Protein AF-A0A7S0R384-F1 (afdb_monomer)

Mean predicted aligned error: 10.16 Å

Secondary structure (DSSP, 8-state):
----------------GGGG-S-PPS--SSEEEEEEESSS-HHHHHHHHHHHHHTSSS--EEEEEEGGGTSSB--EEEEEE---SPPPPPPHHHHHHHSPPHHHHTTSSTT-TTSPPPPPPHHHHHH-TTS-B-PPPS-GGG-SS-HHHHHHHIIIIIB-B-TTSPBPB-TTSPBPBPPGGG-GGGSHHHHHHHHHHHHHT-EE-TTS-EEPPPHHHHHHHTT--TTGGGGGGT-SSPPPHHHHHHHHHHS--HHHHHHHHHHHHHHHHHTSS-SS-EEEEEES-TTTHHHHHHHHTT--EEEEEEE-S-HHHHHHHHHHHHHH-TTSEEEEEB---STTS---TTB--HHHHHHHHEEEETTEEEE----SEEEEE---GGGSTTSTTTT-GGGSTTHHHHHHHHHHHHHHHHHHHHHHHHHHHHHHHHHHHHHHHHHHHHHHHH--

Sequence (448 aa):
GSRASSGRKRPLIVATPEALDAHPPEFTKPILVYEQVTGCDVEKYLPILGRIQDGCRGEVALAVQSAGYFARTKRLRSITTNLRNIAPLPDLEEARRTMPTVSDIIGWNEGWSHSPGPPLPRWFQRAFPSGHLNVLNTKLHQSKLSLERMEAYFKENLIEKDANGHLRRDVHGTYVFKEEANGCYKTEEYKNCHFEIKRFNYVPCREGLPRTLEKAERCQLMGFPRRHLDGYGLMRTSISDRQGAEYIGDSFQVDTFAHIFGSLKRMQECGEVPRDGITVLSLFDGIGGAGAALLKAGIRVKKVILAEVDQTRVEIASKFWQHHYPHITEEKKTLVLHKGNLQRSDTLTQHYIRGLVYEEQGDKLVAQQGIDLVIGGSPCRQISRFSKDHEQGLEGPDSALFNQFSLILTWVKEAYEKLSTKSELMAKDREVEALRAQLQQTQNSRTI

Foldseek 3Di:
DDDDDPDPDDPDPAPDPVVLVPPFDPDDPAKEKEKEAPDFDPVLCVVLLVLLQVLDDGDKDKHWDFCLLQFLETGIMIIIIPQGDQDDRPDSVVSVVPDDFLCVLQCQQPPCPPDGGDPQDPLLCVLCVPSHAYQQALALPPQPADLVNQQVLCQVQFFDADPVRHFDADPQQATHTDDVVSVSCVDPVNVSSSVSCRVNVWGQDSNNGTDHDALLSLCVRLQHHSCLLVLVVPDPDHDHRSNSSNQSSQAHSQRRLLSRCLSVLVCLVVVVAPVQAFEEEEAQNQLQSVVSNCVSNVGHHAEYEDEHADVSSVSSNVSSCCVSPVRHHYQYAYEDLDPPDPDDPRHDDLVVLLVQQWDDDPPDTHGHSHHHYYYYYQQCPQSHPPDPNVVQSCNDSSVSSSVSVSVVSNSNSVSSVVNVVRVVVVVVVVVVVVVVVVVVVVVVVVVD

Solvent-accessible surface area (backbone atoms only — not comparable to full-atom values): 25122 Å² total; per-residue (Å²): 141,78,87,80,79,84,72,80,81,73,91,68,87,66,60,50,78,68,72,60,67,60,85,71,74,81,92,46,75,45,38,41,43,38,40,35,76,54,74,41,61,65,81,72,40,52,63,55,53,48,44,49,43,70,18,42,57,66,76,62,47,61,44,80,47,57,29,58,60,58,37,46,29,40,44,60,31,31,37,42,26,53,67,62,65,56,65,75,82,72,60,58,70,62,40,60,68,75,48,78,50,58,52,62,61,69,42,61,54,66,83,41,94,88,48,87,42,78,77,79,44,67,72,53,46,69,59,28,74,85,57,41,43,50,54,65,57,43,64,82,82,73,62,94,64,54,64,70,59,51,48,51,49,37,61,74,62,42,38,34,59,44,98,86,68,46,79,31,57,50,101,84,60,23,51,38,65,58,64,80,91,70,51,57,84,70,40,70,68,43,49,54,49,48,50,51,31,44,60,66,45,44,42,68,41,85,48,50,46,73,35,76,70,49,44,42,43,50,25,48,54,33,54,40,58,57,49,46,76,44,20,78,76,74,49,96,66,84,64,47,54,65,56,36,29,35,55,58,42,72,36,59,51,16,46,51,47,16,50,52,36,47,28,58,34,50,33,31,73,76,55,83,37,58,73,88,24,33,29,34,40,31,37,53,37,48,57,28,30,63,58,52,9,37,57,71,34,68,48,57,62,37,32,40,39,43,30,40,84,51,67,68,30,47,49,28,21,48,36,49,42,55,70,80,42,71,85,42,51,79,44,73,26,40,66,78,83,51,100,79,67,77,88,49,96,45,45,68,43,63,68,57,55,28,55,41,38,32,46,81,59,84,97,42,78,46,78,46,94,34,54,47,32,38,36,34,46,60,70,45,68,39,47,33,76,83,32,96,54,40,85,43,53,80,76,37,84,45,27,51,56,49,50,48,52,39,51,52,32,38,41,51,37,53,38,51,49,56,54,49,56,51,52,54,50,54,53,51,52,52,51,52,51,51,52,51,54,51,50,52,52,52,54,55,66,72,76,109

Organism: NCBI:txid1411642

Structure (mmCIF, N/CA/C/O backbone):
data_AF-A0A7S0R384-F1
#
_entry.id   AF-A0A7S0R384-F1
#
loop_
_atom_site.group_PDB
_atom_site.id
_atom_site.type_symbol
_atom_site.label_atom_id
_atom_site.label_alt_id
_atom_site.label_comp_id
_atom_site.label_asym_id
_atom_site.label_entity_id
_atom_site.label_seq_id
_atom_site.pdbx_PDB_ins_code
_atom_site.Cartn_x
_atom_site.Cartn_y
_atom_site.Cartn_z
_atom_site.occupancy
_atom_site.B_iso_or_equiv
_atom_site.auth_seq_id
_atom_site.auth_comp_id
_atom_site.auth_asym_id
_atom_site.auth_atom_id
_atom_site.pdbx_PDB_model_num
ATOM 1 N N . GLY A 1 1 ? 49.414 -8.459 11.247 1.00 36.56 1 GLY A N 1
ATOM 2 C CA . GLY A 1 1 ? 49.068 -8.825 9.866 1.00 36.56 1 GLY A CA 1
ATOM 3 C C . GLY A 1 1 ? 48.236 -10.086 9.854 1.00 36.56 1 GLY A C 1
ATOM 4 O O . GLY A 1 1 ? 48.796 -11.148 10.038 1.00 36.56 1 GLY A O 1
ATOM 5 N N . SER A 1 2 ? 46.927 -9.954 9.659 1.00 25.84 2 SER A N 1
ATOM 6 C CA . SER A 1 2 ? 46.051 -10.860 8.899 1.00 25.84 2 SER A CA 1
ATOM 7 C C . SER A 1 2 ? 44.686 -10.160 8.813 1.00 25.84 2 SER A C 1
ATOM 9 O O . SER A 1 2 ? 44.244 -9.503 9.754 1.00 25.84 2 SER A O 1
ATOM 11 N N . ARG A 1 3 ? 44.104 -10.136 7.613 1.00 25.73 3 ARG A N 1
ATOM 12 C CA . ARG A 1 3 ? 42.960 -9.293 7.237 1.00 25.73 3 ARG A CA 1
ATOM 13 C C . ARG A 1 3 ? 41.688 -9.719 7.976 1.00 25.73 3 ARG A C 1
ATOM 15 O O . ARG A 1 3 ? 41.171 -10.800 7.720 1.00 25.73 3 ARG A O 1
ATOM 22 N N . ALA A 1 4 ? 41.139 -8.830 8.801 1.00 28.03 4 ALA A N 1
ATOM 23 C CA . ALA A 1 4 ? 39.756 -8.915 9.253 1.00 28.03 4 ALA A CA 1
ATOM 24 C C . ALA A 1 4 ? 38.827 -8.596 8.069 1.00 28.03 4 ALA A C 1
ATOM 26 O O . ALA A 1 4 ? 38.754 -7.458 7.604 1.00 28.03 4 ALA A O 1
ATOM 27 N N . SER A 1 5 ? 38.132 -9.609 7.554 1.00 28.12 5 SER A N 1
ATOM 28 C CA . SER A 1 5 ? 36.991 -9.416 6.664 1.00 28.12 5 SER A CA 1
ATOM 29 C C . SER A 1 5 ? 35.894 -8.682 7.432 1.00 28.12 5 SER A C 1
ATOM 31 O O . SER A 1 5 ? 35.381 -9.190 8.430 1.00 28.12 5 SER A O 1
ATOM 33 N N . SER A 1 6 ? 35.538 -7.488 6.967 1.00 28.55 6 SER A N 1
ATOM 34 C CA . SER A 1 6 ? 34.441 -6.663 7.465 1.00 28.55 6 SER A CA 1
ATOM 35 C C . SER A 1 6 ? 33.089 -7.337 7.203 1.00 28.55 6 SER A C 1
ATOM 37 O O . SER A 1 6 ? 32.340 -6.994 6.288 1.00 28.55 6 SER A O 1
ATOM 39 N N . GLY A 1 7 ? 32.756 -8.324 8.034 1.00 27.45 7 GLY A N 1
ATOM 40 C CA . GLY A 1 7 ? 31.406 -8.852 8.141 1.00 27.45 7 GLY A CA 1
ATOM 41 C C . GLY A 1 7 ? 30.485 -7.742 8.634 1.00 27.45 7 GLY A C 1
ATOM 42 O O . GLY A 1 7 ? 30.555 -7.339 9.794 1.00 27.45 7 GLY A O 1
ATOM 43 N N . ARG A 1 8 ? 29.630 -7.224 7.746 1.00 28.53 8 ARG A N 1
ATOM 44 C CA . ARG A 1 8 ? 28.504 -6.355 8.110 1.00 28.53 8 ARG A CA 1
ATOM 45 C C . ARG A 1 8 ? 27.633 -7.100 9.125 1.00 28.53 8 ARG A C 1
ATOM 47 O O . ARG A 1 8 ? 26.793 -7.907 8.733 1.00 28.53 8 ARG A O 1
ATOM 54 N N . LYS A 1 9 ? 27.831 -6.832 10.417 1.00 28.48 9 LYS A N 1
ATOM 55 C CA . LYS A 1 9 ? 26.917 -7.253 11.480 1.00 28.48 9 LYS A CA 1
ATOM 56 C C . LYS A 1 9 ? 25.559 -6.612 11.189 1.00 28.48 9 LYS A C 1
ATOM 58 O O . LYS A 1 9 ? 25.411 -5.398 11.292 1.00 28.48 9 LYS A O 1
ATOM 63 N N . ARG A 1 10 ? 24.590 -7.413 10.739 1.00 26.94 10 ARG A N 1
ATOM 64 C CA . ARG A 1 10 ? 23.177 -7.022 10.703 1.00 26.94 10 ARG A CA 1
ATOM 65 C C . ARG A 1 10 ? 22.651 -7.180 12.132 1.00 26.94 10 ARG A C 1
ATOM 67 O O . ARG A 1 10 ? 22.628 -8.317 12.596 1.00 26.94 10 ARG A O 1
ATOM 74 N N . PRO A 1 11 ? 22.228 -6.117 12.833 1.00 27.00 11 PRO A N 1
ATOM 75 C CA . PRO A 1 11 ? 21.376 -6.288 13.993 1.00 27.00 11 PRO A CA 1
ATOM 76 C C . PRO A 1 11 ? 19.972 -6.513 13.435 1.00 27.00 11 PRO A C 1
ATOM 78 O O . PRO A 1 11 ? 19.265 -5.575 13.079 1.00 27.00 11 PRO A O 1
ATOM 81 N N . LEU A 1 12 ? 19.627 -7.778 13.222 1.00 30.34 12 LEU A N 1
ATOM 82 C CA . LEU A 1 12 ? 18.271 -8.192 12.907 1.00 30.34 12 LEU A CA 1
ATOM 83 C C . LEU A 1 12 ? 17.779 -8.876 14.179 1.00 30.34 12 LEU A C 1
ATOM 85 O O . LEU A 1 12 ? 18.067 -10.050 14.392 1.00 30.34 12 LEU A O 1
ATOM 89 N N . ILE A 1 13 ? 17.088 -8.136 15.049 1.00 31.08 13 ILE A N 1
ATOM 90 C CA . ILE A 1 13 ? 16.166 -8.787 15.980 1.00 31.08 13 ILE A CA 1
ATOM 91 C C . ILE A 1 13 ? 15.015 -9.255 15.089 1.00 31.08 13 ILE A C 1
ATOM 93 O O . ILE A 1 13 ? 14.074 -8.520 14.802 1.00 31.08 13 ILE A O 1
ATOM 97 N N . VAL A 1 14 ? 15.202 -10.439 14.511 1.00 33.03 14 VAL A N 1
ATOM 98 C CA . VAL A 1 14 ? 14.126 -11.233 13.937 1.00 33.03 14 VAL A CA 1
ATOM 99 C C . VAL A 1 14 ? 13.370 -11.731 15.149 1.00 33.03 14 VAL A C 1
ATOM 101 O O . VAL A 1 14 ? 13.889 -12.568 15.881 1.00 33.03 14 VAL A O 1
ATOM 104 N N . ALA A 1 15 ? 12.169 -11.217 15.387 1.00 34.84 15 ALA A N 1
ATOM 105 C CA . ALA A 1 15 ? 11.185 -12.068 16.024 1.00 34.84 15 ALA A CA 1
ATOM 106 C C . ALA A 1 15 ? 11.030 -13.256 15.065 1.00 34.84 15 ALA A C 1
ATOM 108 O O . ALA A 1 15 ? 10.579 -13.086 13.928 1.00 34.84 15 ALA A O 1
ATOM 109 N N . THR A 1 16 ? 11.577 -14.412 15.444 1.00 33.50 16 THR A N 1
ATOM 110 C CA . THR A 1 16 ? 11.380 -15.646 14.690 1.00 33.50 16 THR A CA 1
ATOM 111 C C . THR A 1 16 ? 9.879 -15.941 14.640 1.00 33.50 16 THR A C 1
ATOM 113 O O . THR A 1 16 ? 9.132 -15.421 15.474 1.00 33.50 16 THR A O 1
ATOM 116 N N . PRO A 1 17 ? 9.395 -16.739 13.675 1.00 39.91 17 PRO A N 1
ATOM 117 C CA . PRO A 1 17 ? 7.996 -17.164 13.649 1.00 39.91 17 PRO A CA 1
ATOM 118 C C . PRO A 1 17 ? 7.511 -17.701 15.009 1.00 39.91 17 PRO A C 1
ATOM 120 O O . PRO A 1 17 ? 6.360 -17.484 15.361 1.00 39.91 17 PRO A O 1
ATOM 123 N N . GLU A 1 18 ? 8.409 -18.280 15.817 1.00 35.28 18 GLU A N 1
ATOM 124 C CA . GLU A 1 18 ? 8.108 -18.768 17.170 1.00 35.28 18 GLU A CA 1
ATOM 125 C C . GLU A 1 18 ? 7.688 -17.667 18.167 1.00 35.28 18 GLU A C 1
ATOM 127 O O . GLU A 1 18 ? 6.969 -17.948 19.122 1.00 35.28 18 GLU A O 1
ATOM 132 N N . ALA A 1 19 ? 8.065 -16.399 17.958 1.00 38.91 19 ALA A N 1
ATOM 133 C CA . ALA A 1 19 ? 7.607 -15.286 18.800 1.00 38.91 19 ALA A CA 1
ATOM 134 C C . ALA A 1 19 ? 6.111 -14.954 18.604 1.00 38.91 19 ALA A C 1
ATOM 136 O O . ALA A 1 19 ? 5.549 -14.185 19.379 1.00 38.91 19 ALA A O 1
ATOM 137 N N . LEU A 1 20 ? 5.469 -15.524 17.577 1.00 41.50 20 LEU A N 1
ATOM 138 C CA . LEU A 1 20 ? 4.027 -15.432 17.329 1.00 41.50 20 LEU A CA 1
ATOM 139 C C . LEU A 1 20 ? 3.241 -16.624 17.916 1.00 41.50 20 LEU A C 1
ATOM 141 O O . LEU A 1 20 ? 2.013 -16.574 17.892 1.00 41.50 20 LEU A O 1
ATOM 145 N N . ASP A 1 21 ? 3.926 -17.651 18.442 1.00 35.78 21 ASP A N 1
ATOM 146 C CA . ASP A 1 21 ? 3.333 -18.904 18.954 1.00 35.78 21 ASP A CA 1
ATOM 147 C C . ASP A 1 21 ? 3.172 -18.943 20.487 1.00 35.78 21 ASP A C 1
ATOM 149 O O . ASP A 1 21 ? 2.563 -19.868 21.031 1.00 35.78 21 ASP A O 1
ATOM 153 N N . ALA A 1 22 ? 3.674 -17.945 21.220 1.00 37.03 22 ALA A N 1
ATOM 154 C CA . ALA A 1 22 ? 3.357 -17.813 22.639 1.00 37.03 22 ALA A CA 1
ATOM 155 C C . ALA A 1 22 ? 1.881 -17.417 22.770 1.00 37.03 22 ALA A C 1
ATOM 157 O O . ALA A 1 22 ? 1.502 -16.360 22.273 1.00 37.03 22 ALA A O 1
ATOM 158 N N . HIS A 1 23 ? 1.057 -18.264 23.407 1.00 35.38 23 HIS A N 1
ATOM 159 C CA . HIS A 1 23 ? -0.358 -17.995 23.695 1.00 35.38 23 HIS A CA 1
ATOM 160 C C . HIS A 1 23 ? -0.561 -16.528 24.101 1.00 35.38 23 HIS A C 1
ATOM 162 O O . HIS A 1 23 ? -0.192 -16.157 25.218 1.00 35.38 23 HIS A O 1
ATOM 168 N N . PRO A 1 24 ? -1.122 -15.678 23.224 1.00 39.66 24 PRO A N 1
ATOM 169 C CA . PRO A 1 24 ? -1.238 -14.272 23.555 1.00 39.66 24 PRO A CA 1
ATOM 170 C C . PRO A 1 24 ? -2.310 -14.112 24.648 1.00 39.66 24 PRO A C 1
ATOM 172 O O . PRO A 1 24 ? -3.256 -14.909 24.668 1.00 39.66 24 PRO A O 1
ATOM 175 N N . PRO A 1 25 ? -2.212 -13.090 25.522 1.00 44.09 25 PRO A N 1
ATOM 176 C CA . PRO A 1 25 ? -3.233 -12.771 26.539 1.00 44.09 25 PRO A CA 1
ATOM 177 C C . PRO A 1 25 ? -4.631 -12.624 25.910 1.00 44.09 25 PRO A C 1
ATOM 179 O O . PRO A 1 25 ? -4.735 -12.601 24.699 1.00 44.09 25 PRO A O 1
ATOM 182 N N . GLU A 1 26 ? -5.743 -12.533 26.640 1.00 52.59 26 GLU A N 1
ATOM 183 C CA . GLU A 1 26 ? -7.091 -12.371 26.040 1.00 52.59 26 GLU A CA 1
ATOM 184 C C . GLU A 1 26 ? -7.167 -11.270 24.951 1.00 52.59 26 GLU A C 1
ATOM 186 O O . GLU A 1 26 ? -6.373 -10.328 24.932 1.00 52.59 26 GLU A O 1
ATOM 191 N N . PHE A 1 27 ? -8.073 -11.411 23.976 1.00 52.69 27 PHE A N 1
ATOM 192 C CA . PHE A 1 27 ? -8.255 -10.441 22.887 1.00 52.69 27 PHE A CA 1
ATOM 193 C C . PHE A 1 27 ? -8.495 -9.017 23.429 1.00 52.69 27 PHE A C 1
ATOM 195 O O . PHE A 1 27 ? -9.512 -8.745 24.066 1.00 52.69 27 PHE A O 1
ATOM 202 N N . THR A 1 28 ? -7.577 -8.087 23.145 1.00 65.25 28 THR A N 1
ATOM 203 C CA . THR A 1 28 ? -7.681 -6.677 23.540 1.00 65.25 28 THR A CA 1
ATOM 204 C C . THR A 1 28 ? -8.055 -5.810 22.341 1.00 65.25 28 THR A C 1
ATOM 206 O O . THR A 1 28 ? -7.238 -5.550 21.461 1.00 65.25 28 THR A O 1
ATOM 209 N N . LYS A 1 29 ? -9.301 -5.317 22.302 1.00 75.38 29 LYS A N 1
ATOM 210 C CA . LYS A 1 29 ? -9.681 -4.286 21.323 1.00 75.38 29 LYS A CA 1
ATOM 211 C C . LYS A 1 29 ? -8.928 -2.970 21.587 1.00 75.38 29 LYS A C 1
ATOM 213 O O . LYS A 1 29 ? -8.818 -2.583 22.759 1.00 75.38 29 LYS A O 1
ATOM 218 N N . PRO A 1 30 ? -8.509 -2.245 20.530 1.00 90.44 30 PRO A N 1
ATOM 219 C CA . PRO A 1 30 ? -8.539 -2.638 19.112 1.00 90.44 30 PRO A CA 1
ATOM 220 C C . PRO A 1 30 ? -7.291 -3.418 18.665 1.00 90.44 30 PRO A C 1
ATOM 222 O O . PRO A 1 30 ? -6.226 -3.343 19.280 1.00 90.44 30 PRO A O 1
ATOM 225 N N . ILE A 1 31 ? -7.404 -4.091 17.517 1.00 92.00 31 ILE A N 1
ATOM 226 C CA . ILE A 1 31 ? -6.240 -4.593 16.781 1.00 92.00 31 ILE A CA 1
ATOM 227 C C . ILE A 1 31 ? -5.478 -3.394 16.208 1.00 92.00 31 ILE A C 1
ATOM 229 O O . ILE A 1 31 ? -6.080 -2.521 15.589 1.00 92.00 31 ILE A O 1
ATOM 233 N N . LEU A 1 32 ? -4.160 -3.358 16.379 1.00 92.31 32 LEU A N 1
ATOM 234 C CA . LEU A 1 32 ? -3.257 -2.401 15.752 1.00 92.31 32 LEU A CA 1
ATOM 235 C C . LEU A 1 32 ? -2.523 -3.060 14.585 1.00 92.31 32 LEU A C 1
ATOM 237 O O . LEU A 1 32 ? -1.958 -4.141 14.742 1.00 92.31 32 LEU A O 1
ATOM 241 N N . VAL A 1 33 ? -2.414 -2.355 13.461 1.00 92.19 33 VAL A N 1
ATOM 242 C CA . VAL A 1 33 ? -1.415 -2.626 12.421 1.00 92.19 33 VAL A CA 1
ATOM 243 C C . VAL A 1 33 ? -0.700 -1.326 12.049 1.00 92.19 33 VAL A C 1
ATOM 245 O O . VAL A 1 33 ? -1.320 -0.392 11.551 1.00 92.19 33 VAL A O 1
ATOM 248 N N . TYR A 1 34 ? 0.614 -1.264 12.249 1.00 90.38 34 TYR A N 1
ATOM 249 C CA . TYR A 1 34 ? 1.428 -0.098 11.910 1.00 90.38 34 TYR A CA 1
ATOM 250 C C . TYR A 1 34 ? 2.562 -0.463 10.944 1.00 90.38 34 TYR A C 1
ATOM 252 O O . TYR A 1 34 ? 3.392 -1.313 11.263 1.00 90.38 34 TYR A O 1
ATOM 260 N N . GLU A 1 35 ? 2.599 0.163 9.763 1.00 88.06 35 GLU A N 1
ATOM 261 C CA . GLU A 1 35 ? 3.652 -0.023 8.748 1.00 88.06 35 GLU A CA 1
ATOM 262 C C . GLU A 1 35 ? 4.777 0.988 8.903 1.00 88.06 35 GLU A C 1
ATOM 264 O O . GLU A 1 35 ? 4.552 2.142 9.259 1.00 88.06 35 GLU A O 1
ATOM 269 N N . GLN A 1 36 ? 5.984 0.586 8.522 1.00 81.31 36 GLN A N 1
ATOM 270 C CA . GLN A 1 36 ? 7.091 1.513 8.352 1.00 81.31 36 GLN A CA 1
ATOM 271 C C . GLN A 1 36 ? 8.235 0.958 7.501 1.00 81.31 36 GLN A C 1
ATOM 273 O O . GLN A 1 36 ? 8.365 -0.247 7.261 1.00 81.31 36 GLN A O 1
ATOM 278 N N . VAL A 1 37 ? 9.139 1.846 7.090 1.00 74.12 37 VAL A N 1
ATOM 279 C CA . VAL A 1 37 ? 10.334 1.496 6.314 1.00 74.12 37 VAL A CA 1
ATOM 280 C C . VAL A 1 37 ? 11.326 0.662 7.140 1.00 74.12 37 VAL A C 1
ATOM 282 O O . VAL A 1 37 ? 11.620 0.970 8.292 1.00 74.12 37 VAL A O 1
ATOM 285 N N . THR A 1 38 ? 11.876 -0.394 6.532 1.00 67.44 38 THR A N 1
ATOM 286 C CA . THR A 1 38 ? 12.931 -1.232 7.130 1.00 67.44 38 THR A CA 1
ATOM 287 C C . THR A 1 38 ? 14.320 -0.682 6.804 1.00 67.44 38 THR A C 1
ATOM 289 O O . THR A 1 38 ? 14.548 -0.142 5.721 1.00 67.44 38 THR A O 1
ATOM 292 N N . GLY A 1 39 ? 15.285 -0.893 7.702 1.00 56.81 39 GLY A N 1
ATOM 293 C CA . GLY A 1 39 ? 16.681 -0.490 7.501 1.00 56.81 39 GLY A CA 1
ATOM 294 C C . GLY A 1 39 ? 17.043 0.861 8.111 1.00 56.81 39 GLY A C 1
ATOM 295 O O . GLY A 1 39 ? 18.108 1.380 7.799 1.00 56.81 39 GLY A O 1
ATOM 296 N N . CYS A 1 40 ? 16.192 1.404 8.974 1.00 53.22 40 CYS A N 1
ATOM 297 C CA . CYS A 1 40 ? 16.520 2.507 9.871 1.00 53.22 40 CYS A CA 1
ATOM 298 C C . CYS A 1 40 ? 17.500 2.035 10.960 1.00 53.22 40 CYS A C 1
ATOM 300 O O . CYS A 1 40 ? 17.653 0.833 11.196 1.00 53.22 40 CYS A O 1
ATOM 302 N N . ASP A 1 41 ? 18.188 2.971 11.606 1.00 59.84 41 ASP A N 1
ATOM 303 C C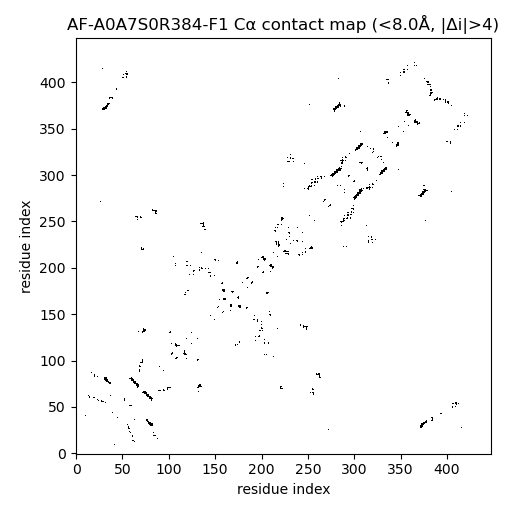A . ASP A 1 41 ? 18.993 2.664 12.789 1.00 59.84 41 ASP A CA 1
ATOM 304 C C . ASP A 1 41 ? 18.108 2.101 13.918 1.00 59.84 41 ASP A C 1
ATOM 306 O O . ASP A 1 41 ? 17.059 2.675 14.217 1.00 59.84 41 ASP A O 1
ATOM 310 N N . VAL A 1 42 ? 18.507 0.978 14.527 1.00 61.50 42 VAL A N 1
ATOM 311 C CA . VAL A 1 42 ? 17.720 0.302 15.578 1.00 61.50 42 VAL A CA 1
ATOM 312 C C . VAL A 1 42 ? 17.548 1.228 16.780 1.00 61.50 42 VAL A C 1
ATOM 314 O O . VAL A 1 42 ? 16.453 1.310 17.329 1.00 61.50 42 VAL A O 1
ATOM 317 N N . GLU A 1 43 ? 18.582 1.996 17.126 1.00 64.81 43 GLU A N 1
ATOM 318 C CA . GLU A 1 43 ? 18.546 2.950 18.241 1.00 64.81 43 GLU A CA 1
ATOM 319 C C . GLU A 1 43 ? 17.534 4.079 18.009 1.00 64.81 43 GLU A C 1
ATOM 321 O O . GLU A 1 43 ? 16.858 4.512 18.939 1.00 64.81 43 GLU A O 1
ATOM 326 N N . LYS A 1 44 ? 17.344 4.502 16.752 1.00 63.38 44 LYS A N 1
ATOM 327 C CA . LYS A 1 44 ? 16.320 5.496 16.388 1.00 63.38 44 LYS A CA 1
ATOM 328 C C . LYS A 1 44 ? 14.912 4.906 16.374 1.00 63.38 44 LYS A C 1
ATOM 330 O O . LYS A 1 44 ? 13.937 5.652 16.438 1.00 63.38 44 LYS A O 1
ATOM 335 N N . TYR A 1 45 ? 14.796 3.583 16.263 1.00 67.56 45 TYR A N 1
ATOM 336 C CA . TYR A 1 45 ? 13.516 2.907 16.106 1.00 67.56 45 TYR A CA 1
ATOM 337 C C . TYR A 1 45 ? 12.911 2.401 17.419 1.00 67.56 45 TYR A C 1
ATOM 339 O O . TYR A 1 45 ? 11.692 2.427 17.577 1.00 67.56 45 TYR A O 1
ATOM 347 N N . LEU A 1 46 ? 13.737 2.001 18.386 1.00 72.25 46 LEU A N 1
ATOM 348 C CA . LEU A 1 46 ? 13.256 1.556 19.697 1.00 72.25 46 LEU A CA 1
ATOM 349 C C . LEU A 1 46 ? 12.312 2.567 20.383 1.00 72.25 46 LEU A C 1
ATOM 351 O O . LEU A 1 46 ? 11.275 2.131 20.879 1.00 72.25 46 LEU A O 1
ATOM 355 N N . PRO A 1 47 ? 12.551 3.896 20.346 1.00 75.62 47 PRO A N 1
ATOM 356 C CA . PRO A 1 47 ? 11.604 4.866 20.904 1.00 75.62 47 PRO A CA 1
ATOM 357 C C . PRO A 1 47 ? 10.248 4.898 20.183 1.00 75.62 47 PRO A C 1
ATOM 359 O O . PRO A 1 47 ? 9.219 5.148 20.806 1.00 75.62 47 PRO A O 1
ATOM 362 N N . ILE A 1 48 ? 10.234 4.642 18.871 1.00 76.12 48 ILE A N 1
ATOM 363 C CA . ILE A 1 48 ? 9.011 4.593 18.055 1.00 76.12 48 ILE A CA 1
ATOM 364 C C . ILE A 1 48 ? 8.199 3.358 18.436 1.00 76.12 48 ILE A C 1
ATOM 366 O O . ILE A 1 48 ? 7.008 3.473 18.712 1.00 76.12 48 ILE A O 1
ATOM 370 N N . LEU A 1 49 ? 8.856 2.196 18.515 1.00 77.25 49 LEU A N 1
ATOM 371 C CA . LEU A 1 49 ? 8.246 0.959 19.003 1.00 77.25 49 LEU A CA 1
ATOM 372 C C . LEU A 1 49 ? 7.695 1.109 20.415 1.00 77.25 49 LEU A C 1
ATOM 374 O O . LEU A 1 49 ? 6.558 0.719 20.647 1.00 77.25 49 LEU A O 1
ATOM 378 N N . GLY A 1 50 ? 8.480 1.695 21.324 1.00 81.19 50 GLY A N 1
ATOM 379 C CA . GLY A 1 50 ? 8.075 1.937 22.707 1.00 81.19 50 GLY A CA 1
ATOM 380 C C . GLY A 1 50 ? 6.783 2.742 22.772 1.00 81.19 50 GLY A C 1
ATOM 381 O O . GLY A 1 50 ? 5.809 2.278 23.342 1.00 81.19 50 GLY A O 1
ATOM 382 N N . ARG A 1 51 ? 6.705 3.874 22.062 1.00 82.81 51 ARG A N 1
ATOM 383 C CA . ARG A 1 51 ? 5.485 4.699 22.031 1.00 82.81 51 ARG A CA 1
ATOM 384 C C . ARG A 1 51 ? 4.279 4.001 21.401 1.00 82.81 51 ARG A C 1
ATOM 386 O O . ARG A 1 51 ? 3.150 4.226 21.829 1.00 82.81 51 ARG A O 1
ATOM 393 N N . ILE A 1 52 ? 4.499 3.166 20.384 1.00 84.12 52 ILE A N 1
ATOM 394 C CA . ILE A 1 52 ? 3.427 2.359 19.791 1.00 84.12 52 ILE A CA 1
ATOM 395 C C . ILE A 1 52 ? 2.928 1.322 20.802 1.00 84.12 52 ILE A C 1
ATOM 397 O O . ILE A 1 52 ? 1.722 1.214 21.005 1.00 84.12 52 ILE A O 1
ATOM 401 N N . GLN A 1 53 ? 3.840 0.603 21.459 1.00 84.62 53 GLN A N 1
ATOM 402 C CA . GLN A 1 53 ? 3.532 -0.369 22.509 1.00 84.62 53 GLN A CA 1
ATOM 403 C C . GLN A 1 53 ? 2.810 0.294 23.692 1.00 84.62 53 GLN A C 1
ATOM 405 O O . GLN A 1 53 ? 1.809 -0.237 24.170 1.00 84.62 53 GLN A O 1
ATOM 410 N N . ASP A 1 54 ? 3.249 1.481 24.113 1.00 84.50 54 ASP A N 1
ATOM 411 C CA . ASP A 1 54 ? 2.631 2.262 25.187 1.00 84.50 54 ASP A CA 1
ATOM 412 C C . ASP A 1 54 ? 1.208 2.703 24.829 1.00 84.50 54 ASP A C 1
ATOM 414 O O . ASP A 1 54 ? 0.335 2.746 25.695 1.00 84.50 54 ASP A O 1
ATOM 418 N N . GLY A 1 55 ? 0.954 3.008 23.553 1.00 82.00 55 GLY A N 1
ATOM 419 C CA . GLY A 1 55 ? -0.364 3.361 23.025 1.00 82.00 55 GLY A CA 1
ATOM 420 C C . GLY A 1 55 ? -1.277 2.165 22.737 1.00 82.00 55 GLY A C 1
ATOM 421 O O . GLY A 1 55 ? -2.437 2.367 22.388 1.00 82.00 55 GLY A O 1
ATOM 422 N N . CYS A 1 56 ? -0.795 0.928 22.878 1.00 82.12 56 CYS A N 1
ATOM 423 C CA . CYS A 1 56 ? -1.579 -0.280 22.632 1.00 82.12 56 CYS A CA 1
ATOM 424 C C . CYS A 1 56 ? -2.103 -0.914 23.918 1.00 82.12 56 CYS A C 1
ATOM 426 O O . CYS A 1 56 ? -1.497 -0.822 24.986 1.00 82.12 56 CYS A O 1
ATOM 428 N N . ARG A 1 57 ? -3.230 -1.620 23.794 1.00 75.50 57 ARG A N 1
ATOM 429 C CA . ARG A 1 57 ? -3.673 -2.579 24.808 1.00 75.50 57 ARG A CA 1
ATOM 430 C C . ARG A 1 57 ? -3.105 -3.954 24.467 1.00 75.50 57 ARG A C 1
ATOM 432 O O . ARG A 1 57 ? -3.462 -4.522 23.435 1.00 75.50 57 ARG A O 1
ATOM 439 N N . GLY A 1 58 ? -2.272 -4.489 25.354 1.00 74.62 58 GLY A N 1
ATOM 440 C CA . GLY A 1 58 ? -1.600 -5.778 25.171 1.00 74.62 58 GLY A CA 1
ATOM 441 C C . GLY A 1 58 ? -0.262 -5.666 24.439 1.00 74.62 58 GLY A C 1
ATOM 442 O O . GLY A 1 58 ? 0.171 -4.578 24.062 1.00 74.62 58 GLY A O 1
ATOM 443 N N . GLU A 1 59 ? 0.405 -6.801 24.269 1.00 77.69 59 GLU A N 1
ATOM 444 C CA . GLU A 1 59 ? 1.714 -6.889 23.617 1.00 77.69 59 GLU A CA 1
ATOM 445 C C . GLU A 1 59 ? 1.601 -6.742 22.094 1.00 77.69 59 GLU A C 1
ATOM 447 O O . GLU A 1 59 ? 0.645 -7.220 21.475 1.00 77.69 59 GLU A O 1
ATOM 452 N N . VAL A 1 60 ? 2.586 -6.080 21.483 1.00 80.25 60 VAL A N 1
ATOM 453 C CA . VAL A 1 60 ? 2.741 -6.005 20.027 1.00 80.25 60 VAL A CA 1
ATOM 454 C C . VAL A 1 60 ? 3.948 -6.819 19.563 1.00 80.25 60 VAL A C 1
ATOM 456 O O . VAL A 1 60 ? 5.009 -6.816 20.180 1.00 80.25 60 VAL A O 1
ATOM 459 N N . ALA A 1 61 ? 3.806 -7.473 18.417 1.00 80.00 61 ALA A N 1
ATOM 460 C CA . ALA A 1 61 ? 4.891 -8.123 17.702 1.00 80.00 61 ALA A CA 1
ATOM 461 C C . ALA A 1 61 ? 5.421 -7.217 16.582 1.00 80.00 61 ALA A C 1
ATOM 463 O O . ALA A 1 61 ? 4.678 -6.443 15.971 1.00 80.00 61 ALA A O 1
ATOM 464 N N . LEU A 1 62 ? 6.714 -7.346 16.280 1.00 78.88 62 LEU A N 1
ATOM 465 C CA . LEU A 1 62 ? 7.361 -6.707 15.136 1.00 78.88 62 LEU A CA 1
ATOM 466 C C . LEU A 1 62 ? 7.717 -7.762 14.088 1.00 78.88 62 LEU A C 1
ATOM 468 O O . LEU A 1 62 ? 8.572 -8.612 14.326 1.00 78.88 62 LEU A O 1
ATOM 472 N N . ALA A 1 63 ? 7.128 -7.658 12.900 1.00 77.38 63 ALA A N 1
ATOM 473 C CA . ALA A 1 63 ? 7.437 -8.515 11.762 1.00 77.38 63 ALA A CA 1
ATOM 474 C C . ALA A 1 63 ? 8.135 -7.724 10.651 1.00 77.38 63 ALA A C 1
ATOM 476 O O . ALA A 1 63 ? 7.710 -6.627 10.291 1.00 77.38 63 ALA A O 1
ATOM 477 N N . VAL A 1 64 ? 9.186 -8.289 10.054 1.00 77.81 64 VAL A N 1
ATOM 478 C CA . VAL A 1 64 ? 9.799 -7.742 8.835 1.00 77.81 64 VAL A CA 1
ATOM 479 C C . VAL A 1 64 ? 9.260 -8.505 7.632 1.00 77.81 64 VAL A C 1
ATOM 481 O O . VAL A 1 64 ? 9.472 -9.707 7.507 1.00 77.81 64 VAL A O 1
ATOM 484 N N . GLN A 1 65 ? 8.588 -7.793 6.733 1.00 80.31 65 GLN A N 1
ATOM 485 C CA . GLN A 1 65 ? 7.894 -8.349 5.580 1.00 80.31 65 GLN A CA 1
ATOM 486 C C . GLN A 1 65 ? 8.519 -7.868 4.272 1.00 80.31 65 GLN A C 1
ATOM 488 O O . GLN A 1 65 ? 8.761 -6.675 4.066 1.00 80.31 65 GLN A O 1
ATOM 493 N N . SER A 1 66 ? 8.779 -8.814 3.368 1.00 83.62 66 SER A N 1
ATOM 494 C CA . SER A 1 66 ? 9.241 -8.530 2.010 1.00 83.62 66 SER A CA 1
ATOM 495 C C . SER A 1 66 ? 8.090 -8.717 1.032 1.00 83.62 66 SER A C 1
ATOM 497 O O . SER A 1 66 ? 7.613 -9.829 0.832 1.00 83.62 66 SER A O 1
ATOM 499 N N . ALA A 1 67 ? 7.709 -7.653 0.333 1.00 83.25 67 ALA A N 1
ATOM 500 C CA . ALA A 1 67 ? 6.700 -7.717 -0.717 1.00 83.25 67 ALA A CA 1
ATOM 501 C C . ALA A 1 67 ? 7.099 -8.628 -1.887 1.00 83.25 67 ALA A C 1
ATOM 503 O O . ALA A 1 67 ? 6.247 -8.988 -2.682 1.00 83.25 67 ALA A O 1
ATOM 504 N N . GLY A 1 68 ? 8.367 -9.042 -2.004 1.00 81.25 68 GLY A N 1
ATOM 505 C CA . GLY A 1 68 ? 8.803 -9.945 -3.076 1.00 81.25 68 GLY A CA 1
ATOM 506 C C . GLY A 1 68 ? 8.126 -11.325 -3.069 1.00 81.25 68 GLY A C 1
ATOM 507 O O . GLY A 1 68 ? 8.169 -11.999 -4.097 1.00 81.25 68 GLY A O 1
ATOM 508 N N . TYR A 1 69 ? 7.512 -11.721 -1.945 1.00 83.00 69 TYR A N 1
ATOM 509 C CA . TYR A 1 69 ? 6.673 -12.923 -1.823 1.00 83.00 69 TYR A CA 1
ATOM 510 C C . TYR A 1 69 ? 5.256 -12.724 -2.378 1.00 83.00 69 TYR A C 1
ATOM 512 O O . TYR A 1 69 ? 4.596 -13.695 -2.722 1.00 83.00 69 TYR A O 1
ATOM 520 N N . PHE A 1 70 ? 4.802 -11.474 -2.482 1.00 86.62 70 PHE A N 1
ATOM 521 C CA . PHE A 1 70 ? 3.409 -11.115 -2.761 1.00 86.62 70 PHE A CA 1
ATOM 522 C C . PHE A 1 70 ? 3.246 -10.220 -3.999 1.00 86.62 70 PHE A C 1
ATOM 524 O O . PHE A 1 70 ? 2.131 -9.975 -4.447 1.00 86.62 70 PHE A O 1
ATOM 531 N N . ALA A 1 71 ? 4.351 -9.707 -4.548 1.00 89.38 71 ALA A N 1
ATOM 532 C CA . ALA A 1 71 ? 4.373 -8.799 -5.685 1.00 89.38 71 ALA A CA 1
ATOM 533 C C . ALA A 1 71 ? 5.668 -8.901 -6.505 1.00 89.38 71 ALA A C 1
ATOM 535 O O . ALA A 1 71 ? 6.705 -9.405 -6.062 1.00 89.38 71 ALA A O 1
ATOM 536 N N . ARG A 1 72 ? 5.638 -8.316 -7.711 1.00 90.38 72 ARG A N 1
ATOM 537 C CA . ARG A 1 72 ? 6.801 -8.176 -8.613 1.00 90.38 72 ARG A CA 1
ATOM 538 C C . ARG A 1 72 ? 7.672 -6.957 -8.333 1.00 90.38 72 ARG A C 1
ATOM 540 O O . ARG A 1 72 ? 8.566 -6.642 -9.116 1.00 90.38 72 ARG A O 1
ATOM 547 N N . THR A 1 73 ? 7.452 -6.280 -7.213 1.00 90.94 73 THR A N 1
ATOM 548 C CA . THR A 1 73 ? 8.297 -5.181 -6.750 1.00 90.94 73 THR A CA 1
ATOM 549 C C . THR A 1 73 ? 8.969 -5.574 -5.446 1.00 90.94 73 THR A C 1
ATOM 551 O O . THR A 1 73 ? 8.352 -6.102 -4.521 1.00 90.94 73 THR A O 1
ATOM 554 N N . LYS A 1 74 ? 10.276 -5.337 -5.355 1.00 88.56 74 LYS A N 1
ATOM 555 C CA . LYS A 1 74 ? 10.992 -5.503 -4.090 1.00 88.56 74 LYS A CA 1
ATOM 556 C C . LYS A 1 74 ? 10.578 -4.371 -3.164 1.00 88.56 74 LYS A C 1
ATOM 558 O O . LYS A 1 74 ? 10.754 -3.211 -3.512 1.00 88.56 74 LYS A O 1
ATOM 563 N N . ARG A 1 75 ? 10.088 -4.691 -1.971 1.00 85.94 75 ARG A N 1
ATOM 564 C CA . ARG A 1 75 ? 9.818 -3.710 -0.915 1.00 85.94 75 ARG A CA 1
ATOM 565 C C . ARG A 1 75 ? 9.950 -4.401 0.432 1.00 85.94 75 ARG A C 1
ATOM 567 O O . ARG A 1 75 ? 9.286 -5.399 0.660 1.00 85.94 75 ARG A O 1
ATOM 574 N N . LEU A 1 76 ? 10.822 -3.891 1.294 1.00 83.94 76 LEU A N 1
ATOM 575 C CA . LEU A 1 76 ? 10.977 -4.388 2.660 1.00 83.94 76 LEU A CA 1
ATOM 576 C C . LEU A 1 76 ? 10.320 -3.388 3.612 1.00 83.94 76 LEU A C 1
ATOM 578 O O . LEU A 1 76 ? 10.593 -2.183 3.506 1.00 83.94 76 LEU A O 1
ATOM 582 N N . ARG A 1 77 ? 9.426 -3.875 4.473 1.00 83.50 77 ARG A N 1
ATOM 583 C CA . ARG A 1 77 ? 8.723 -3.086 5.492 1.00 83.50 77 ARG A CA 1
ATOM 584 C C . ARG A 1 77 ? 8.728 -3.798 6.831 1.00 83.50 77 ARG A C 1
ATOM 586 O O . ARG A 1 77 ? 8.731 -5.022 6.880 1.00 83.50 77 ARG A O 1
ATOM 593 N N . SER A 1 78 ? 8.774 -3.022 7.906 1.00 83.62 78 SER A N 1
ATOM 594 C CA . SER A 1 78 ? 8.508 -3.537 9.244 1.00 83.62 78 SER A CA 1
ATOM 595 C C . SER A 1 78 ? 7.065 -3.230 9.602 1.00 83.62 78 SER A C 1
ATOM 597 O O . SER A 1 78 ? 6.547 -2.175 9.237 1.00 83.62 78 SER A O 1
ATOM 599 N N . ILE A 1 79 ? 6.423 -4.170 10.279 1.00 85.88 79 ILE A N 1
ATOM 600 C CA . ILE A 1 79 ? 5.017 -4.101 10.640 1.00 85.88 79 ILE A CA 1
ATOM 601 C C . ILE A 1 79 ? 4.907 -4.422 12.121 1.00 85.88 79 ILE A C 1
ATOM 603 O O . ILE A 1 79 ? 5.301 -5.505 12.552 1.00 85.88 79 ILE A O 1
ATOM 607 N N . THR A 1 80 ? 4.396 -3.464 12.883 1.00 86.88 80 THR A N 1
ATOM 608 C CA . THR A 1 80 ? 4.124 -3.604 14.313 1.00 86.88 80 THR A CA 1
ATOM 609 C C . THR A 1 80 ? 2.644 -3.889 14.499 1.00 86.88 80 THR A C 1
ATOM 611 O O . THR A 1 80 ? 1.806 -3.134 14.004 1.00 86.88 80 THR A O 1
ATOM 614 N N . THR A 1 81 ? 2.297 -4.980 15.173 1.00 88.44 81 THR A N 1
ATOM 615 C CA . THR A 1 81 ? 0.900 -5.404 15.295 1.00 88.44 81 THR A CA 1
ATOM 616 C C . THR A 1 81 ? 0.658 -6.293 16.511 1.00 88.44 81 THR A C 1
ATOM 618 O O . THR A 1 81 ? 1.525 -7.073 16.881 1.00 88.44 81 THR A O 1
ATOM 621 N N . ASN A 1 82 ? -0.527 -6.203 17.117 1.00 86.81 82 ASN A N 1
ATOM 622 C CA . ASN A 1 82 ? -1.029 -7.179 18.099 1.00 86.81 82 ASN A CA 1
ATOM 623 C C . ASN A 1 82 ? -1.943 -8.244 17.442 1.00 86.81 82 ASN A C 1
ATOM 625 O O . ASN A 1 82 ? -2.643 -8.984 18.138 1.00 86.81 82 ASN A O 1
ATOM 629 N N . LEU A 1 83 ? -1.968 -8.312 16.102 1.00 85.19 83 LEU A N 1
ATOM 630 C CA . LEU A 1 83 ? -2.691 -9.334 15.351 1.00 85.19 83 LEU A CA 1
ATOM 631 C C . LEU A 1 83 ? -2.002 -10.692 15.517 1.00 85.19 83 LEU A C 1
ATOM 633 O O . LEU A 1 83 ? -0.800 -10.833 15.297 1.00 85.19 83 LEU A O 1
ATOM 637 N N . ARG A 1 84 ? -2.789 -11.702 15.881 1.00 76.69 84 ARG A N 1
ATOM 638 C CA . ARG A 1 84 ? -2.300 -13.038 16.240 1.00 76.69 84 ARG A CA 1
ATOM 639 C C . ARG A 1 84 ? -2.277 -13.966 15.041 1.00 76.69 84 ARG A C 1
ATOM 641 O O . ARG A 1 84 ? -3.030 -13.773 14.083 1.00 76.69 84 ARG A O 1
ATOM 648 N N . ASN A 1 85 ? -1.471 -15.022 15.141 1.00 75.69 85 ASN A N 1
ATOM 649 C CA . ASN A 1 85 ? -1.485 -16.150 14.211 1.00 75.69 85 ASN A CA 1
ATOM 650 C C . ASN A 1 85 ? -1.369 -15.705 12.746 1.00 75.69 85 ASN A C 1
ATOM 652 O O . ASN A 1 85 ? -2.111 -16.203 11.898 1.00 75.69 85 ASN A O 1
ATOM 656 N N . ILE A 1 86 ? -0.535 -14.701 12.441 1.00 79.50 86 ILE A N 1
ATOM 657 C CA . ILE A 1 86 ? -0.290 -14.269 11.055 1.00 79.50 86 ILE A CA 1
ATOM 658 C C . ILE A 1 86 ? 0.198 -15.481 10.267 1.00 79.50 86 ILE A C 1
ATOM 660 O O . ILE A 1 86 ? 1.115 -16.172 10.702 1.00 79.50 86 ILE A O 1
ATOM 664 N N . ALA A 1 87 ? -0.451 -15.759 9.133 1.00 77.12 87 ALA A N 1
ATOM 665 C CA . ALA A 1 87 ? -0.108 -16.921 8.325 1.00 77.12 87 ALA A CA 1
ATOM 666 C C . ALA A 1 87 ? 1.382 -16.880 7.932 1.00 77.12 87 ALA A C 1
ATOM 668 O O . ALA A 1 87 ? 1.907 -15.792 7.648 1.00 77.12 87 ALA A O 1
ATOM 669 N N . PRO A 1 88 ? 2.064 -18.040 7.881 1.00 79.69 88 PRO A N 1
ATOM 670 C CA . PRO A 1 88 ? 3.444 -18.093 7.427 1.00 79.69 88 PRO A CA 1
ATOM 671 C C . PRO A 1 88 ? 3.556 -17.541 6.005 1.00 79.69 88 PRO A C 1
ATOM 673 O O . PRO A 1 88 ? 2.577 -17.482 5.255 1.00 79.69 88 PRO A O 1
ATOM 676 N N . LEU A 1 89 ? 4.763 -17.117 5.634 1.00 79.31 89 LEU A N 1
ATOM 677 C CA . LEU A 1 89 ? 5.027 -16.705 4.260 1.00 79.31 89 LEU A CA 1
ATOM 678 C C . LEU A 1 89 ? 4.719 -17.866 3.302 1.00 79.31 89 LEU A C 1
ATOM 680 O O . LEU A 1 89 ? 5.056 -19.008 3.624 1.00 79.31 89 LEU A O 1
ATOM 684 N N . PRO A 1 90 ? 4.107 -17.591 2.138 1.00 77.62 90 PRO A N 1
ATOM 685 C CA . PRO A 1 90 ? 3.904 -18.620 1.131 1.00 77.62 90 PRO A CA 1
ATOM 686 C C . PRO A 1 90 ? 5.252 -19.122 0.607 1.00 77.62 90 PRO A C 1
ATOM 688 O O . PRO A 1 90 ? 6.261 -18.405 0.666 1.00 77.62 90 PRO A O 1
ATOM 691 N N . ASP A 1 91 ? 5.256 -20.328 0.036 1.00 83.00 91 ASP A N 1
ATOM 692 C CA . ASP A 1 91 ? 6.406 -20.783 -0.737 1.00 83.00 91 ASP A CA 1
ATOM 693 C C . ASP A 1 91 ? 6.692 -19.784 -1.865 1.00 83.00 91 ASP A C 1
ATOM 695 O O . ASP A 1 91 ? 5.804 -19.363 -2.615 1.00 83.00 91 ASP A O 1
ATOM 699 N N . LEU A 1 92 ? 7.951 -19.358 -1.952 1.00 75.62 92 LEU A N 1
ATOM 700 C CA . LEU A 1 92 ? 8.333 -18.269 -2.838 1.00 75.62 92 LEU A CA 1
ATOM 701 C C . LEU A 1 92 ? 8.210 -18.670 -4.310 1.00 75.62 92 LEU A C 1
ATOM 703 O O . LEU A 1 92 ? 7.864 -17.825 -5.133 1.00 75.62 92 LEU A O 1
ATOM 707 N N . GLU A 1 93 ? 8.507 -19.921 -4.655 1.00 77.75 93 GLU A N 1
ATOM 708 C CA . GLU A 1 93 ? 8.436 -20.401 -6.035 1.00 77.75 93 GLU A CA 1
ATOM 709 C C . GLU A 1 93 ? 6.987 -20.620 -6.473 1.00 77.75 93 GLU A C 1
ATOM 711 O O . GLU A 1 93 ? 6.617 -20.241 -7.586 1.00 77.75 93 GLU A O 1
ATOM 716 N N . GLU A 1 94 ? 6.136 -21.141 -5.591 1.00 79.12 94 GLU A N 1
ATOM 717 C CA . GLU A 1 94 ? 4.703 -21.275 -5.845 1.00 79.12 94 GLU A CA 1
ATOM 718 C C . GLU A 1 94 ? 4.022 -19.910 -6.006 1.00 79.12 94 GLU A C 1
ATOM 720 O O . GLU A 1 94 ? 3.356 -19.666 -7.017 1.00 79.12 94 GLU A O 1
ATOM 725 N N . ALA A 1 95 ? 4.264 -18.971 -5.085 1.00 74.94 95 ALA A N 1
ATOM 726 C CA . ALA A 1 95 ? 3.734 -17.611 -5.186 1.00 74.94 95 ALA A CA 1
ATOM 727 C C . ALA A 1 95 ? 4.193 -16.925 -6.486 1.00 74.94 95 ALA A C 1
ATOM 729 O O . ALA A 1 95 ? 3.434 -16.214 -7.151 1.00 74.94 95 ALA A O 1
ATOM 730 N N . ARG A 1 96 ? 5.435 -17.177 -6.920 1.00 77.06 96 ARG A N 1
ATOM 731 C CA . ARG A 1 96 ? 5.960 -16.675 -8.198 1.00 77.06 96 ARG A CA 1
ATOM 732 C C . ARG A 1 96 ? 5.271 -17.264 -9.421 1.00 77.06 96 ARG A C 1
ATOM 734 O O . ARG A 1 96 ? 5.376 -16.638 -10.471 1.00 77.06 96 ARG A O 1
ATOM 741 N N . ARG A 1 97 ? 4.615 -18.417 -9.351 1.00 78.56 97 ARG A N 1
ATOM 742 C CA . ARG A 1 97 ? 3.903 -18.988 -10.508 1.00 78.56 97 ARG A CA 1
ATOM 743 C C . ARG A 1 97 ? 2.508 -18.404 -10.677 1.00 78.56 97 ARG A C 1
ATOM 745 O O . ARG A 1 97 ? 2.032 -18.307 -11.800 1.00 78.56 97 ARG A O 1
ATOM 752 N N . THR A 1 98 ? 1.870 -18.008 -9.582 1.00 81.00 98 THR A N 1
ATOM 753 C CA . THR A 1 98 ? 0.472 -17.553 -9.580 1.00 81.00 98 THR A CA 1
ATOM 754 C C . THR A 1 98 ? 0.332 -16.045 -9.781 1.00 81.00 98 THR A C 1
ATOM 756 O O . THR A 1 98 ? -0.689 -15.580 -10.283 1.00 81.00 98 THR A O 1
ATOM 759 N N . MET A 1 99 ? 1.357 -15.265 -9.429 1.00 84.50 99 MET A N 1
ATOM 760 C CA . MET A 1 99 ? 1.355 -13.816 -9.622 1.00 84.50 99 MET A CA 1
ATOM 761 C C . MET A 1 99 ? 1.602 -13.411 -11.083 1.00 84.50 99 MET A C 1
ATOM 763 O O . MET A 1 99 ? 2.571 -13.902 -11.679 1.00 84.50 99 MET A O 1
ATOM 767 N N . PRO A 1 100 ? 0.874 -12.403 -11.608 1.00 86.75 100 PRO A N 1
ATOM 768 C CA . PRO A 1 100 ? 1.200 -11.776 -12.885 1.00 86.75 100 PRO A CA 1
ATOM 769 C C . PRO A 1 100 ? 2.679 -11.389 -12.962 1.00 86.75 100 PRO A C 1
ATOM 771 O O . PRO A 1 100 ? 3.281 -10.912 -11.989 1.00 86.75 100 PRO A O 1
ATOM 774 N N . THR A 1 101 ? 3.303 -11.628 -14.108 1.00 88.94 101 THR A N 1
ATOM 775 C CA . THR A 1 101 ? 4.674 -11.187 -14.364 1.00 88.94 101 THR A CA 1
ATOM 776 C C . THR A 1 101 ? 4.699 -9.689 -14.667 1.00 88.94 101 THR A C 1
ATOM 778 O O . THR A 1 101 ? 3.677 -9.072 -14.965 1.00 88.94 101 THR A O 1
ATOM 781 N N . VAL A 1 102 ? 5.886 -9.072 -14.628 1.00 91.19 102 VAL A N 1
ATOM 782 C CA . VAL A 1 102 ? 6.030 -7.680 -15.092 1.00 91.19 102 VAL A CA 1
ATOM 783 C C . VAL A 1 102 ? 5.629 -7.558 -16.565 1.00 91.19 102 VAL A C 1
ATOM 785 O O . VAL A 1 102 ? 5.026 -6.560 -16.933 1.00 91.19 102 VAL A O 1
ATOM 788 N N . SER A 1 103 ? 5.910 -8.586 -17.374 1.00 89.06 103 SER A N 1
ATOM 789 C CA . SER A 1 103 ? 5.543 -8.660 -18.795 1.00 89.06 103 SER A CA 1
ATOM 790 C C . SER A 1 103 ? 4.030 -8.580 -19.004 1.00 89.06 103 SER A C 1
ATOM 792 O O . SER A 1 103 ? 3.572 -7.863 -19.892 1.00 89.06 103 SER A O 1
ATOM 794 N N . ASP A 1 104 ? 3.268 -9.274 -18.154 1.00 88.06 104 ASP A N 1
ATOM 795 C CA . ASP A 1 104 ? 1.803 -9.270 -18.197 1.00 88.06 104 ASP A CA 1
ATOM 796 C C . ASP A 1 104 ? 1.259 -7.898 -17.786 1.00 88.06 104 ASP A C 1
ATOM 798 O O . ASP A 1 104 ? 0.390 -7.345 -18.449 1.00 88.06 104 ASP A O 1
ATOM 802 N N . ILE A 1 105 ? 1.826 -7.293 -16.735 1.00 90.69 105 ILE A N 1
ATOM 803 C CA . ILE A 1 105 ? 1.386 -5.979 -16.241 1.00 90.69 105 ILE A CA 1
ATOM 804 C C . ILE A 1 105 ? 1.615 -4.875 -17.279 1.00 90.69 105 ILE A C 1
ATOM 806 O O . ILE A 1 105 ? 0.753 -4.014 -17.445 1.00 90.69 105 ILE A O 1
ATOM 810 N N . ILE A 1 106 ? 2.757 -4.892 -17.972 1.00 90.12 106 ILE A N 1
ATOM 811 C CA . ILE A 1 106 ? 3.091 -3.867 -18.971 1.00 90.12 106 ILE A CA 1
ATOM 812 C C . ILE A 1 106 ? 2.493 -4.146 -20.359 1.00 90.12 106 ILE A C 1
ATOM 814 O O . ILE A 1 106 ? 2.816 -3.438 -21.314 1.00 90.12 106 ILE A O 1
ATOM 818 N N . GLY A 1 107 ? 1.671 -5.196 -20.490 1.00 83.94 107 GLY A N 1
ATOM 819 C CA . GLY A 1 107 ? 1.028 -5.577 -21.748 1.00 83.94 107 GLY A CA 1
ATOM 820 C C . GLY A 1 107 ? 2.010 -5.999 -22.843 1.00 83.94 107 GLY A C 1
ATOM 821 O O . GLY A 1 107 ? 1.697 -5.887 -24.022 1.00 83.94 107 GLY A O 1
ATOM 822 N N . TRP A 1 108 ? 3.209 -6.474 -22.489 1.00 82.88 108 TRP A N 1
ATOM 823 C CA . TRP A 1 108 ? 4.230 -6.859 -23.477 1.00 82.88 108 TRP A CA 1
ATOM 824 C C . TRP A 1 108 ? 3.797 -8.063 -24.324 1.00 82.88 108 TRP A C 1
ATOM 826 O O . TRP A 1 108 ? 4.112 -8.174 -25.510 1.00 82.88 108 TRP A O 1
ATOM 836 N N . ASN A 1 109 ? 3.040 -8.957 -23.688 1.00 70.62 109 ASN A N 1
ATOM 837 C CA . ASN A 1 109 ? 2.526 -10.185 -24.283 1.00 70.62 109 ASN A CA 1
ATOM 838 C C . ASN A 1 109 ? 1.113 -10.009 -24.880 1.00 70.62 109 ASN A C 1
ATOM 840 O O . ASN A 1 109 ? 0.668 -10.858 -25.650 1.00 70.62 109 ASN A O 1
ATOM 844 N N . GLU A 1 110 ? 0.403 -8.926 -24.546 1.00 55.94 110 GLU A N 1
ATOM 845 C CA . GLU A 1 110 ? -0.982 -8.682 -24.962 1.00 55.94 110 GL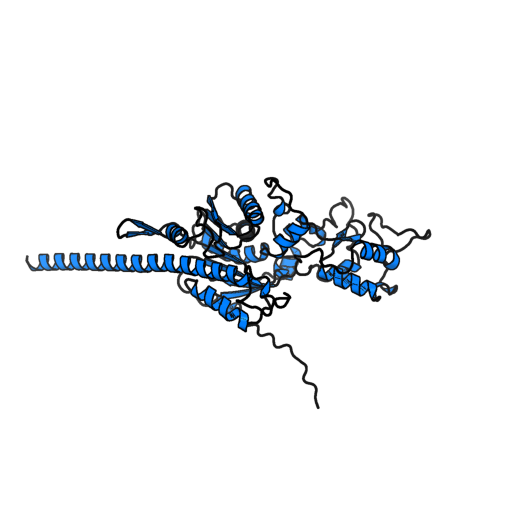U A CA 1
ATOM 846 C C . GLU A 1 110 ? -1.009 -7.940 -26.309 1.00 55.94 110 GLU A C 1
ATOM 848 O O . GLU A 1 110 ? -0.614 -6.782 -26.414 1.00 55.94 110 GLU A O 1
ATOM 853 N N . GLY A 1 111 ? -1.453 -8.617 -27.370 1.00 51.75 111 GLY A N 1
ATOM 854 C CA . GLY A 1 111 ? -1.493 -8.063 -28.735 1.00 51.75 111 GLY A CA 1
ATOM 855 C C . GLY A 1 111 ? -1.082 -9.051 -29.825 1.00 51.75 111 GLY A C 1
ATOM 856 O O . GLY A 1 111 ? -1.252 -8.779 -31.011 1.00 51.75 111 GLY A O 1
ATOM 857 N N . TRP A 1 112 ? -0.588 -10.221 -29.427 1.00 60.47 112 TRP A N 1
ATOM 858 C CA . TRP A 1 112 ? -0.126 -11.274 -30.325 1.00 60.47 112 TRP A CA 1
ATOM 859 C C . TRP A 1 112 ? -1.149 -12.406 -30.342 1.00 60.47 112 TRP A C 1
ATOM 861 O O . TRP A 1 112 ? -0.933 -13.479 -29.792 1.00 60.47 112 TRP A O 1
ATOM 871 N N . SER A 1 113 ? -2.313 -12.150 -30.945 1.00 51.03 113 SER A N 1
ATOM 872 C CA . SER A 1 113 ? -3.462 -13.069 -30.912 1.00 51.03 113 SER A CA 1
ATOM 873 C C . SER A 1 113 ? -3.183 -14.456 -31.516 1.00 51.03 113 SER A C 1
ATOM 875 O O . SER A 1 113 ? -3.974 -15.372 -31.305 1.00 51.03 113 SER A O 1
ATOM 877 N N . HIS A 1 114 ? -2.062 -14.633 -32.231 1.00 52.72 114 HIS A N 1
ATOM 878 C CA . HIS A 1 114 ? -1.711 -15.870 -32.941 1.00 52.72 114 HIS A CA 1
ATOM 879 C C . HIS A 1 114 ? -0.226 -16.281 -32.842 1.00 52.72 114 HIS A C 1
ATOM 881 O O . HIS A 1 114 ? 0.212 -17.166 -33.574 1.00 52.72 114 HIS A O 1
ATOM 887 N N . SER A 1 115 ? 0.586 -15.660 -31.978 1.00 56.62 115 SER A N 1
ATOM 888 C CA . SER A 1 115 ? 2.003 -16.026 -31.783 1.00 56.62 115 SER A CA 1
ATOM 889 C C . SER A 1 115 ? 2.486 -15.607 -30.393 1.00 56.62 115 SER A C 1
ATOM 891 O O . SER A 1 115 ? 1.967 -14.630 -29.863 1.00 56.62 115 SER A O 1
ATOM 893 N N . PRO A 1 116 ? 3.467 -16.297 -29.781 1.00 64.75 116 PRO A N 1
ATOM 894 C CA . PRO A 1 116 ? 4.122 -15.763 -28.591 1.00 64.75 116 PRO A CA 1
ATOM 895 C C . PRO A 1 116 ? 4.697 -14.382 -28.930 1.00 64.75 116 PRO A C 1
ATOM 897 O O . PRO A 1 116 ? 5.320 -14.217 -29.978 1.00 64.75 116 PRO A O 1
ATOM 900 N N . GLY A 1 117 ? 4.433 -13.384 -28.084 1.00 67.56 117 GLY A N 1
ATOM 901 C CA . GLY A 1 117 ? 4.965 -12.034 -28.272 1.00 67.56 117 GLY A CA 1
ATOM 902 C C . GLY A 1 117 ? 6.493 -11.996 -28.325 1.00 67.56 117 GLY A C 1
ATOM 903 O O . GLY A 1 117 ? 7.148 -12.983 -27.967 1.00 67.56 117 GLY A O 1
ATOM 904 N N . PRO A 1 118 ? 7.090 -10.865 -28.743 1.00 76.75 118 PRO A N 1
ATOM 905 C CA . PRO A 1 118 ? 8.535 -10.752 -28.790 1.00 76.75 118 PRO A CA 1
ATOM 906 C C . PRO A 1 118 ? 9.099 -10.952 -27.378 1.00 76.75 118 PRO A C 1
ATOM 908 O O . PRO A 1 118 ? 8.525 -10.454 -26.402 1.00 76.75 118 PRO A O 1
ATOM 911 N N . PRO A 1 119 ? 10.234 -11.656 -27.227 1.00 79.12 119 PRO A N 1
ATOM 912 C CA . PRO A 1 119 ? 10.858 -11.797 -25.922 1.00 79.12 119 PRO A CA 1
ATOM 913 C C . PRO A 1 119 ? 11.201 -10.415 -25.356 1.00 79.12 119 PRO A C 1
ATOM 915 O O . PRO A 1 119 ? 11.542 -9.488 -26.095 1.00 79.12 119 PRO A O 1
ATOM 918 N N . LEU A 1 120 ? 11.144 -10.272 -24.028 1.00 87.56 120 LEU A N 1
ATOM 919 C CA . LEU A 1 120 ? 11.565 -9.034 -23.369 1.00 87.56 120 LEU A CA 1
ATOM 920 C C . LEU A 1 120 ? 12.986 -8.648 -23.821 1.00 87.56 120 LEU A C 1
ATOM 922 O O . LEU A 1 120 ? 13.853 -9.527 -23.867 1.00 87.56 120 LEU A O 1
ATOM 926 N N . PRO A 1 121 ? 13.276 -7.363 -24.094 1.00 89.75 121 PRO A N 1
ATOM 927 C CA . PRO A 1 121 ? 14.598 -6.947 -24.545 1.00 89.75 121 PRO A CA 1
ATOM 928 C C . PRO A 1 121 ? 15.720 -7.370 -23.588 1.00 89.75 121 PRO A C 1
ATOM 930 O O . PRO A 1 121 ? 15.587 -7.271 -22.364 1.00 89.75 121 PRO A O 1
ATOM 933 N N . ARG A 1 122 ? 16.874 -7.775 -24.137 1.00 86.31 122 ARG A N 1
ATOM 934 C CA . ARG A 1 122 ? 18.020 -8.266 -23.342 1.00 86.31 122 ARG A CA 1
ATOM 935 C C . ARG A 1 122 ? 18.476 -7.272 -22.272 1.00 86.31 122 ARG A C 1
ATOM 937 O O . ARG A 1 122 ? 18.823 -7.674 -21.164 1.00 86.31 122 ARG A O 1
ATOM 944 N N . TRP A 1 123 ? 18.443 -5.970 -22.562 1.00 91.19 123 TRP A N 1
ATOM 945 C CA . TRP A 1 123 ? 18.807 -4.934 -21.587 1.00 91.19 123 TRP A CA 1
ATOM 946 C C . TRP A 1 123 ? 17.910 -4.973 -20.337 1.00 91.19 123 TRP A C 1
ATOM 948 O O . TRP A 1 123 ? 18.401 -4.770 -19.224 1.00 91.19 123 TRP A O 1
ATOM 958 N N . PHE A 1 124 ? 16.618 -5.278 -20.509 1.00 92.88 124 PHE A N 1
ATOM 959 C CA . PHE A 1 124 ? 15.640 -5.352 -19.426 1.00 92.88 124 PHE A CA 1
ATOM 960 C C . PHE A 1 124 ? 15.861 -6.612 -18.591 1.00 92.88 124 PHE A C 1
ATOM 962 O O . PHE A 1 124 ? 15.961 -6.536 -17.367 1.00 92.88 124 PHE A O 1
ATOM 969 N N . GLN A 1 125 ? 16.049 -7.756 -19.254 1.00 91.06 125 GLN A N 1
ATOM 970 C CA . GLN A 1 125 ? 16.383 -9.020 -18.593 1.00 91.06 125 GLN A CA 1
ATOM 971 C C . GLN A 1 125 ? 17.678 -8.899 -17.768 1.00 91.06 125 GLN A C 1
ATOM 973 O O . GLN A 1 125 ? 17.738 -9.360 -16.631 1.00 91.06 125 GLN A O 1
ATOM 978 N N . ARG A 1 126 ? 18.696 -8.192 -18.284 1.00 90.19 126 ARG A N 1
ATOM 979 C CA . ARG A 1 126 ? 19.937 -7.894 -17.544 1.00 90.19 126 ARG A CA 1
ATOM 980 C C . ARG A 1 126 ? 19.694 -6.991 -16.336 1.00 90.19 126 ARG A C 1
ATOM 982 O O . ARG A 1 126 ? 20.355 -7.150 -15.310 1.00 90.19 126 ARG A O 1
ATOM 989 N N . ALA A 1 127 ? 18.799 -6.011 -16.449 1.00 92.69 127 ALA A N 1
ATOM 990 C CA . ALA A 1 127 ? 18.470 -5.106 -15.349 1.00 92.69 127 ALA A CA 1
ATOM 991 C C . ALA A 1 127 ? 17.700 -5.814 -14.222 1.00 92.69 127 ALA A C 1
ATOM 993 O O . ALA A 1 127 ? 17.977 -5.565 -13.042 1.00 92.69 127 ALA A O 1
ATOM 994 N N . PHE A 1 128 ? 16.796 -6.728 -14.586 1.00 93.38 128 PHE A N 1
ATOM 995 C CA . PHE A 1 128 ? 15.879 -7.417 -13.678 1.00 93.38 128 PHE A CA 1
ATOM 996 C C . PHE A 1 128 ? 15.876 -8.939 -13.913 1.00 93.38 128 PHE A C 1
ATOM 998 O O . PHE A 1 128 ? 14.849 -9.504 -14.288 1.00 93.38 128 PHE A O 1
ATOM 1005 N N . PRO A 1 129 ? 16.993 -9.639 -13.639 1.00 90.06 129 PRO A N 1
ATOM 1006 C CA . PRO A 1 129 ? 17.138 -11.060 -13.973 1.00 90.06 129 PRO A CA 1
ATOM 1007 C C . PRO A 1 129 ? 16.171 -11.977 -13.214 1.00 90.06 129 PRO A C 1
ATOM 1009 O O . PRO A 1 129 ? 15.880 -13.072 -13.672 1.00 90.06 129 PRO A O 1
ATOM 1012 N N . SER A 1 130 ? 15.648 -11.538 -12.063 1.00 86.31 130 SER A N 1
ATOM 1013 C CA . SER A 1 130 ? 14.646 -12.295 -11.301 1.00 86.31 130 SER A CA 1
ATOM 1014 C C . SER A 1 130 ? 13.204 -12.038 -11.752 1.00 86.31 130 SER A C 1
ATOM 1016 O O . SER A 1 130 ? 12.284 -12.567 -11.139 1.00 86.31 130 SER A O 1
ATOM 1018 N N . GLY A 1 131 ? 12.984 -11.147 -12.725 1.00 87.06 131 GLY A N 1
ATOM 1019 C CA . GLY A 1 131 ? 11.650 -10.662 -13.087 1.00 87.06 131 GLY A CA 1
ATOM 1020 C C . GLY A 1 131 ? 11.002 -9.740 -12.044 1.00 87.06 131 GLY A C 1
ATOM 1021 O O . GLY A 1 131 ? 9.830 -9.402 -12.184 1.00 87.06 131 GLY A O 1
ATOM 1022 N N . HIS A 1 132 ? 11.739 -9.315 -11.008 1.00 90.94 132 HIS A N 1
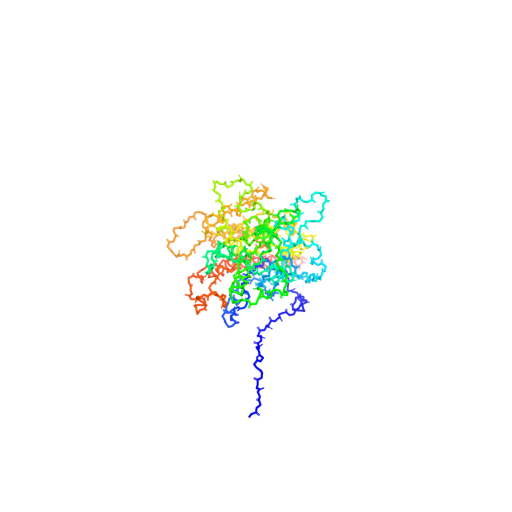ATOM 1023 C CA . HIS A 1 132 ? 11.271 -8.330 -10.025 1.00 90.94 132 HIS A CA 1
ATOM 1024 C C . HIS A 1 132 ? 11.908 -6.973 -10.272 1.00 90.94 132 HIS A C 1
ATOM 1026 O O . HIS A 1 132 ? 13.134 -6.854 -10.348 1.00 90.94 132 HIS A O 1
ATOM 1032 N N . LEU A 1 133 ? 11.070 -5.945 -10.266 1.00 94.25 133 LEU A N 1
ATOM 1033 C CA . LEU A 1 133 ? 11.497 -4.556 -10.218 1.00 94.25 133 LEU A CA 1
ATOM 1034 C C . LEU A 1 133 ? 12.023 -4.204 -8.819 1.00 94.25 133 LEU A C 1
ATOM 1036 O O . LEU A 1 133 ? 11.734 -4.874 -7.821 1.00 94.25 133 LEU A O 1
ATOM 1040 N N . ASN A 1 134 ? 12.809 -3.134 -8.732 1.00 92.44 134 ASN A N 1
ATOM 1041 C CA . ASN A 1 134 ? 13.216 -2.573 -7.447 1.00 92.44 134 ASN A CA 1
ATOM 1042 C C . ASN A 1 134 ? 12.041 -1.828 -6.790 1.00 92.44 134 ASN A C 1
ATOM 1044 O O . ASN A 1 134 ? 10.960 -1.712 -7.370 1.00 92.44 134 ASN A O 1
ATOM 1048 N N . VAL A 1 135 ? 12.256 -1.304 -5.579 1.00 89.38 135 VAL A N 1
ATOM 1049 C CA . VAL A 1 135 ? 11.277 -0.447 -4.889 1.00 89.38 135 VAL A CA 1
ATOM 1050 C C . VAL A 1 135 ? 10.818 0.660 -5.839 1.00 89.38 135 VAL A C 1
ATOM 1052 O O . VAL A 1 135 ? 11.643 1.293 -6.500 1.00 89.38 135 VAL A O 1
ATOM 1055 N N . LEU A 1 136 ? 9.506 0.880 -5.940 1.00 89.88 136 LEU A N 1
ATOM 1056 C CA . LEU A 1 136 ? 8.968 1.926 -6.804 1.00 89.88 136 LEU A CA 1
ATOM 1057 C C . LEU A 1 136 ? 9.331 3.306 -6.251 1.00 89.88 136 LEU A C 1
ATOM 1059 O O . LEU A 1 136 ? 8.996 3.643 -5.119 1.00 89.88 136 LEU A O 1
ATOM 1063 N N . ASN A 1 137 ? 9.995 4.120 -7.071 1.00 81.62 137 ASN A N 1
ATOM 1064 C CA . ASN A 1 137 ? 10.344 5.486 -6.692 1.00 81.62 137 ASN A CA 1
ATOM 1065 C C . ASN A 1 137 ? 9.135 6.419 -6.719 1.00 81.62 137 ASN A C 1
ATOM 1067 O O . ASN A 1 137 ? 8.292 6.330 -7.621 1.00 81.62 137 ASN A O 1
ATOM 1071 N N . THR A 1 138 ? 9.175 7.396 -5.813 1.00 81.19 138 THR A N 1
ATOM 1072 C CA . THR A 1 138 ? 8.253 8.536 -5.727 1.00 81.19 138 THR A CA 1
ATOM 1073 C C . THR A 1 138 ? 8.664 9.718 -6.612 1.00 81.19 138 THR A C 1
ATOM 1075 O O . THR A 1 138 ? 7.825 10.519 -7.005 1.00 81.19 138 THR A O 1
ATOM 1078 N N . LYS A 1 139 ? 9.952 9.839 -6.975 1.00 78.50 139 LYS A N 1
ATOM 1079 C CA . LYS A 1 139 ? 10.502 11.013 -7.683 1.00 78.50 139 LYS A CA 1
ATOM 1080 C C . LYS A 1 139 ? 11.017 10.681 -9.085 1.00 78.50 139 LYS A C 1
ATOM 1082 O O . LYS A 1 139 ? 12.221 10.632 -9.311 1.00 78.50 139 LYS A O 1
ATOM 1087 N N . LEU A 1 140 ? 10.106 10.504 -10.044 1.00 73.38 140 LEU A N 1
ATOM 1088 C CA . LEU A 1 140 ? 10.432 10.151 -11.440 1.00 73.38 140 LEU A CA 1
ATOM 1089 C C . LEU A 1 140 ? 11.359 11.147 -12.174 1.00 73.38 140 LEU A C 1
ATOM 1091 O O . LEU A 1 140 ? 12.060 10.759 -13.096 1.00 73.38 140 LEU A O 1
ATOM 1095 N N . HIS A 1 141 ? 11.402 12.414 -11.759 1.00 65.50 141 HIS A N 1
ATOM 1096 C CA . HIS A 1 141 ? 12.141 13.490 -12.438 1.00 65.50 141 HIS A CA 1
ATOM 1097 C C . HIS A 1 141 ? 13.619 13.612 -12.025 1.00 65.50 141 HIS A C 1
ATOM 1099 O O . HIS A 1 141 ? 14.313 14.506 -12.493 1.00 65.50 141 HIS A O 1
ATOM 1105 N N . GLN A 1 142 ? 14.107 12.771 -11.110 1.00 70.31 142 GLN A N 1
ATOM 1106 C CA . GLN A 1 142 ? 15.475 12.875 -10.580 1.00 70.31 142 GLN A CA 1
ATOM 1107 C C . GLN A 1 142 ? 16.509 12.076 -11.379 1.00 70.31 142 GLN A C 1
ATOM 1109 O O . GLN A 1 142 ? 17.629 11.862 -10.900 1.00 70.31 142 GLN A O 1
ATOM 1114 N N . SER A 1 143 ? 16.127 11.592 -12.561 1.00 75.12 143 SER A N 1
ATOM 1115 C CA . SER A 1 143 ? 17.045 10.882 -13.438 1.00 75.12 143 SER A CA 1
ATOM 1116 C C . SER A 1 143 ? 18.119 11.836 -13.952 1.00 75.12 143 SER A C 1
ATOM 1118 O O . SER A 1 143 ? 17.828 12.958 -14.363 1.00 75.12 143 SER A O 1
ATOM 1120 N N . LYS A 1 144 ? 19.378 11.394 -13.896 1.00 75.56 144 LYS A N 1
ATOM 1121 C CA . LYS A 1 144 ? 20.517 12.165 -14.426 1.00 75.56 144 LYS A CA 1
ATOM 1122 C C . LYS A 1 144 ? 20.665 12.010 -15.942 1.00 75.56 144 LYS A C 1
ATOM 1124 O O . LYS A 1 144 ? 21.460 12.724 -16.547 1.00 75.56 144 LYS A O 1
ATOM 1129 N N . LEU A 1 145 ? 19.931 11.069 -16.533 1.00 82.12 145 LEU A N 1
ATOM 1130 C CA . LEU A 1 145 ? 19.987 10.715 -17.941 1.00 82.12 145 LEU A CA 1
ATOM 1131 C C . LEU A 1 145 ? 18.567 10.748 -18.513 1.00 82.12 145 LEU A C 1
ATOM 1133 O O . LEU A 1 145 ? 17.729 9.937 -18.127 1.00 82.12 145 LEU A O 1
ATOM 1137 N N . SER A 1 146 ? 18.283 11.682 -19.425 1.00 85.94 146 SER A N 1
ATOM 1138 C CA . SER A 1 146 ? 16.951 11.764 -20.032 1.00 85.94 146 SER A CA 1
ATOM 1139 C C . SER A 1 146 ? 16.618 10.486 -20.807 1.00 85.94 146 SER A C 1
ATOM 1141 O O . SER A 1 146 ? 17.506 9.826 -21.356 1.00 85.94 146 SER A O 1
ATOM 1143 N N . LEU A 1 147 ? 15.324 10.153 -20.874 1.00 88.38 147 LEU A N 1
ATOM 1144 C CA . LEU A 1 147 ? 14.847 9.050 -21.711 1.00 88.38 147 LEU A CA 1
ATOM 1145 C C . LEU A 1 147 ? 15.264 9.248 -23.170 1.00 88.38 147 LEU A C 1
ATOM 1147 O O . LEU A 1 147 ? 15.783 8.319 -23.767 1.00 88.38 147 LEU A O 1
ATOM 1151 N N . GLU A 1 148 ? 15.168 10.470 -23.696 1.00 91.00 148 GLU A N 1
ATOM 1152 C CA . GLU A 1 148 ? 15.611 10.809 -25.055 1.00 91.00 148 GLU A CA 1
ATOM 1153 C C . GLU A 1 148 ? 17.084 10.455 -25.303 1.00 91.00 148 GLU A C 1
ATOM 1155 O O . GLU A 1 148 ? 17.421 9.850 -26.322 1.00 91.00 148 GLU A O 1
ATOM 1160 N N . ARG A 1 149 ? 17.976 10.770 -24.353 1.00 91.31 149 ARG A N 1
ATOM 1161 C CA . ARG A 1 149 ? 19.398 10.427 -24.474 1.00 91.31 149 ARG A CA 1
ATOM 1162 C C . ARG A 1 149 ? 19.621 8.919 -24.395 1.00 91.31 149 ARG A C 1
ATOM 1164 O O . ARG A 1 149 ? 20.448 8.384 -25.131 1.00 91.31 149 ARG A O 1
ATOM 1171 N N . MET A 1 150 ? 18.881 8.230 -23.528 1.00 92.00 150 MET A N 1
ATOM 1172 C CA . MET A 1 150 ? 18.934 6.772 -23.434 1.00 92.00 150 MET A CA 1
ATOM 1173 C C . MET A 1 150 ? 18.433 6.114 -24.728 1.00 92.00 150 MET A C 1
ATOM 1175 O O . MET A 1 150 ? 19.085 5.213 -25.246 1.00 92.00 150 MET A O 1
ATOM 1179 N N . GLU A 1 151 ? 17.329 6.590 -25.298 1.00 93.75 151 GLU A N 1
ATOM 1180 C CA . GLU A 1 151 ? 16.796 6.110 -26.573 1.00 93.75 151 GLU A CA 1
ATOM 1181 C C . GLU A 1 151 ? 17.775 6.328 -27.729 1.00 93.75 151 GLU A C 1
ATOM 1183 O O . GLU A 1 151 ? 17.998 5.406 -28.516 1.00 93.75 151 GLU A O 1
ATOM 1188 N N . ALA A 1 152 ? 18.388 7.512 -27.820 1.00 93.31 152 ALA A N 1
ATOM 1189 C CA . ALA A 1 152 ? 19.404 7.807 -28.827 1.00 93.31 152 ALA A CA 1
ATOM 1190 C C . ALA A 1 152 ? 20.589 6.836 -28.717 1.00 93.31 152 ALA A C 1
ATOM 1192 O O . ALA A 1 152 ? 20.963 6.199 -29.704 1.00 93.31 152 ALA A O 1
ATOM 1193 N N . TYR A 1 153 ? 21.101 6.633 -27.496 1.00 92.94 153 TYR A N 1
ATOM 1194 C CA . TYR A 1 153 ? 22.168 5.670 -27.235 1.00 92.94 153 TYR A CA 1
ATOM 1195 C C . TYR A 1 153 ? 21.773 4.247 -27.662 1.00 92.94 153 TYR A C 1
ATOM 1197 O O . TYR A 1 153 ? 22.569 3.549 -28.292 1.00 92.94 153 TYR A O 1
ATOM 1205 N N . PHE A 1 154 ? 20.542 3.815 -27.365 1.00 94.38 154 PHE A N 1
ATOM 1206 C CA . PHE A 1 154 ? 20.046 2.479 -27.709 1.00 94.38 154 PHE A CA 1
ATOM 1207 C C . PHE A 1 154 ? 19.966 2.282 -29.226 1.00 94.38 154 PHE A C 1
ATOM 1209 O O . PHE A 1 154 ? 20.456 1.271 -29.730 1.00 94.38 154 PHE A O 1
ATOM 1216 N N . LYS A 1 155 ? 19.399 3.254 -29.951 1.00 93.62 155 LYS A N 1
ATOM 1217 C CA . LYS A 1 155 ? 19.270 3.229 -31.418 1.00 93.62 155 LYS A CA 1
ATOM 1218 C C . LYS A 1 155 ? 20.625 3.188 -32.116 1.00 93.62 155 LYS A C 1
ATOM 1220 O O . LYS A 1 155 ? 20.798 2.451 -33.079 1.00 93.62 155 LYS A O 1
ATOM 1225 N N . GLU A 1 156 ? 21.596 3.943 -31.620 1.00 92.38 156 GLU A N 1
ATOM 1226 C CA . GLU A 1 156 ? 22.929 3.997 -32.218 1.00 92.38 156 GLU A CA 1
ATOM 1227 C C . GLU A 1 156 ? 23.770 2.751 -31.891 1.00 92.38 156 GLU A C 1
ATOM 1229 O O . GLU A 1 156 ? 24.426 2.178 -32.767 1.00 92.38 156 GLU A O 1
ATOM 1234 N N . ASN A 1 157 ? 23.734 2.297 -30.634 1.00 90.94 157 ASN A N 1
ATOM 1235 C CA . ASN A 1 157 ? 24.735 1.365 -30.117 1.00 90.94 157 ASN A CA 1
ATOM 1236 C C . ASN A 1 157 ? 24.206 -0.047 -29.871 1.00 90.94 157 ASN A C 1
ATOM 1238 O O . ASN A 1 157 ? 24.972 -1.002 -30.031 1.00 90.94 157 ASN A O 1
ATOM 1242 N N . LEU A 1 158 ? 22.932 -0.206 -29.503 1.00 91.81 158 LEU A N 1
ATOM 1243 C CA . LEU A 1 158 ? 22.380 -1.484 -29.037 1.00 91.81 158 LEU A CA 1
ATOM 1244 C C . LEU A 1 158 ? 21.451 -2.167 -30.042 1.00 91.81 158 LEU A C 1
ATOM 1246 O O . LEU A 1 158 ? 21.249 -3.371 -29.922 1.00 91.81 158 LEU A O 1
ATOM 1250 N N . ILE A 1 159 ? 20.905 -1.439 -31.013 1.00 93.31 159 ILE A N 1
ATOM 1251 C CA . ILE A 1 159 ? 19.983 -1.977 -32.020 1.00 93.31 159 ILE A CA 1
ATOM 1252 C C . ILE A 1 159 ? 20.753 -2.368 -33.289 1.00 93.31 159 ILE A C 1
ATOM 1254 O O . ILE A 1 159 ? 21.690 -1.684 -33.707 1.00 93.31 159 ILE A O 1
ATOM 1258 N N . GLU A 1 160 ? 20.402 -3.512 -33.873 1.00 92.81 160 GLU A N 1
ATOM 1259 C CA . GLU A 1 160 ? 20.961 -3.986 -35.138 1.00 92.81 160 GLU A CA 1
ATOM 1260 C C . GLU A 1 160 ? 20.521 -3.103 -36.306 1.00 92.81 160 GLU A C 1
ATOM 1262 O O . GLU A 1 160 ? 19.421 -2.551 -36.310 1.00 92.81 160 GLU A O 1
ATOM 1267 N N . LYS A 1 161 ? 21.378 -2.997 -37.323 1.00 93.44 161 LYS A N 1
ATOM 1268 C CA . LYS A 1 161 ? 21.041 -2.345 -38.588 1.00 93.44 161 LYS A CA 1
ATOM 1269 C C . LYS A 1 161 ? 20.908 -3.396 -39.686 1.00 93.44 161 LYS A C 1
ATOM 1271 O O . LYS A 1 161 ? 21.642 -4.382 -39.673 1.00 93.44 161 LYS A O 1
ATOM 1276 N N . ASP A 1 162 ? 19.963 -3.201 -40.597 1.00 92.75 162 ASP A N 1
ATOM 1277 C CA . ASP A 1 162 ? 19.841 -4.015 -41.804 1.00 92.75 162 ASP A CA 1
ATOM 1278 C C . ASP A 1 162 ? 20.958 -3.690 -42.816 1.00 92.75 162 ASP A C 1
ATOM 1280 O O . ASP A 1 162 ? 21.804 -2.821 -42.586 1.00 92.75 162 ASP A O 1
ATOM 1284 N N . ALA A 1 163 ? 20.964 -4.386 -43.956 1.00 92.06 163 ALA A N 1
ATOM 1285 C CA . ALA A 1 163 ? 21.957 -4.183 -45.013 1.00 92.06 163 ALA A CA 1
ATOM 1286 C C . ALA A 1 163 ? 21.954 -2.758 -45.606 1.00 92.06 163 ALA A C 1
ATOM 1288 O O . ALA A 1 163 ? 22.954 -2.336 -46.178 1.00 92.06 163 ALA A O 1
ATOM 1289 N N . ASN A 1 164 ? 20.857 -2.012 -45.440 1.00 93.38 164 ASN A N 1
ATOM 1290 C CA . ASN A 1 164 ? 20.698 -0.638 -45.916 1.00 93.38 164 ASN A CA 1
ATOM 1291 C C . ASN A 1 164 ? 21.028 0.401 -44.827 1.00 93.38 164 ASN A C 1
ATOM 1293 O O . ASN A 1 164 ? 20.925 1.602 -45.065 1.00 93.38 164 ASN A O 1
ATOM 1297 N N . GLY A 1 165 ? 21.421 -0.040 -43.628 1.00 91.75 165 GLY A N 1
ATOM 1298 C CA . GLY A 1 165 ? 21.747 0.829 -42.500 1.00 91.75 165 GLY A CA 1
ATOM 1299 C C . GLY A 1 165 ? 20.542 1.288 -41.670 1.00 91.75 165 GLY A C 1
ATOM 1300 O O . GLY A 1 165 ? 20.729 2.081 -40.741 1.00 91.75 165 GLY A O 1
ATOM 1301 N N . HIS A 1 166 ? 19.330 0.794 -41.942 1.00 94.31 166 HIS A N 1
ATOM 1302 C CA . HIS A 1 166 ? 18.139 1.105 -41.150 1.00 94.31 166 HIS A CA 1
ATOM 1303 C C . HIS A 1 166 ? 18.073 0.254 -39.883 1.00 94.31 166 HIS A C 1
ATOM 1305 O O . HIS A 1 166 ? 18.547 -0.878 -39.858 1.00 94.31 166 HIS A O 1
ATOM 1311 N N . LEU A 1 167 ? 17.456 0.779 -38.821 1.00 95.94 167 LEU A N 1
ATOM 1312 C CA . LEU A 1 167 ? 17.259 0.030 -37.578 1.00 95.94 167 LEU A CA 1
ATOM 1313 C C . LEU A 1 167 ? 16.367 -1.191 -37.828 1.00 95.94 167 LEU A C 1
ATOM 1315 O O . LEU A 1 167 ? 15.211 -1.057 -38.232 1.00 95.94 167 LEU A O 1
ATOM 1319 N N . ARG A 1 168 ? 16.904 -2.378 -37.553 1.00 94.81 168 ARG A N 1
ATOM 1320 C CA . ARG A 1 168 ? 16.227 -3.652 -37.773 1.00 94.81 168 ARG A CA 1
ATOM 1321 C C . ARG A 1 168 ? 15.081 -3.823 -36.780 1.00 94.81 168 ARG A C 1
ATOM 1323 O O . ARG A 1 168 ? 15.254 -3.631 -35.574 1.00 94.81 168 ARG A O 1
ATOM 1330 N N . ARG A 1 169 ? 13.926 -4.248 -37.289 1.00 92.38 169 ARG A N 1
ATOM 1331 C CA . ARG A 1 169 ? 12.758 -4.654 -36.500 1.00 92.38 169 ARG A CA 1
ATOM 1332 C C . ARG A 1 169 ? 12.423 -6.118 -36.772 1.00 92.38 169 ARG A C 1
ATOM 1334 O O . ARG A 1 169 ? 12.734 -6.634 -37.846 1.00 92.38 169 ARG A O 1
ATOM 1341 N N . ASP A 1 170 ? 11.837 -6.786 -35.792 1.00 88.19 170 ASP A N 1
ATOM 1342 C CA . ASP A 1 170 ? 11.279 -8.125 -35.956 1.00 88.19 170 ASP A CA 1
ATOM 1343 C C . ASP A 1 170 ? 9.865 -8.075 -36.568 1.00 88.19 170 ASP A C 1
ATOM 1345 O O . ASP A 1 170 ? 9.338 -7.010 -36.902 1.00 88.19 170 ASP A O 1
ATOM 1349 N N . VAL A 1 171 ? 9.235 -9.243 -36.706 1.00 86.19 171 VAL A N 1
ATOM 1350 C CA . VAL A 1 171 ? 7.865 -9.383 -37.236 1.00 86.19 171 VAL A CA 1
ATOM 1351 C C . VAL A 1 171 ? 6.801 -8.705 -36.363 1.00 86.19 171 VAL A C 1
ATOM 1353 O O . VAL A 1 171 ? 5.681 -8.477 -36.812 1.00 86.19 171 VAL A O 1
ATOM 1356 N N . HIS A 1 172 ? 7.155 -8.362 -35.126 1.00 84.12 172 HIS A N 1
ATOM 1357 C CA . HIS A 1 172 ? 6.317 -7.694 -34.141 1.00 84.12 172 HIS A CA 1
ATOM 1358 C C . HIS A 1 172 ? 6.502 -6.161 -34.180 1.00 84.12 172 HIS A C 1
ATOM 1360 O O . HIS A 1 172 ? 5.785 -5.414 -33.511 1.00 84.12 172 HIS A O 1
ATOM 1366 N N . GLY A 1 173 ? 7.431 -5.655 -34.997 1.00 87.25 173 GLY A N 1
ATOM 1367 C CA . GLY A 1 173 ? 7.762 -4.233 -35.060 1.00 87.25 173 GLY A CA 1
ATOM 1368 C C . GLY A 1 173 ? 8.624 -3.752 -33.887 1.00 87.25 173 GLY A C 1
ATOM 1369 O O . GLY A 1 173 ? 8.808 -2.541 -33.733 1.00 87.25 173 GLY A O 1
ATOM 1370 N N . THR A 1 174 ? 9.164 -4.676 -33.089 1.00 90.44 174 THR A N 1
ATOM 1371 C CA . THR A 1 174 ? 10.111 -4.424 -31.999 1.00 90.44 174 THR A CA 1
ATOM 1372 C C . THR A 1 174 ? 11.534 -4.390 -32.556 1.00 90.44 174 THR A C 1
ATOM 1374 O O . THR A 1 174 ? 11.875 -5.143 -33.466 1.00 90.44 174 THR A O 1
ATOM 1377 N N . TYR A 1 175 ? 12.393 -3.505 -32.044 1.00 93.38 175 TYR A N 1
ATOM 1378 C CA . TYR A 1 175 ? 13.785 -3.438 -32.483 1.00 93.38 175 TYR A CA 1
ATOM 1379 C C . TYR A 1 175 ? 14.563 -4.701 -32.106 1.00 93.38 175 TYR A C 1
ATOM 1381 O O . TYR A 1 175 ? 14.481 -5.193 -30.978 1.00 93.38 175 TYR A O 1
ATOM 1389 N N . VAL A 1 176 ? 15.388 -5.180 -33.037 1.00 91.44 176 VAL A N 1
ATOM 1390 C CA . VAL A 1 176 ? 16.289 -6.312 -32.797 1.00 91.44 176 VAL A CA 1
ATOM 1391 C C . VAL A 1 176 ? 17.555 -5.799 -32.112 1.00 91.44 176 VAL A C 1
ATOM 1393 O O . VAL A 1 176 ? 18.295 -4.992 -32.674 1.00 91.44 176 VAL A O 1
ATOM 1396 N N . PHE A 1 177 ? 17.803 -6.245 -30.881 1.00 90.19 177 PHE A N 1
ATOM 1397 C CA . PHE A 1 177 ? 18.973 -5.841 -30.097 1.00 90.19 177 PHE A CA 1
ATOM 1398 C C . PHE A 1 177 ? 20.183 -6.733 -30.389 1.00 90.19 177 PHE A C 1
ATOM 1400 O O . PHE A 1 177 ? 20.063 -7.956 -30.402 1.00 90.19 177 PHE A O 1
ATOM 1407 N N . LYS A 1 178 ? 21.354 -6.106 -30.538 1.00 88.12 178 LYS A N 1
ATOM 1408 C CA . LYS A 1 178 ? 22.648 -6.756 -30.779 1.00 88.12 178 LYS A CA 1
ATOM 1409 C C . LYS A 1 178 ? 22.967 -7.809 -29.717 1.00 88.12 178 LYS A C 1
ATOM 1411 O O . LYS A 1 178 ? 22.726 -7.614 -28.524 1.00 88.12 178 LYS A O 1
ATOM 1416 N N . GLU A 1 179 ? 23.623 -8.884 -30.142 1.00 79.38 179 GLU A N 1
ATOM 1417 C CA . GLU A 1 179 ? 24.105 -9.921 -29.228 1.00 79.38 179 GLU A CA 1
ATOM 1418 C C . GLU A 1 179 ? 25.272 -9.470 -28.329 1.00 79.38 179 GLU A C 1
ATOM 1420 O O . GLU A 1 179 ? 26.008 -8.532 -28.640 1.00 79.38 179 GLU A O 1
ATOM 1425 N N . GLU A 1 180 ? 25.474 -10.172 -27.206 1.00 66.75 180 GLU A N 1
ATOM 1426 C CA . GLU A 1 180 ? 26.472 -9.813 -26.184 1.00 66.75 180 GLU A CA 1
ATOM 1427 C C . GLU A 1 180 ? 27.924 -9.888 -26.668 1.00 66.75 180 GLU A C 1
ATOM 1429 O O . GLU A 1 180 ? 28.781 -9.164 -26.149 1.00 66.75 180 GLU A O 1
ATOM 1434 N N . ALA A 1 181 ? 28.198 -10.710 -27.687 1.00 59.53 181 ALA A N 1
ATOM 1435 C CA . ALA A 1 181 ? 29.518 -10.828 -28.304 1.00 59.53 181 ALA A CA 1
ATOM 1436 C C . ALA A 1 181 ? 30.042 -9.482 -28.843 1.00 59.53 181 ALA A C 1
ATOM 1438 O O . ALA A 1 181 ? 31.250 -9.283 -28.937 1.00 59.53 181 ALA A O 1
ATOM 1439 N N . ASN A 1 182 ? 29.149 -8.521 -29.096 1.00 63.28 182 ASN A N 1
ATOM 1440 C CA . ASN A 1 182 ? 29.486 -7.215 -29.655 1.00 63.28 182 ASN A CA 1
ATOM 1441 C C . ASN A 1 182 ? 30.050 -6.213 -28.630 1.00 63.28 182 ASN A C 1
ATOM 1443 O O . ASN A 1 182 ? 30.342 -5.075 -28.986 1.00 63.28 182 ASN A O 1
ATOM 1447 N N . GLY A 1 183 ? 30.164 -6.577 -27.344 1.00 73.31 183 GLY A N 1
ATOM 1448 C CA . GLY A 1 183 ? 30.804 -5.748 -26.310 1.00 73.31 183 GLY A CA 1
ATOM 1449 C C . GLY A 1 183 ? 30.079 -4.442 -25.938 1.00 73.31 183 GLY A C 1
ATOM 1450 O O . GLY A 1 183 ? 30.463 -3.797 -24.963 1.00 73.31 183 GLY A O 1
ATOM 1451 N N . CYS A 1 184 ? 29.002 -4.071 -26.637 1.00 72.44 184 CYS A N 1
ATOM 1452 C CA . CYS A 1 184 ? 28.243 -2.830 -26.434 1.00 72.44 184 CYS A CA 1
ATOM 1453 C C . CYS A 1 184 ? 27.712 -2.667 -24.995 1.00 72.44 184 CYS A C 1
ATOM 1455 O O . CYS A 1 184 ? 27.704 -1.566 -24.444 1.00 72.44 184 CYS A O 1
ATOM 1457 N N . TYR A 1 185 ? 27.397 -3.782 -24.332 1.00 81.12 185 TYR A N 1
ATOM 1458 C CA . TYR A 1 185 ? 26.963 -3.841 -22.933 1.00 81.12 185 TYR A CA 1
ATOM 1459 C C . TYR A 1 185 ? 28.081 -3.632 -21.890 1.00 81.12 185 TYR A C 1
ATOM 1461 O O . TYR A 1 185 ? 27.821 -3.725 -20.689 1.00 81.12 185 TYR A O 1
ATOM 1469 N N . LYS A 1 186 ? 29.330 -3.393 -22.313 1.00 83.06 186 LYS A N 1
ATOM 1470 C CA . LYS A 1 186 ? 30.486 -3.165 -21.421 1.00 83.06 186 LYS A CA 1
ATOM 1471 C C . LYS A 1 186 ? 30.913 -1.696 -21.338 1.00 83.06 186 LYS A C 1
ATOM 1473 O O . LYS A 1 186 ? 31.739 -1.359 -20.489 1.00 83.06 186 LYS A O 1
ATOM 1478 N N . THR A 1 187 ? 30.363 -0.836 -22.195 1.00 87.12 187 THR A N 1
ATOM 1479 C CA . THR A 1 187 ? 30.708 0.591 -22.241 1.00 87.12 187 THR A CA 1
ATOM 1480 C C . THR A 1 187 ? 30.265 1.322 -20.972 1.00 87.12 187 THR A C 1
ATOM 1482 O O . THR A 1 187 ? 29.302 0.925 -20.312 1.00 87.12 187 THR A O 1
ATOM 1485 N N . GLU A 1 188 ? 30.957 2.409 -20.630 1.00 89.56 188 GLU A N 1
ATOM 1486 C CA . GLU A 1 188 ? 30.599 3.225 -19.464 1.00 89.56 188 GLU A CA 1
ATOM 1487 C C . GLU A 1 188 ? 29.215 3.871 -19.622 1.00 89.56 188 GLU A C 1
ATOM 1489 O O . GLU A 1 188 ? 28.417 3.877 -18.687 1.00 89.56 188 GLU A O 1
ATOM 1494 N N . GLU A 1 189 ? 28.872 4.304 -20.837 1.00 89.25 189 GLU A N 1
ATOM 1495 C CA . GLU A 1 189 ? 27.553 4.871 -21.126 1.00 89.25 189 GLU A CA 1
ATOM 1496 C C . GLU A 1 189 ? 26.432 3.833 -20.948 1.00 89.25 189 GLU A C 1
ATOM 1498 O O . GLU A 1 189 ? 25.394 4.144 -20.359 1.00 89.25 189 GLU A O 1
ATOM 1503 N N . TYR A 1 190 ? 26.647 2.569 -21.343 1.00 91.00 190 TYR A N 1
ATOM 1504 C CA . TYR A 1 190 ? 25.680 1.512 -21.037 1.00 91.00 190 TYR A CA 1
ATOM 1505 C C . TYR A 1 190 ? 25.555 1.273 -19.531 1.00 91.00 190 TYR A C 1
ATOM 1507 O O . TYR A 1 190 ? 24.442 1.082 -19.046 1.00 91.00 190 TYR A O 1
ATOM 1515 N N . LYS A 1 191 ? 26.654 1.297 -18.762 1.00 91.31 191 LYS A N 1
ATOM 1516 C CA . LYS A 1 191 ? 26.576 1.160 -17.296 1.00 91.31 191 LYS A CA 1
ATOM 1517 C C . LYS A 1 191 ? 25.749 2.286 -16.675 1.00 91.31 191 LYS A C 1
ATOM 1519 O O . LYS A 1 191 ? 24.934 2.000 -15.797 1.00 91.31 191 LYS A O 1
ATOM 1524 N N . ASN A 1 192 ? 25.891 3.519 -17.167 1.00 91.44 192 ASN A N 1
ATOM 1525 C CA . ASN A 1 192 ? 25.061 4.655 -16.758 1.00 91.44 192 ASN A CA 1
ATOM 1526 C C . ASN A 1 192 ? 23.582 4.417 -17.095 1.00 91.44 192 ASN A C 1
ATOM 1528 O O . ASN A 1 192 ? 22.724 4.557 -16.220 1.00 91.44 192 ASN A O 1
ATOM 1532 N N . CYS A 1 193 ? 23.281 3.974 -18.322 1.00 92.88 193 CYS A N 1
ATOM 1533 C CA . CYS A 1 193 ? 21.917 3.624 -18.720 1.00 92.88 193 CYS A CA 1
ATOM 1534 C C . CYS A 1 193 ? 21.336 2.524 -17.823 1.00 92.88 193 CYS A C 1
ATOM 1536 O O . CYS A 1 193 ? 20.244 2.659 -17.281 1.00 92.88 193 CYS A O 1
ATOM 1538 N N . HIS A 1 194 ? 22.089 1.444 -17.625 1.00 92.56 194 HIS A N 1
ATOM 1539 C CA . HIS A 1 194 ? 21.706 0.291 -16.819 1.00 92.56 194 HIS A CA 1
ATOM 1540 C C . HIS A 1 194 ? 21.458 0.662 -15.353 1.00 92.56 194 HIS A C 1
ATOM 1542 O O . HIS A 1 194 ? 20.508 0.172 -14.737 1.00 92.56 194 HIS A O 1
ATOM 1548 N N . PHE A 1 195 ? 22.286 1.545 -14.792 1.00 91.81 195 PHE A N 1
ATOM 1549 C CA . PHE A 1 195 ? 22.092 2.078 -13.450 1.00 91.81 195 PHE A CA 1
ATOM 1550 C C . PHE A 1 195 ? 20.771 2.846 -13.342 1.00 91.81 195 PHE A C 1
ATOM 1552 O O . PHE A 1 195 ? 19.978 2.562 -12.444 1.00 91.81 195 PHE A O 1
ATOM 1559 N N . GLU A 1 196 ? 20.497 3.764 -14.270 1.00 91.44 196 GLU A N 1
ATOM 1560 C CA . GLU A 1 196 ? 19.270 4.567 -14.267 1.00 91.44 196 GLU A CA 1
ATOM 1561 C C . GLU A 1 196 ? 18.021 3.708 -14.525 1.00 91.44 196 GLU A C 1
ATOM 1563 O O . GLU A 1 196 ? 17.032 3.854 -13.809 1.00 91.44 196 GLU A O 1
ATOM 1568 N N . ILE A 1 197 ? 18.090 2.727 -15.433 1.00 93.62 197 ILE A N 1
ATOM 1569 C CA . ILE A 1 197 ? 17.021 1.741 -15.675 1.00 93.62 197 ILE A CA 1
ATOM 1570 C C . ILE A 1 197 ? 16.644 1.022 -14.383 1.00 93.62 197 ILE A C 1
ATOM 1572 O O . ILE A 1 197 ? 15.469 0.962 -14.021 1.00 93.62 197 ILE A O 1
ATOM 1576 N N . LYS A 1 198 ? 17.638 0.497 -13.659 1.00 92.81 198 LYS A N 1
ATOM 1577 C CA . LYS A 1 198 ? 17.402 -0.194 -12.386 1.00 92.81 198 LYS A CA 1
ATOM 1578 C C . LYS A 1 198 ? 16.890 0.758 -11.323 1.00 92.81 198 LYS A C 1
ATOM 1580 O O . LYS A 1 198 ? 16.026 0.381 -10.536 1.00 92.81 198 LYS A O 1
ATOM 1585 N N . ARG A 1 199 ? 17.433 1.971 -11.282 1.00 88.94 199 ARG A N 1
ATOM 1586 C CA . ARG A 1 199 ? 17.059 2.973 -10.295 1.00 88.94 199 ARG A CA 1
ATOM 1587 C C . ARG A 1 199 ? 15.607 3.386 -10.467 1.00 88.94 199 ARG A C 1
ATOM 1589 O O . ARG A 1 199 ? 14.906 3.402 -9.469 1.00 88.94 199 ARG A O 1
ATOM 1596 N N . PHE A 1 200 ? 15.157 3.682 -11.684 1.00 90.56 200 PHE A N 1
ATOM 1597 C CA . PHE A 1 200 ? 13.818 4.209 -11.973 1.00 90.56 200 PHE A CA 1
ATOM 1598 C C . PHE A 1 200 ? 12.804 3.159 -12.436 1.00 90.56 200 PHE A C 1
ATOM 1600 O O . PHE A 1 200 ? 11.655 3.510 -12.696 1.00 90.56 200 PHE A O 1
ATOM 1607 N N . ASN A 1 201 ? 13.200 1.883 -12.464 1.00 94.00 201 ASN A N 1
ATOM 1608 C CA . ASN A 1 201 ? 12.389 0.769 -12.949 1.00 94.00 201 ASN A CA 1
ATOM 1609 C C . ASN A 1 201 ? 11.861 1.010 -14.368 1.00 94.00 201 ASN A C 1
ATOM 1611 O O . ASN A 1 201 ? 10.664 0.881 -14.615 1.00 94.00 201 ASN A O 1
ATOM 1615 N N . TYR A 1 202 ? 12.748 1.392 -15.292 1.00 94.56 202 TYR A N 1
ATOM 1616 C CA . TYR A 1 202 ? 12.356 1.531 -16.693 1.00 94.56 202 TYR A CA 1
ATOM 1617 C C . TYR A 1 202 ? 11.991 0.171 -17.285 1.00 94.56 202 TYR A C 1
ATOM 1619 O O . TYR A 1 202 ? 12.689 -0.826 -17.083 1.00 94.56 202 TYR A O 1
ATOM 1627 N N . VAL A 1 203 ? 10.886 0.162 -18.019 1.00 94.25 203 VAL A N 1
ATOM 1628 C CA . VAL A 1 203 ? 10.295 -1.005 -18.680 1.00 94.25 203 VAL A CA 1
ATOM 1629 C C . VAL A 1 203 ? 10.287 -0.777 -20.190 1.00 94.25 203 VAL A C 1
ATOM 1631 O O . VAL A 1 203 ? 10.384 0.373 -20.620 1.00 94.25 203 VAL A O 1
ATOM 1634 N N . PRO A 1 204 ? 10.224 -1.825 -21.021 1.00 94.19 204 PRO A N 1
ATOM 1635 C CA . PRO A 1 204 ? 10.179 -1.634 -22.463 1.00 94.19 204 PRO A CA 1
ATOM 1636 C C . PRO A 1 204 ? 8.820 -1.069 -22.933 1.00 94.19 204 PRO A C 1
ATOM 1638 O O . PRO A 1 204 ? 7.751 -1.487 -22.488 1.00 94.19 204 PRO A O 1
ATOM 1641 N N . CYS A 1 205 ? 8.854 -0.094 -23.842 1.00 91.75 205 CYS A N 1
ATOM 1642 C CA . CYS A 1 205 ? 7.730 0.304 -24.698 1.00 91.75 205 CYS A CA 1
ATOM 1643 C C . CYS A 1 205 ? 7.647 -0.639 -25.899 1.00 91.75 205 CYS A C 1
ATOM 1645 O O . CYS A 1 205 ? 8.633 -1.311 -26.165 1.00 91.75 205 CYS A O 1
ATOM 1647 N N . ARG A 1 206 ? 6.533 -0.698 -26.642 1.00 87.38 206 ARG A N 1
ATOM 1648 C CA . ARG A 1 206 ? 6.291 -1.692 -27.717 1.00 87.38 206 ARG A CA 1
ATOM 1649 C C . ARG A 1 206 ? 7.464 -1.900 -28.696 1.00 87.38 206 ARG A C 1
ATOM 1651 O O . ARG A 1 206 ? 7.700 -3.014 -29.151 1.00 87.38 206 ARG A O 1
ATOM 1658 N N . GLU A 1 207 ? 8.231 -0.852 -28.992 1.00 90.44 207 GLU A N 1
ATOM 1659 C CA . GLU A 1 207 ? 9.408 -0.944 -29.869 1.00 90.44 207 GLU A CA 1
ATOM 1660 C C . GLU A 1 207 ? 10.646 -1.589 -29.204 1.00 90.44 207 GLU A C 1
ATOM 1662 O O . GLU A 1 207 ? 11.643 -1.847 -29.865 1.00 90.44 207 GLU A O 1
ATOM 1667 N N . GLY A 1 208 ? 10.614 -1.866 -27.904 1.00 92.12 208 GLY A N 1
ATOM 1668 C CA . GLY A 1 208 ? 11.702 -2.438 -27.104 1.00 92.12 208 GLY A CA 1
ATOM 1669 C C . GLY A 1 208 ? 12.582 -1.401 -26.403 1.00 92.12 208 GLY A C 1
ATOM 1670 O O . GLY A 1 208 ? 13.536 -1.771 -25.714 1.00 92.12 208 GLY A O 1
ATOM 1671 N N . LEU A 1 209 ? 12.281 -0.110 -26.562 1.00 94.19 209 LEU A N 1
ATOM 1672 C CA . LEU A 1 209 ? 13.015 1.000 -25.950 1.00 94.19 209 LEU A CA 1
ATOM 1673 C C . LEU A 1 209 ? 12.546 1.272 -24.510 1.00 94.19 209 LEU A C 1
ATOM 1675 O O . LEU A 1 209 ? 11.413 0.947 -24.163 1.00 94.19 209 LEU A O 1
ATOM 1679 N N . PRO A 1 210 ? 13.401 1.838 -23.645 1.00 94.31 210 PRO A N 1
ATOM 1680 C CA . PRO A 1 210 ? 13.049 2.119 -22.257 1.00 94.31 210 PRO A CA 1
ATOM 1681 C C . PRO A 1 210 ? 11.992 3.226 -22.143 1.00 94.31 210 PRO A C 1
ATOM 1683 O O . PRO A 1 210 ? 12.082 4.252 -22.805 1.00 94.31 210 PRO A O 1
ATOM 1686 N N . ARG A 1 211 ? 11.028 3.040 -21.239 1.00 93.31 211 ARG A N 1
ATOM 1687 C CA . ARG A 1 211 ? 10.038 4.040 -20.814 1.00 93.31 211 ARG A CA 1
ATOM 1688 C C . ARG A 1 211 ? 9.799 3.969 -19.307 1.00 93.31 211 ARG A C 1
ATOM 1690 O O . ARG A 1 211 ? 10.157 2.990 -18.646 1.00 93.31 211 ARG A O 1
ATOM 1697 N N . THR A 1 212 ? 9.141 4.985 -18.757 1.00 92.62 212 THR A N 1
ATOM 1698 C CA . THR A 1 212 ? 8.618 4.928 -17.388 1.00 92.62 212 THR A CA 1
ATOM 1699 C C . THR A 1 212 ? 7.406 4.004 -17.283 1.00 92.62 212 THR A C 1
ATOM 1701 O O . THR A 1 212 ? 6.651 3.834 -18.242 1.00 92.62 212 THR A O 1
ATOM 1704 N N . LEU A 1 213 ? 7.198 3.458 -16.084 1.00 93.38 213 LEU A N 1
ATOM 1705 C CA . LEU A 1 213 ? 5.929 2.840 -15.705 1.00 93.38 213 LEU A CA 1
ATOM 1706 C C . LEU A 1 213 ? 4.803 3.881 -15.680 1.00 93.38 213 LEU A C 1
ATOM 1708 O O . LEU A 1 213 ? 4.971 4.948 -15.082 1.00 93.38 213 LEU A O 1
ATOM 1712 N N . GLU A 1 214 ? 3.657 3.522 -16.242 1.00 92.56 214 GLU A N 1
ATOM 1713 C CA . GLU A 1 214 ? 2.409 4.280 -16.159 1.00 92.56 214 GLU A CA 1
ATOM 1714 C C . GLU A 1 214 ? 1.787 4.164 -14.760 1.00 92.56 214 GLU A C 1
ATOM 1716 O O . GLU A 1 214 ? 2.027 3.200 -14.020 1.00 92.56 214 GLU A O 1
ATOM 1721 N N . LYS A 1 215 ? 0.925 5.114 -14.380 1.00 92.38 215 LYS A N 1
ATOM 1722 C CA . LYS A 1 215 ? 0.195 5.052 -13.102 1.00 92.38 215 LYS A CA 1
ATOM 1723 C C . LYS A 1 215 ? -0.629 3.769 -12.938 1.00 92.38 215 LYS A C 1
ATOM 1725 O O . LYS A 1 215 ? -0.671 3.214 -11.843 1.00 92.38 215 LYS A O 1
ATOM 1730 N N . ALA A 1 216 ? -1.230 3.271 -14.018 1.00 92.88 216 ALA A N 1
ATOM 1731 C CA . ALA A 1 216 ? -2.042 2.057 -14.016 1.00 92.88 216 ALA A CA 1
ATOM 1732 C C . ALA A 1 216 ? -1.197 0.809 -13.704 1.00 92.88 216 ALA A C 1
ATOM 1734 O O . ALA A 1 216 ? -1.558 0.002 -12.847 1.00 92.88 216 ALA A O 1
ATOM 1735 N N . GLU A 1 217 ? -0.029 0.700 -14.338 1.00 94.50 217 GLU A N 1
ATOM 1736 C CA . GLU A 1 217 ? 0.936 -0.378 -14.099 1.00 94.50 217 GLU A CA 1
ATOM 1737 C C . GLU A 1 217 ? 1.470 -0.320 -12.664 1.00 94.50 217 GLU A C 1
ATOM 1739 O O . GLU A 1 217 ? 1.577 -1.341 -11.986 1.00 94.50 217 GLU A O 1
ATOM 1744 N N . ARG A 1 218 ? 1.744 0.890 -12.156 1.00 94.69 218 ARG A N 1
ATOM 1745 C CA . ARG A 1 218 ? 2.138 1.109 -10.757 1.00 94.69 218 ARG A CA 1
ATOM 1746 C C . ARG A 1 218 ? 1.055 0.660 -9.778 1.00 94.69 218 ARG A C 1
ATOM 1748 O O . ARG A 1 218 ? 1.401 0.036 -8.776 1.00 94.69 218 ARG A O 1
ATOM 1755 N N . CYS A 1 219 ? -0.223 0.936 -10.058 1.00 95.38 219 CYS A N 1
ATOM 1756 C CA . CYS A 1 219 ? -1.335 0.448 -9.239 1.00 95.38 219 CYS A CA 1
ATOM 1757 C C . CYS A 1 219 ? -1.307 -1.080 -9.159 1.00 95.38 219 CYS A C 1
ATOM 1759 O O . CYS A 1 219 ? -1.279 -1.627 -8.059 1.00 95.38 219 CYS A O 1
ATOM 1761 N N . GLN A 1 220 ? -1.226 -1.756 -10.309 1.00 94.56 220 GLN A N 1
ATOM 1762 C CA . GLN A 1 220 ? -1.204 -3.219 -10.373 1.00 94.56 220 GLN A CA 1
ATOM 1763 C C . GLN A 1 220 ? 0.014 -3.812 -9.648 1.00 94.56 220 GLN A C 1
ATOM 1765 O O . GLN A 1 220 ? -0.135 -4.745 -8.865 1.00 94.56 220 GLN A O 1
ATOM 1770 N N . LEU A 1 221 ? 1.206 -3.230 -9.826 1.00 94.69 221 LEU A N 1
ATOM 1771 C CA . LEU A 1 221 ? 2.441 -3.655 -9.146 1.00 94.69 221 LEU A CA 1
ATOM 1772 C C . LEU A 1 221 ? 2.389 -3.512 -7.617 1.00 94.69 221 LEU A C 1
ATOM 1774 O O . LEU A 1 221 ? 3.132 -4.199 -6.912 1.00 94.69 221 LEU A O 1
ATOM 1778 N N . MET A 1 222 ? 1.545 -2.613 -7.109 1.00 94.44 222 MET A N 1
ATOM 1779 C CA . MET A 1 222 ? 1.320 -2.395 -5.678 1.00 94.44 222 MET A CA 1
ATOM 1780 C C . MET A 1 222 ? 0.049 -3.073 -5.154 1.00 94.44 222 MET A C 1
ATOM 1782 O O . MET A 1 222 ? -0.248 -2.946 -3.968 1.00 94.44 222 MET A O 1
ATOM 1786 N N . GLY A 1 223 ? -0.660 -3.816 -6.010 1.00 94.81 223 GLY A N 1
ATOM 1787 C CA . GLY A 1 223 ? -1.852 -4.592 -5.669 1.00 94.81 223 GLY A CA 1
ATOM 1788 C C . GLY A 1 223 ? -3.164 -3.803 -5.651 1.00 94.81 223 GLY A C 1
ATOM 1789 O O . GLY A 1 223 ? -4.193 -4.347 -5.253 1.00 94.81 223 GLY A O 1
ATOM 1790 N N . PHE A 1 224 ? -3.151 -2.544 -6.092 1.00 95.94 224 PHE A N 1
ATOM 1791 C CA . PHE A 1 224 ? -4.356 -1.734 -6.261 1.00 95.94 224 PHE A CA 1
ATOM 1792 C C . PHE A 1 224 ? -5.090 -2.073 -7.566 1.00 95.94 224 PHE A C 1
ATOM 1794 O O . PHE A 1 224 ? -4.465 -2.491 -8.547 1.00 95.94 224 PHE A O 1
ATOM 1801 N N . PRO A 1 225 ? -6.405 -1.798 -7.643 1.00 93.38 225 PRO A N 1
ATOM 1802 C CA . PRO A 1 225 ? -7.129 -1.803 -8.909 1.00 93.38 225 PRO A CA 1
ATOM 1803 C C . PRO A 1 225 ? -6.484 -0.870 -9.946 1.00 93.38 225 PRO A C 1
ATOM 1805 O O . PRO A 1 225 ? -6.047 0.231 -9.616 1.00 93.38 225 PRO A O 1
ATOM 1808 N N . ARG A 1 226 ? -6.482 -1.270 -11.226 1.00 91.81 226 ARG A N 1
ATOM 1809 C CA . ARG A 1 226 ? -5.808 -0.543 -12.325 1.00 91.81 226 ARG A CA 1
ATOM 1810 C C . ARG A 1 226 ? -6.185 0.945 -12.414 1.00 91.81 226 ARG A C 1
ATOM 1812 O O . ARG A 1 226 ? -5.344 1.768 -12.748 1.00 91.81 226 ARG A O 1
ATOM 1819 N N . ARG A 1 227 ? -7.441 1.286 -12.108 1.00 91.50 227 ARG A N 1
ATOM 1820 C CA . ARG A 1 227 ? -8.002 2.652 -12.189 1.00 91.50 227 ARG A CA 1
ATOM 1821 C C . ARG A 1 227 ? -8.150 3.337 -10.828 1.00 91.50 227 ARG A C 1
ATOM 1823 O O . ARG A 1 227 ? -8.933 4.275 -10.692 1.00 91.50 227 ARG A O 1
ATOM 1830 N N . HIS A 1 228 ? -7.430 2.860 -9.814 1.00 94.56 228 HIS A N 1
ATOM 1831 C CA . HIS A 1 228 ? -7.560 3.343 -8.441 1.00 94.56 228 HIS A CA 1
ATOM 1832 C C . HIS A 1 228 ? -7.276 4.849 -8.312 1.00 94.56 228 HIS A C 1
ATOM 1834 O O . HIS A 1 228 ? -8.094 5.577 -7.760 1.00 94.56 228 HIS A O 1
ATOM 1840 N N . LEU A 1 229 ? -6.179 5.335 -8.904 1.00 92.94 229 LEU A N 1
ATOM 1841 C CA . LEU A 1 229 ? -5.834 6.764 -8.890 1.00 92.94 229 LEU A CA 1
ATOM 1842 C C . LEU A 1 229 ? -6.728 7.644 -9.772 1.00 92.94 229 LEU A C 1
ATOM 1844 O O . LEU A 1 229 ? -6.701 8.860 -9.634 1.00 92.94 229 LEU A O 1
ATOM 1848 N N . ASP A 1 230 ? -7.511 7.050 -10.670 1.00 89.00 230 ASP A N 1
ATOM 1849 C CA . ASP A 1 230 ? -8.500 7.782 -11.470 1.00 89.00 230 ASP A CA 1
ATOM 1850 C C . ASP A 1 230 ? -9.852 7.880 -10.741 1.00 89.00 230 ASP A C 1
ATOM 1852 O O . ASP A 1 230 ? -10.856 8.299 -11.324 1.00 89.00 230 ASP A O 1
ATOM 1856 N N . GLY A 1 231 ? -9.911 7.398 -9.492 1.00 84.00 231 GLY A N 1
ATOM 1857 C CA . GLY A 1 231 ? -11.122 7.331 -8.682 1.00 84.00 231 GLY A CA 1
ATOM 1858 C C . GLY A 1 231 ? -12.255 6.585 -9.372 1.00 84.00 231 GLY A C 1
ATOM 1859 O O . GLY A 1 231 ? -13.413 6.949 -9.193 1.00 84.00 231 GLY A O 1
ATOM 1860 N N . TYR A 1 232 ? -11.935 5.596 -10.216 1.00 86.44 232 TYR A N 1
ATOM 1861 C CA . TYR A 1 232 ? -12.918 4.825 -10.987 1.00 86.44 232 TYR A CA 1
ATOM 1862 C C . TYR A 1 232 ? -13.811 5.689 -11.899 1.00 86.44 232 TYR A C 1
ATOM 1864 O O . TYR A 1 232 ? -14.935 5.308 -12.212 1.00 86.44 232 TYR A O 1
ATOM 1872 N N . GLY A 1 233 ? -13.316 6.855 -12.337 1.00 81.06 233 GLY A N 1
ATOM 1873 C CA . GLY A 1 233 ? -14.082 7.821 -13.134 1.00 81.06 233 GLY A CA 1
ATOM 1874 C C . GLY A 1 233 ? -14.965 8.764 -12.311 1.00 81.06 233 GLY A C 1
ATOM 1875 O O . GLY A 1 233 ? -15.695 9.562 -12.888 1.00 81.06 233 GLY A O 1
ATOM 1876 N N . LEU A 1 234 ? -14.896 8.697 -10.977 1.00 80.69 234 LEU A N 1
ATOM 1877 C CA . LEU A 1 234 ? -15.644 9.564 -10.063 1.00 80.69 234 LEU A CA 1
ATOM 1878 C C . LEU A 1 234 ? -14.866 10.823 -9.644 1.00 80.69 234 LEU A C 1
ATOM 1880 O O . LEU A 1 234 ? -15.435 11.682 -8.967 1.00 80.69 234 LEU A O 1
ATOM 1884 N N . MET A 1 235 ? -13.573 10.914 -9.971 1.00 80.38 235 MET A N 1
ATOM 1885 C CA . MET A 1 235 ? -12.740 12.079 -9.655 1.00 80.38 235 MET A CA 1
ATOM 1886 C C . MET A 1 235 ? -12.932 13.205 -10.667 1.00 80.38 235 MET A C 1
ATOM 1888 O O . MET A 1 235 ? -13.054 12.970 -11.868 1.00 80.38 235 MET A O 1
ATOM 1892 N N . ARG A 1 236 ? -12.917 14.447 -10.168 1.00 73.12 236 ARG A N 1
ATOM 1893 C CA . ARG A 1 236 ? -13.047 15.658 -10.997 1.00 73.12 236 ARG A CA 1
ATOM 1894 C C . ARG A 1 236 ? -11.762 16.021 -11.734 1.00 73.12 236 ARG A C 1
ATOM 1896 O O . ARG A 1 236 ? -11.823 16.631 -12.796 1.00 73.12 236 ARG A O 1
ATOM 1903 N N . THR A 1 237 ? -10.610 15.680 -11.164 1.00 73.06 237 THR A N 1
ATOM 1904 C CA . THR A 1 237 ? -9.289 16.001 -11.709 1.00 73.06 237 THR A CA 1
ATOM 1905 C C . THR A 1 237 ? -8.492 14.727 -11.951 1.00 73.06 237 THR A C 1
ATOM 1907 O O . THR A 1 237 ? -8.519 13.784 -11.161 1.00 73.06 237 THR A O 1
ATOM 1910 N N . SER A 1 238 ? -7.779 14.685 -13.076 1.00 79.31 238 SER A N 1
ATOM 1911 C CA . SER A 1 238 ? -6.926 13.551 -13.417 1.00 79.31 238 SER A CA 1
ATOM 1912 C C . SER A 1 238 ? -5.617 13.601 -12.633 1.00 79.31 238 SER A C 1
ATOM 1914 O O . SER A 1 238 ? -4.906 14.606 -12.680 1.00 79.31 238 SER A O 1
ATOM 1916 N N . ILE A 1 239 ? -5.245 12.491 -12.001 1.00 90.06 239 ILE A N 1
ATOM 1917 C CA . ILE A 1 239 ? -3.914 12.312 -11.416 1.00 90.06 239 ILE A CA 1
ATOM 1918 C C . ILE A 1 239 ? -2.898 12.058 -12.536 1.00 90.06 239 ILE A C 1
ATOM 1920 O O . ILE A 1 239 ? -3.064 11.134 -13.340 1.00 90.06 239 ILE A O 1
ATOM 1924 N N . SER A 1 240 ? -1.849 12.883 -12.599 1.00 89.62 240 SER A N 1
ATOM 1925 C CA . SER A 1 240 ? -0.732 12.693 -13.539 1.00 89.62 240 SER A CA 1
ATOM 1926 C C . SER A 1 240 ? 0.121 11.476 -13.165 1.00 89.62 240 SER A C 1
ATOM 1928 O O . SER A 1 240 ? 0.165 11.087 -11.999 1.00 89.62 240 SER A O 1
ATOM 1930 N N . ASP A 1 241 ? 0.884 10.910 -14.107 1.00 87.12 241 ASP A N 1
ATOM 1931 C CA . ASP A 1 241 ? 1.815 9.807 -13.798 1.00 87.12 241 ASP A CA 1
ATOM 1932 C C . ASP A 1 241 ? 2.862 10.193 -12.749 1.00 87.12 241 ASP A C 1
ATOM 1934 O O . ASP A 1 241 ? 3.264 9.377 -11.919 1.00 87.12 241 ASP A O 1
ATOM 1938 N N . ARG A 1 242 ? 3.269 11.467 -12.736 1.00 85.75 242 ARG A N 1
ATOM 1939 C CA . ARG A 1 242 ? 4.194 12.002 -11.734 1.00 85.75 242 ARG A CA 1
ATOM 1940 C C . ARG A 1 242 ? 3.587 11.972 -10.333 1.00 85.75 242 ARG A C 1
ATOM 1942 O O . ARG A 1 242 ? 4.242 11.489 -9.414 1.00 85.75 242 ARG A O 1
ATOM 1949 N N . GLN A 1 243 ? 2.365 12.476 -10.170 1.00 88.25 243 GLN A N 1
ATOM 1950 C CA . GLN A 1 243 ? 1.661 12.430 -8.883 1.00 88.25 243 GLN A CA 1
ATOM 1951 C C . GLN A 1 243 ? 1.342 10.989 -8.488 1.00 88.25 243 GLN A C 1
ATOM 1953 O O . GLN A 1 243 ? 1.541 10.606 -7.340 1.00 88.25 243 GLN A O 1
ATOM 1958 N N . GLY A 1 244 ? 0.931 10.160 -9.448 1.00 90.94 244 GLY A N 1
ATOM 1959 C CA . GLY A 1 244 ? 0.664 8.750 -9.204 1.00 90.94 244 GLY A CA 1
ATOM 1960 C C . GLY A 1 244 ? 1.897 7.994 -8.722 1.00 90.94 244 GLY A C 1
ATOM 1961 O O . GLY A 1 244 ? 1.799 7.178 -7.809 1.00 90.94 244 GLY A O 1
ATOM 1962 N N . ALA A 1 245 ? 3.077 8.309 -9.258 1.00 89.81 245 ALA A N 1
ATOM 1963 C CA . ALA A 1 245 ? 4.329 7.747 -8.775 1.00 89.81 245 ALA A CA 1
ATOM 1964 C C . ALA A 1 245 ? 4.629 8.114 -7.319 1.00 89.81 245 ALA A C 1
ATOM 1966 O O . ALA A 1 245 ? 5.091 7.253 -6.570 1.00 89.81 245 ALA A O 1
ATOM 1967 N N . GLU A 1 246 ? 4.357 9.358 -6.922 1.00 88.44 246 GLU A N 1
ATOM 1968 C CA . GLU A 1 246 ? 4.502 9.805 -5.538 1.00 88.44 246 GLU A CA 1
ATOM 1969 C C . GLU A 1 246 ? 3.511 9.087 -4.617 1.00 88.44 246 GLU A C 1
ATOM 1971 O O . GLU A 1 246 ? 3.917 8.462 -3.642 1.00 88.44 246 GLU A O 1
ATOM 1976 N N . TYR A 1 247 ? 2.225 9.114 -4.959 1.00 90.81 247 TYR A N 1
ATOM 1977 C CA . TYR A 1 247 ? 1.165 8.567 -4.117 1.00 90.81 247 TYR A CA 1
ATOM 1978 C C . TYR A 1 247 ? 1.278 7.048 -3.937 1.00 90.81 247 TYR A C 1
ATOM 1980 O O . TYR A 1 247 ? 1.170 6.552 -2.819 1.00 90.81 247 TYR A O 1
ATOM 1988 N N . ILE A 1 248 ? 1.561 6.311 -5.014 1.00 91.25 248 ILE A N 1
ATOM 1989 C CA . ILE A 1 248 ? 1.725 4.850 -4.973 1.00 91.25 248 ILE A CA 1
ATOM 1990 C C . ILE A 1 248 ? 3.061 4.446 -4.335 1.00 91.25 248 ILE A C 1
ATOM 1992 O O . ILE A 1 248 ? 3.158 3.410 -3.679 1.00 91.25 248 ILE A O 1
ATOM 1996 N N . GLY A 1 249 ? 4.123 5.233 -4.528 1.00 87.56 249 GLY A N 1
ATOM 1997 C CA . GLY A 1 249 ? 5.425 4.918 -3.937 1.00 87.56 249 GLY A CA 1
ATOM 1998 C C . GLY A 1 249 ? 5.382 4.903 -2.404 1.00 87.56 249 GLY A C 1
ATOM 1999 O O . GLY A 1 249 ? 6.052 4.073 -1.784 1.00 87.56 249 GLY A O 1
ATOM 2000 N N . ASP A 1 250 ? 4.541 5.748 -1.802 1.00 84.94 250 ASP A N 1
ATOM 2001 C CA . ASP A 1 250 ? 4.368 5.824 -0.346 1.00 84.94 250 ASP A CA 1
ATOM 2002 C C . ASP A 1 250 ? 3.232 4.963 0.209 1.00 84.94 250 ASP A C 1
ATOM 2004 O O . ASP A 1 250 ? 3.166 4.761 1.416 1.00 84.94 250 ASP A O 1
ATOM 2008 N N . SER A 1 251 ? 2.342 4.435 -0.630 1.00 90.69 251 SER A N 1
ATOM 2009 C CA . SER A 1 251 ? 1.213 3.627 -0.161 1.00 90.69 251 SER A CA 1
ATOM 2010 C C . SER A 1 251 ? 1.661 2.265 0.372 1.00 90.69 251 SER A C 1
ATOM 2012 O O . SER A 1 251 ? 2.780 1.818 0.108 1.00 90.69 251 SER A O 1
ATOM 2014 N N . PHE A 1 252 ? 0.769 1.540 1.049 1.00 91.88 252 PHE A N 1
ATOM 2015 C CA . PHE A 1 252 ? 0.990 0.124 1.351 1.00 91.88 252 PHE A CA 1
ATOM 2016 C C . PHE A 1 252 ? 1.147 -0.714 0.085 1.00 91.88 252 PHE A C 1
ATOM 2018 O O . PHE A 1 252 ? 0.635 -0.366 -0.982 1.00 91.88 252 PHE A O 1
ATOM 2025 N N . GLN A 1 253 ? 1.845 -1.841 0.224 1.00 93.56 253 GLN A N 1
ATOM 2026 C CA . GLN A 1 253 ? 1.765 -2.916 -0.756 1.00 93.56 253 GLN A CA 1
ATOM 2027 C C . GLN A 1 253 ? 0.571 -3.797 -0.378 1.00 93.56 253 GLN A C 1
ATOM 2029 O O . GLN A 1 253 ? 0.587 -4.462 0.657 1.00 93.56 253 GLN A O 1
ATOM 2034 N N . VAL A 1 254 ? -0.479 -3.739 -1.193 1.00 95.31 254 VAL A N 1
ATOM 2035 C CA . VAL A 1 254 ? -1.813 -4.248 -0.856 1.00 95.31 254 VAL A CA 1
ATOM 2036 C C . VAL A 1 254 ? -1.811 -5.759 -0.636 1.00 95.31 254 VAL A C 1
ATOM 2038 O O . VAL A 1 254 ? -2.417 -6.218 0.325 1.00 95.31 254 VAL A O 1
ATOM 2041 N N . ASP A 1 255 ? -1.107 -6.534 -1.464 1.00 93.44 255 ASP A N 1
ATOM 2042 C CA . ASP A 1 255 ? -1.037 -7.999 -1.331 1.00 93.44 255 ASP A CA 1
ATOM 2043 C C . ASP A 1 255 ? -0.407 -8.448 -0.005 1.00 93.44 255 ASP A C 1
ATOM 2045 O O . ASP A 1 255 ? -0.893 -9.373 0.638 1.00 93.44 255 ASP A O 1
ATOM 2049 N N . THR A 1 256 ? 0.640 -7.754 0.440 1.00 91.06 256 THR A N 1
ATOM 2050 C CA . THR A 1 256 ? 1.344 -8.024 1.699 1.00 91.06 256 THR A CA 1
ATOM 2051 C C . THR A 1 256 ? 0.407 -7.789 2.882 1.00 91.06 256 THR A C 1
ATOM 2053 O O . THR A 1 256 ? 0.345 -8.600 3.802 1.00 91.06 256 THR A O 1
ATOM 2056 N N . PHE A 1 257 ? -0.363 -6.697 2.856 1.00 93.00 257 PHE A N 1
ATOM 2057 C CA . PHE A 1 257 ? -1.344 -6.409 3.905 1.00 93.00 257 PHE A CA 1
ATOM 2058 C C . PHE A 1 257 ? -2.561 -7.330 3.836 1.00 93.00 257 PHE A C 1
ATOM 2060 O O . PHE A 1 257 ? -3.064 -7.735 4.879 1.00 93.00 257 PHE A O 1
ATOM 2067 N N . ALA A 1 258 ? -2.996 -7.726 2.639 1.00 94.31 258 ALA A N 1
ATOM 2068 C CA . ALA A 1 258 ? -4.059 -8.710 2.475 1.00 94.31 258 ALA A CA 1
ATOM 2069 C C . ALA A 1 258 ? -3.668 -10.067 3.087 1.00 94.31 258 ALA A C 1
ATOM 2071 O O . ALA A 1 258 ? -4.484 -10.683 3.769 1.00 94.31 258 ALA A O 1
ATOM 2072 N N . HIS A 1 259 ? -2.407 -10.490 2.925 1.00 90.81 259 HIS A N 1
ATOM 2073 C CA . HIS A 1 259 ? -1.863 -11.681 3.590 1.00 90.81 259 HIS A CA 1
ATOM 2074 C C . HIS A 1 259 ? -1.932 -11.567 5.117 1.00 90.81 259 HIS A C 1
ATOM 2076 O O . HIS A 1 259 ? -2.440 -12.464 5.788 1.00 90.81 259 HIS A O 1
ATOM 2082 N N . ILE A 1 260 ? -1.489 -10.435 5.673 1.00 89.50 260 ILE A N 1
ATOM 2083 C CA . ILE A 1 260 ? -1.537 -10.172 7.123 1.00 89.50 260 ILE A CA 1
ATOM 2084 C C . ILE A 1 260 ? -2.980 -10.200 7.633 1.00 89.50 260 ILE A C 1
ATOM 2086 O O . ILE A 1 260 ? -3.275 -10.826 8.650 1.00 89.50 260 ILE A O 1
ATOM 2090 N N . PHE A 1 261 ? -3.905 -9.594 6.891 1.00 93.62 261 PHE A N 1
ATOM 2091 C CA . PHE A 1 261 ? -5.327 -9.599 7.216 1.00 93.62 261 PHE A CA 1
ATOM 2092 C C . PHE A 1 261 ? -6.011 -10.957 7.049 1.00 93.62 261 PHE A C 1
ATOM 2094 O O . PHE A 1 261 ? -7.131 -11.113 7.531 1.00 93.62 261 PHE A O 1
ATOM 2101 N N . GLY A 1 262 ? -5.352 -11.970 6.481 1.00 91.56 262 GLY A N 1
ATOM 2102 C CA . GLY A 1 262 ? -5.869 -13.338 6.478 1.00 91.56 262 GLY A CA 1
ATOM 2103 C C . GLY A 1 262 ? -6.187 -13.856 7.889 1.00 91.56 262 GLY A C 1
ATOM 2104 O O . GLY A 1 262 ? -7.149 -14.598 8.075 1.00 91.56 262 GLY A O 1
ATOM 2105 N N . SER A 1 263 ? -5.445 -13.421 8.911 1.00 88.62 263 SER A N 1
ATOM 2106 C CA . SER A 1 263 ? -5.747 -13.769 10.308 1.00 88.62 263 SER A CA 1
ATOM 2107 C C . SER A 1 263 ? -6.946 -13.010 10.855 1.00 88.62 263 SER A C 1
ATOM 2109 O O . SER A 1 263 ? -7.805 -13.610 11.497 1.00 88.62 263 SER A O 1
ATOM 2111 N N . LEU A 1 264 ? -7.068 -11.724 10.519 1.00 91.75 264 LEU A N 1
ATOM 2112 C CA . LEU A 1 264 ? -8.251 -10.928 10.843 1.00 91.75 264 LEU A CA 1
ATOM 2113 C C . LEU A 1 264 ? -9.515 -11.518 10.197 1.00 91.75 264 LEU A C 1
ATOM 2115 O O . LEU A 1 264 ? -10.588 -11.502 10.798 1.00 91.75 264 LEU A O 1
ATOM 2119 N N . LYS A 1 265 ? -9.385 -12.099 8.999 1.00 94.00 265 LYS A N 1
ATOM 2120 C CA . LYS A 1 265 ? -10.481 -12.785 8.309 1.00 94.00 265 LYS A CA 1
ATOM 2121 C C . LYS A 1 265 ? -10.965 -13.990 9.101 1.00 94.00 265 LYS A C 1
ATOM 2123 O O . LYS A 1 265 ? -12.163 -14.095 9.351 1.00 94.00 265 LYS A O 1
ATOM 2128 N N . ARG A 1 266 ? -10.040 -14.834 9.570 1.00 91.06 266 ARG A N 1
ATOM 2129 C CA . ARG A 1 266 ? -10.371 -15.971 10.441 1.00 91.06 266 ARG A CA 1
ATOM 2130 C C . ARG A 1 266 ? -11.023 -15.516 11.744 1.00 91.06 266 ARG A C 1
ATOM 2132 O O . ARG A 1 266 ? -12.029 -16.093 12.135 1.00 91.06 266 ARG A O 1
ATOM 2139 N N . MET A 1 267 ? -10.523 -14.440 12.357 1.00 90.56 267 MET A N 1
ATOM 2140 C CA . MET A 1 267 ? -11.135 -13.845 13.555 1.00 90.56 267 MET A CA 1
ATOM 2141 C C . MET A 1 267 ? -12.582 -13.389 13.300 1.00 90.56 267 MET A C 1
ATOM 2143 O O . MET A 1 267 ? -13.465 -13.570 14.140 1.00 90.56 267 MET A O 1
ATOM 2147 N N . GLN A 1 268 ? -12.863 -12.825 12.121 1.00 92.12 268 GLN A N 1
ATOM 2148 C CA . GLN A 1 268 ? -14.223 -12.443 11.730 1.00 92.12 268 GLN A CA 1
ATOM 2149 C C . GLN A 1 268 ? -15.113 -13.671 11.481 1.00 92.12 268 GLN A C 1
ATOM 2151 O O . GLN A 1 268 ? -16.313 -13.636 11.741 1.00 92.12 268 GLN A O 1
ATOM 2156 N N . GLU A 1 269 ? -14.545 -14.775 11.000 1.00 92.00 269 GLU A N 1
ATOM 2157 C CA . GLU A 1 269 ? -15.256 -16.030 10.737 1.00 92.00 269 GLU A CA 1
ATOM 2158 C C . GLU A 1 269 ? -15.495 -16.887 11.985 1.00 92.00 269 GLU A C 1
ATOM 2160 O O . GLU A 1 269 ? -16.491 -17.611 12.028 1.00 92.00 269 GLU A O 1
ATOM 2165 N N . CYS A 1 270 ? -14.653 -16.804 13.016 1.00 89.19 270 CYS A N 1
ATOM 2166 C CA . CYS A 1 270 ? -14.903 -17.445 14.313 1.00 89.19 270 CYS A CA 1
ATOM 2167 C C . CYS A 1 270 ? -15.751 -16.563 15.248 1.00 89.19 270 CYS A C 1
ATOM 2169 O O . CYS A 1 270 ? -16.428 -17.086 16.130 1.00 89.19 270 CYS A O 1
ATOM 2171 N N . GLY A 1 271 ? -15.853 -15.257 14.974 1.00 86.62 271 GLY A N 1
ATOM 2172 C CA . GLY A 1 271 ? -16.692 -14.317 15.723 1.00 86.62 271 GLY A CA 1
ATOM 2173 C C . GLY A 1 271 ? -15.966 -13.575 16.847 1.00 86.62 271 GLY A C 1
ATOM 2174 O O . GLY A 1 271 ? -16.627 -12.940 17.661 1.00 86.62 271 GLY A O 1
ATOM 2175 N N . GLU A 1 272 ? -14.632 -13.622 16.878 1.00 85.75 272 GLU A N 1
ATOM 2176 C CA . GLU A 1 272 ? -13.802 -12.799 17.773 1.00 85.75 272 GLU A CA 1
ATOM 2177 C C . GLU A 1 272 ? -13.898 -11.302 17.432 1.00 85.75 272 GLU A C 1
ATOM 2179 O O . GLU A 1 272 ? -13.804 -10.444 18.310 1.00 85.75 272 GLU A O 1
ATOM 2184 N N . VAL A 1 273 ? -14.144 -10.979 16.157 1.00 89.50 273 VAL A N 1
ATOM 2185 C CA . VAL A 1 273 ? -14.522 -9.631 15.703 1.00 89.50 273 VAL A CA 1
ATOM 2186 C C . VAL A 1 273 ? -15.896 -9.654 15.015 1.00 89.50 273 VAL A C 1
ATOM 2188 O O . VAL A 1 273 ? -16.331 -10.716 14.555 1.00 89.50 273 VAL A O 1
ATOM 2191 N N . PRO A 1 274 ? -16.606 -8.510 14.924 1.00 91.62 274 PRO A N 1
ATOM 2192 C CA . PRO A 1 274 ? -17.968 -8.463 14.392 1.00 91.62 274 PRO A CA 1
ATOM 2193 C C . PRO A 1 274 ? -18.119 -9.075 12.987 1.00 91.62 274 PRO A C 1
ATOM 2195 O O . PRO A 1 274 ? -17.455 -8.671 12.025 1.00 91.62 274 PRO A O 1
ATOM 2198 N N . ARG A 1 275 ? -19.037 -10.046 12.870 1.00 92.50 275 ARG A N 1
ATOM 2199 C CA . ARG A 1 275 ? -19.353 -10.785 11.628 1.00 92.50 275 ARG A CA 1
ATOM 2200 C C . ARG A 1 275 ? -20.086 -9.936 10.587 1.00 92.50 275 ARG A C 1
ATOM 2202 O O . ARG A 1 275 ? -19.984 -10.223 9.390 1.00 92.50 275 ARG A O 1
ATOM 2209 N N . ASP A 1 276 ? -20.844 -8.942 11.047 1.00 91.44 276 ASP A N 1
ATOM 2210 C CA . ASP A 1 276 ? -21.583 -7.963 10.240 1.00 91.44 276 ASP A CA 1
ATOM 2211 C C . ASP A 1 276 ? -20.674 -6.856 9.687 1.00 91.44 276 ASP A C 1
ATOM 2213 O O . ASP A 1 276 ? -21.020 -6.209 8.703 1.00 91.44 276 ASP A O 1
ATOM 2217 N N . GLY A 1 277 ? -19.482 -6.695 10.258 1.00 94.62 277 GLY A N 1
ATOM 2218 C CA . GLY A 1 277 ? -18.419 -5.860 9.722 1.00 94.62 277 GLY A CA 1
ATOM 2219 C C . GLY A 1 277 ? -17.728 -5.024 10.791 1.00 94.62 277 GLY A C 1
ATOM 2220 O O . GLY A 1 277 ? -18.345 -4.573 11.755 1.00 94.62 277 GLY A O 1
ATOM 2221 N N . ILE A 1 278 ? -16.430 -4.805 10.599 1.00 95.81 278 ILE A N 1
ATOM 2222 C CA . ILE A 1 278 ? -15.581 -4.100 11.561 1.00 95.81 278 ILE A CA 1
ATOM 2223 C C . ILE A 1 278 ? -15.662 -2.574 11.420 1.00 95.81 278 ILE A C 1
ATOM 2225 O O . ILE A 1 278 ? -15.939 -2.053 10.332 1.00 95.81 278 ILE A O 1
ATOM 2229 N N . THR A 1 279 ? -15.360 -1.865 12.509 1.00 97.00 279 THR A N 1
ATOM 2230 C CA . THR A 1 279 ? -15.041 -0.431 12.493 1.00 97.00 279 THR A CA 1
ATOM 2231 C C . THR A 1 279 ? -13.534 -0.228 12.357 1.00 97.00 279 THR A C 1
ATOM 2233 O O . THR A 1 279 ? -12.759 -0.697 13.195 1.00 97.00 279 THR A O 1
ATOM 2236 N N . VAL A 1 280 ? -13.119 0.513 11.328 1.00 97.44 280 VAL A N 1
ATOM 2237 C CA . VAL A 1 280 ? -11.711 0.783 11.010 1.00 97.44 280 VAL A CA 1
ATOM 2238 C C . VAL A 1 280 ? -11.378 2.250 11.264 1.00 97.44 280 VAL A C 1
ATOM 2240 O O . VAL A 1 280 ? -12.001 3.133 10.681 1.00 97.44 280 VAL A O 1
ATOM 2243 N N . LEU A 1 281 ? -10.367 2.514 12.089 1.00 96.75 281 LEU A N 1
ATOM 2244 C CA . LEU A 1 281 ? -9.707 3.815 12.193 1.00 96.75 281 LEU A CA 1
ATOM 2245 C C . LEU A 1 281 ? -8.425 3.783 11.353 1.00 96.75 281 LEU A C 1
ATOM 2247 O O . LEU A 1 281 ? -7.442 3.151 11.738 1.00 96.75 281 LEU A O 1
ATOM 2251 N N . SER A 1 282 ? -8.453 4.451 10.201 1.00 94.75 282 SER A N 1
ATOM 2252 C CA . SER A 1 282 ? -7.353 4.484 9.236 1.00 94.75 282 SER A CA 1
ATOM 2253 C C . SER A 1 282 ? -6.623 5.825 9.323 1.00 94.75 282 SER A C 1
ATOM 2255 O O . SER A 1 282 ? -7.160 6.866 8.939 1.00 94.75 282 SER A O 1
ATOM 2257 N N . LEU A 1 283 ? -5.413 5.809 9.880 1.00 91.88 283 LEU A N 1
ATOM 2258 C CA . LEU A 1 283 ? -4.578 6.984 10.123 1.00 91.88 283 LEU A CA 1
ATOM 2259 C C . LEU A 1 283 ? -3.475 7.064 9.065 1.00 91.88 283 LEU A C 1
ATOM 2261 O O . LEU A 1 283 ? -2.704 6.120 8.907 1.00 91.88 283 LEU A O 1
ATOM 2265 N N . PHE A 1 284 ? -3.360 8.202 8.379 1.00 86.50 284 PHE A N 1
ATOM 2266 C CA . PHE A 1 284 ? -2.396 8.404 7.287 1.00 86.50 284 PHE A CA 1
ATOM 2267 C C . PHE A 1 284 ? -2.551 7.351 6.174 1.00 86.50 284 PHE A C 1
ATOM 2269 O O . PHE A 1 284 ? -1.569 6.815 5.661 1.00 86.50 284 PHE A O 1
ATOM 2276 N N . ASP A 1 285 ? -3.800 7.019 5.825 1.00 77.31 285 ASP A N 1
ATOM 2277 C CA . ASP A 1 285 ? -4.143 5.972 4.843 1.00 77.31 285 ASP A CA 1
ATOM 2278 C C . ASP A 1 285 ? -3.607 6.275 3.430 1.00 77.31 285 ASP A C 1
ATOM 2280 O O . ASP A 1 285 ? -3.551 5.410 2.547 1.00 77.31 285 ASP A O 1
ATOM 2284 N N . GLY A 1 286 ? -3.229 7.531 3.178 1.00 88.75 286 GLY A N 1
ATOM 2285 C CA . GLY A 1 286 ? -2.879 8.010 1.861 1.00 88.75 286 GLY A CA 1
ATOM 2286 C C . GLY A 1 286 ? -4.021 7.745 0.889 1.00 88.75 286 GLY A C 1
ATOM 2287 O O . GLY A 1 286 ? -5.128 8.244 1.055 1.00 88.75 286 GLY A O 1
ATOM 2288 N N . ILE A 1 287 ? -3.748 6.949 -0.140 1.00 92.62 287 ILE A N 1
ATOM 2289 C CA . ILE A 1 287 ? -4.709 6.656 -1.210 1.00 92.62 287 ILE A CA 1
ATOM 2290 C C . ILE A 1 287 ? -5.723 5.550 -0.868 1.00 92.62 287 ILE A C 1
ATOM 2292 O O . ILE A 1 287 ? -6.499 5.163 -1.730 1.00 92.62 287 ILE A O 1
ATOM 2296 N N . GLY A 1 288 ? -5.769 5.042 0.368 1.00 93.25 288 GLY A N 1
ATOM 2297 C CA . GLY A 1 288 ? -6.710 3.978 0.750 1.00 93.25 288 GLY A CA 1
ATOM 2298 C C . GLY A 1 288 ? -6.107 2.578 0.642 1.00 93.25 288 GLY A C 1
ATOM 2299 O O . GLY A 1 288 ? -6.783 1.625 0.242 1.00 93.25 288 GLY A O 1
ATOM 2300 N N . GLY A 1 289 ? -4.817 2.443 0.963 1.00 94.62 289 GLY A N 1
ATOM 2301 C CA . GLY A 1 289 ? -4.115 1.158 0.933 1.00 94.62 289 GLY A CA 1
ATOM 2302 C C . GLY A 1 289 ? -4.680 0.156 1.938 1.00 94.62 289 GLY A C 1
ATOM 2303 O O . GLY A 1 289 ? -4.762 -1.033 1.626 1.00 94.62 289 GLY A O 1
ATOM 2304 N N . ALA A 1 290 ? -5.121 0.631 3.109 1.00 94.19 290 ALA A N 1
ATOM 2305 C CA . ALA A 1 290 ? -5.776 -0.216 4.101 1.00 94.19 290 ALA A CA 1
ATOM 2306 C C . ALA A 1 290 ? -7.079 -0.805 3.547 1.00 94.19 290 ALA A C 1
ATOM 2308 O O . ALA A 1 290 ? -7.294 -2.015 3.614 1.00 94.19 290 ALA A O 1
ATOM 2309 N N . GLY A 1 291 ? -7.915 0.038 2.933 1.00 94.75 291 GLY A N 1
ATOM 2310 C CA . GLY A 1 291 ? -9.173 -0.388 2.320 1.00 94.75 291 GLY A CA 1
ATOM 2311 C C . GLY A 1 291 ? -8.976 -1.402 1.198 1.00 94.75 291 GLY A C 1
ATOM 2312 O O . GLY A 1 291 ? -9.646 -2.433 1.175 1.00 94.75 291 GLY A O 1
ATOM 2313 N N . ALA A 1 292 ? -8.009 -1.160 0.309 1.00 96.56 292 ALA A N 1
ATOM 2314 C CA . ALA A 1 292 ? -7.671 -2.094 -0.764 1.00 96.56 292 ALA A CA 1
ATOM 2315 C C . ALA A 1 292 ? -7.228 -3.464 -0.227 1.00 96.56 292 ALA A C 1
ATOM 2317 O O . ALA A 1 292 ? -7.626 -4.498 -0.766 1.00 96.56 292 ALA A O 1
ATOM 2318 N N . ALA A 1 293 ? -6.449 -3.486 0.856 1.00 96.56 293 ALA A N 1
ATOM 2319 C CA . ALA A 1 293 ? -6.006 -4.727 1.482 1.00 96.56 293 ALA A CA 1
ATOM 2320 C C . ALA A 1 293 ? -7.146 -5.465 2.199 1.00 96.56 293 ALA A C 1
ATOM 2322 O O . ALA A 1 293 ? -7.249 -6.684 2.070 1.00 96.56 293 ALA A O 1
ATOM 2323 N N . LEU A 1 294 ? -8.033 -4.747 2.896 1.00 96.94 294 LEU A N 1
ATOM 2324 C CA . LEU A 1 294 ? -9.223 -5.323 3.536 1.00 96.94 294 LEU A CA 1
ATOM 2325 C C . LEU A 1 294 ? -10.181 -5.939 2.507 1.00 96.94 294 LEU A C 1
ATOM 2327 O O . LEU A 1 294 ? -10.656 -7.057 2.715 1.00 96.94 294 LEU A O 1
ATOM 2331 N N . LEU A 1 295 ? -10.398 -5.253 1.378 1.00 96.00 295 LEU A N 1
ATOM 2332 C CA . LEU A 1 295 ? -11.173 -5.767 0.246 1.00 96.00 295 LEU A CA 1
ATOM 2333 C C . LEU A 1 295 ? -10.579 -7.063 -0.284 1.00 96.00 295 LEU A C 1
ATOM 2335 O O . LEU A 1 295 ? -11.282 -8.061 -0.428 1.00 96.00 295 LEU A O 1
ATOM 2339 N N . LYS A 1 296 ? -9.270 -7.059 -0.533 1.00 95.81 296 LYS A N 1
ATOM 2340 C CA . LYS A 1 296 ? -8.564 -8.215 -1.080 1.00 95.81 296 LYS A CA 1
ATOM 2341 C C . LYS A 1 296 ? -8.537 -9.406 -0.119 1.00 95.81 296 LYS A C 1
ATOM 2343 O O . LYS A 1 296 ? -8.607 -10.542 -0.573 1.00 95.81 296 LYS A O 1
ATOM 2348 N N . ALA A 1 297 ? -8.497 -9.156 1.189 1.00 95.81 297 ALA A N 1
ATOM 2349 C CA . ALA A 1 297 ? -8.616 -10.181 2.228 1.00 95.81 297 ALA A CA 1
ATOM 2350 C C . ALA A 1 297 ? -10.069 -10.642 2.483 1.00 95.81 297 ALA A C 1
ATOM 2352 O O . ALA A 1 297 ? -10.299 -11.542 3.290 1.00 95.81 297 ALA A O 1
ATOM 2353 N N . GLY A 1 298 ? -11.065 -10.032 1.828 1.00 95.88 298 GLY A N 1
ATOM 2354 C CA . GLY A 1 298 ? -12.477 -10.380 1.999 1.00 95.88 298 GLY A CA 1
ATOM 2355 C C . GLY A 1 298 ? -13.044 -10.016 3.376 1.00 95.88 298 GLY A C 1
ATOM 2356 O O . GLY A 1 298 ? -13.974 -10.678 3.852 1.00 95.88 298 GLY A O 1
ATOM 2357 N N . ILE A 1 299 ? -12.483 -9.001 4.040 1.00 96.62 299 ILE A N 1
ATOM 2358 C CA . ILE A 1 299 ? -12.967 -8.510 5.334 1.00 96.62 299 ILE A CA 1
ATOM 2359 C C . ILE A 1 299 ? -14.215 -7.660 5.120 1.00 96.62 299 ILE A C 1
ATOM 2361 O O . ILE A 1 299 ? -14.227 -6.726 4.311 1.00 96.62 299 ILE A O 1
ATOM 2365 N N . ARG A 1 300 ? -15.272 -7.951 5.883 1.00 96.19 300 ARG A N 1
ATOM 2366 C CA . ARG A 1 300 ? -16.446 -7.078 5.930 1.00 96.19 300 ARG A CA 1
ATOM 2367 C C . ARG A 1 300 ? -16.132 -5.867 6.791 1.00 96.19 300 ARG A C 1
ATOM 2369 O O . ARG A 1 300 ? -15.764 -6.015 7.956 1.00 96.19 300 ARG A O 1
ATOM 2376 N N . VAL A 1 301 ? -16.312 -4.688 6.215 1.00 97.06 301 VAL A N 1
ATOM 2377 C CA . VAL A 1 301 ? -16.175 -3.395 6.884 1.00 97.06 301 VAL A CA 1
ATOM 2378 C C . VAL A 1 301 ? -17.569 -2.806 7.020 1.00 97.06 301 VAL A C 1
ATOM 2380 O O . VAL A 1 301 ? -18.354 -2.884 6.080 1.00 97.06 301 VAL A O 1
ATOM 2383 N N . LYS A 1 302 ? -17.879 -2.246 8.187 1.00 96.12 302 LYS A N 1
ATOM 2384 C CA . LYS A 1 302 ? -19.158 -1.575 8.461 1.00 96.12 302 LYS A CA 1
ATOM 2385 C C . LYS A 1 302 ? -18.993 -0.065 8.533 1.00 96.12 302 LYS A C 1
ATOM 2387 O O . LYS A 1 302 ? -19.848 0.681 8.060 1.00 96.12 302 LYS A O 1
ATOM 2392 N N . LYS A 1 303 ? -17.883 0.378 9.121 1.00 96.75 303 LYS A N 1
ATOM 2393 C CA . LYS A 1 303 ? -17.560 1.789 9.299 1.00 96.75 303 LYS A CA 1
ATOM 2394 C C . LYS A 1 303 ? -16.076 2.027 9.074 1.00 96.75 303 LYS A C 1
ATOM 2396 O O . LYS A 1 303 ? -15.249 1.258 9.561 1.00 96.75 303 LYS A O 1
ATOM 2401 N N . VAL A 1 304 ? -15.743 3.115 8.391 1.00 97.00 304 VAL A N 1
ATOM 2402 C CA . VAL A 1 304 ? -14.368 3.595 8.258 1.00 97.00 304 VAL A CA 1
ATOM 2403 C C . VAL A 1 304 ? -14.274 5.053 8.698 1.00 97.00 304 VAL A C 1
ATOM 2405 O O . VAL A 1 304 ? -15.077 5.891 8.291 1.00 97.00 304 VAL A O 1
ATOM 2408 N N . ILE A 1 305 ? -13.291 5.346 9.545 1.00 96.00 305 ILE A N 1
ATOM 2409 C CA . ILE A 1 305 ? -12.875 6.694 9.915 1.00 96.00 305 ILE A CA 1
ATOM 2410 C C . ILE A 1 305 ? -11.528 6.941 9.235 1.00 96.00 305 ILE A C 1
ATOM 2412 O O . ILE A 1 305 ? -10.522 6.349 9.625 1.00 96.00 305 ILE A O 1
ATOM 2416 N N . LEU A 1 306 ? -11.518 7.791 8.211 1.00 92.62 306 LEU A N 1
ATOM 2417 C CA . LEU A 1 306 ? -10.323 8.151 7.449 1.00 92.62 306 LEU A CA 1
ATOM 2418 C C . LEU A 1 306 ? -9.723 9.437 8.000 1.00 92.62 306 LEU A C 1
ATOM 2420 O O . LEU A 1 306 ? -10.392 10.470 7.994 1.00 92.62 306 LEU A O 1
ATOM 2424 N N . ALA A 1 307 ? -8.465 9.393 8.429 1.00 90.12 307 ALA A N 1
ATOM 2425 C CA . ALA A 1 307 ? -7.739 10.568 8.889 1.00 90.12 307 ALA A CA 1
ATOM 2426 C C . ALA A 1 307 ? -6.453 10.761 8.077 1.00 90.12 307 ALA A C 1
ATOM 2428 O O . ALA A 1 307 ? -5.479 10.034 8.252 1.00 90.12 307 ALA A O 1
ATOM 2429 N N . GLU A 1 308 ? -6.451 11.745 7.181 1.00 85.31 308 GLU A N 1
ATOM 2430 C CA . GLU A 1 308 ? -5.349 12.035 6.258 1.00 85.31 308 GLU A CA 1
ATOM 2431 C C . GLU A 1 308 ? -5.232 13.556 6.063 1.00 85.31 308 GLU A C 1
ATOM 2433 O O . GLU A 1 308 ? -6.218 14.288 6.150 1.00 85.31 308 GLU A O 1
ATOM 2438 N N . VAL A 1 309 ? -4.005 14.044 5.869 1.00 81.75 309 VAL A N 1
ATOM 2439 C CA . VAL A 1 309 ? -3.692 15.476 5.763 1.00 81.75 309 VAL A CA 1
ATOM 2440 C C . VAL A 1 309 ? -3.815 15.985 4.326 1.00 81.75 309 VAL A C 1
ATOM 2442 O O . VAL A 1 309 ? -4.153 17.149 4.114 1.00 81.75 309 VAL A O 1
ATOM 2445 N N . ASP A 1 310 ? -3.564 15.125 3.336 1.00 84.38 310 ASP A N 1
ATOM 2446 C CA . ASP A 1 310 ? -3.684 15.455 1.914 1.00 84.38 310 ASP A CA 1
ATOM 2447 C C . ASP A 1 310 ? -5.118 15.210 1.409 1.00 84.38 310 ASP A C 1
ATOM 2449 O O . ASP A 1 310 ? -5.570 14.073 1.265 1.00 84.38 310 ASP A O 1
ATOM 2453 N N . GLN A 1 311 ? -5.827 16.294 1.082 1.00 85.50 311 GLN A N 1
ATOM 2454 C CA . GLN A 1 311 ? -7.207 16.251 0.580 1.00 85.50 311 GLN A CA 1
ATOM 2455 C C . GLN A 1 311 ? -7.370 15.446 -0.719 1.00 85.50 311 GLN A C 1
ATOM 2457 O O . GLN A 1 311 ? -8.397 14.798 -0.911 1.00 85.50 311 GLN A O 1
ATOM 2462 N N . THR A 1 312 ? -6.364 15.435 -1.600 1.00 88.75 312 THR A N 1
ATOM 2463 C CA . THR A 1 312 ? -6.416 14.647 -2.845 1.00 88.75 312 THR A CA 1
ATOM 2464 C C . THR A 1 312 ? -6.376 13.157 -2.525 1.00 88.75 312 THR A C 1
ATOM 2466 O O . THR A 1 312 ? -7.109 12.362 -3.110 1.00 88.75 312 THR A O 1
ATOM 2469 N N . ARG A 1 313 ? -5.541 12.770 -1.556 1.00 89.62 313 ARG A N 1
ATOM 2470 C CA . ARG A 1 313 ? -5.438 11.388 -1.079 1.00 89.62 313 ARG A CA 1
ATOM 2471 C C . ARG A 1 313 ? -6.717 10.943 -0.361 1.00 89.62 313 ARG A C 1
ATOM 2473 O O . ARG A 1 313 ? -7.222 9.865 -0.667 1.00 89.62 313 ARG A O 1
ATOM 2480 N N . VAL A 1 314 ? -7.308 11.813 0.468 1.00 89.62 314 VAL A N 1
ATOM 2481 C CA . VAL A 1 314 ? -8.646 11.605 1.060 1.00 89.62 314 VAL A CA 1
ATOM 2482 C C . VAL A 1 314 ? -9.702 11.379 -0.022 1.00 89.62 314 VAL A C 1
ATOM 2484 O O . VAL A 1 314 ? -10.541 10.489 0.116 1.00 89.62 314 VAL A O 1
ATOM 2487 N N . GLU A 1 315 ? -9.688 12.163 -1.103 1.00 91.62 315 GLU A N 1
ATOM 2488 C CA . GLU A 1 315 ? -10.636 11.987 -2.205 1.00 91.62 315 GLU A CA 1
ATOM 2489 C C . GLU A 1 315 ? -10.454 10.628 -2.893 1.00 91.62 315 GLU A C 1
ATOM 2491 O O . GLU A 1 315 ? -11.441 9.912 -3.061 1.00 91.62 315 GLU A O 1
ATOM 2496 N N . ILE A 1 316 ? -9.217 10.228 -3.212 1.00 93.50 316 ILE A N 1
ATOM 2497 C CA . ILE A 1 316 ? -8.914 8.919 -3.817 1.00 93.50 316 ILE A CA 1
ATOM 2498 C C . ILE A 1 316 ? -9.392 7.771 -2.914 1.00 93.50 316 ILE A C 1
ATOM 2500 O O . ILE A 1 316 ? -10.127 6.891 -3.374 1.00 93.50 316 ILE A O 1
ATOM 2504 N N . ALA A 1 317 ? -9.031 7.801 -1.627 1.00 93.19 317 ALA A N 1
ATOM 2505 C CA . ALA A 1 317 ? -9.442 6.792 -0.654 1.00 93.19 317 ALA A CA 1
ATOM 2506 C C . ALA A 1 317 ? -10.973 6.733 -0.521 1.00 93.19 317 ALA A C 1
ATOM 2508 O O . ALA A 1 317 ? -11.570 5.659 -0.539 1.00 93.19 317 ALA A O 1
ATOM 2509 N N . SER A 1 318 ? -11.637 7.887 -0.481 1.00 92.62 318 SER A N 1
ATOM 2510 C CA . SER A 1 318 ? -13.097 7.956 -0.418 1.00 92.62 318 SER A CA 1
ATOM 2511 C C . SER A 1 318 ? -13.769 7.398 -1.668 1.00 92.62 318 SER A C 1
ATOM 2513 O O . SER A 1 318 ? -14.747 6.661 -1.567 1.00 92.62 318 SER A O 1
ATOM 2515 N N . LYS A 1 319 ? -13.228 7.671 -2.863 1.00 93.44 319 LYS A N 1
ATOM 2516 C CA . LYS A 1 319 ? -13.731 7.060 -4.102 1.00 93.44 319 LYS A CA 1
ATOM 2517 C C . LYS A 1 319 ? -13.536 5.550 -4.118 1.00 93.44 319 LYS A C 1
ATOM 2519 O O . LYS A 1 319 ? -14.392 4.850 -4.652 1.00 93.44 319 LYS A O 1
ATOM 2524 N N . PHE A 1 320 ? -12.470 5.041 -3.504 1.00 94.50 320 PHE A N 1
ATOM 2525 C CA . PHE A 1 320 ? -12.315 3.608 -3.276 1.00 94.50 320 PHE A CA 1
ATOM 2526 C C . PHE A 1 320 ? -13.452 3.043 -2.416 1.00 94.50 320 PHE A C 1
ATOM 2528 O O . PHE A 1 320 ? -14.103 2.089 -2.848 1.00 94.50 320 PHE A O 1
ATOM 2535 N N . TRP A 1 321 ? -13.734 3.641 -1.257 1.00 93.62 321 TRP A N 1
ATOM 2536 C CA . TRP A 1 321 ? -14.793 3.159 -0.367 1.00 93.62 321 TRP A CA 1
ATOM 2537 C C . TRP A 1 321 ? -16.184 3.283 -0.992 1.00 93.62 321 TRP A C 1
ATOM 2539 O O . TRP A 1 321 ? -16.938 2.320 -0.971 1.00 93.62 321 TRP A O 1
ATOM 2549 N N . GLN A 1 322 ? -16.496 4.400 -1.651 1.00 92.25 322 GLN A N 1
ATOM 2550 C CA . GLN A 1 322 ? -17.768 4.586 -2.363 1.00 92.25 322 GLN A CA 1
ATOM 2551 C C . GLN A 1 322 ? -17.992 3.534 -3.454 1.00 92.25 322 GLN A C 1
ATOM 2553 O O . GLN A 1 322 ? -19.115 3.079 -3.649 1.00 92.25 322 GLN A O 1
ATOM 2558 N N . HIS A 1 323 ? -16.934 3.161 -4.177 1.00 93.25 323 HIS A N 1
ATOM 2559 C CA . HIS A 1 323 ? -17.038 2.227 -5.292 1.00 93.25 323 HIS A CA 1
ATOM 2560 C C . HIS A 1 323 ? -17.141 0.766 -4.834 1.00 93.25 323 HIS A C 1
ATOM 2562 O O . HIS A 1 323 ? -17.985 0.030 -5.336 1.00 93.25 323 HIS A O 1
ATOM 2568 N N . HIS A 1 324 ? -16.293 0.339 -3.893 1.00 92.56 324 HIS A N 1
ATOM 2569 C CA . HIS A 1 324 ? -16.203 -1.072 -3.477 1.00 92.56 324 HIS A CA 1
ATOM 2570 C C . HIS A 1 324 ? -17.055 -1.412 -2.251 1.00 92.56 324 HIS A C 1
ATOM 2572 O O . HIS A 1 324 ? -17.364 -2.577 -2.019 1.00 92.56 324 HIS A O 1
ATOM 2578 N N . TYR A 1 325 ? -17.447 -0.404 -1.474 1.00 90.50 325 TYR A N 1
ATOM 2579 C CA . TYR A 1 325 ? -18.188 -0.536 -0.223 1.00 90.50 325 TYR A CA 1
ATOM 2580 C C . TYR A 1 325 ? -19.312 0.516 -0.117 1.00 90.50 325 TYR A C 1
ATOM 2582 O O . TYR A 1 325 ? -19.371 1.263 0.857 1.00 90.50 325 TYR A O 1
ATOM 2590 N N . PRO A 1 326 ? -20.258 0.587 -1.072 1.00 89.44 326 PRO A N 1
ATOM 2591 C CA . PRO A 1 326 ? -21.276 1.647 -1.107 1.00 89.44 326 PRO A CA 1
ATOM 2592 C C . PRO A 1 326 ? -22.228 1.667 0.104 1.00 89.44 326 PRO A C 1
ATOM 2594 O O . PRO A 1 326 ? -22.971 2.627 0.286 1.00 89.44 326 PRO A O 1
ATOM 2597 N N . HIS A 1 327 ? -22.235 0.609 0.919 1.00 91.88 327 HIS A N 1
ATOM 2598 C CA . HIS A 1 327 ? -23.138 0.441 2.060 1.00 91.88 327 HIS A CA 1
ATOM 2599 C C . HIS A 1 327 ? -22.503 0.766 3.418 1.00 91.88 327 HIS A C 1
ATOM 2601 O O . HIS A 1 327 ? -23.177 0.634 4.438 1.00 91.88 327 HIS A O 1
ATOM 2607 N N . ILE A 1 328 ? -21.220 1.138 3.460 1.00 93.38 328 ILE A N 1
ATOM 2608 C CA . ILE A 1 328 ? -20.539 1.417 4.730 1.00 93.38 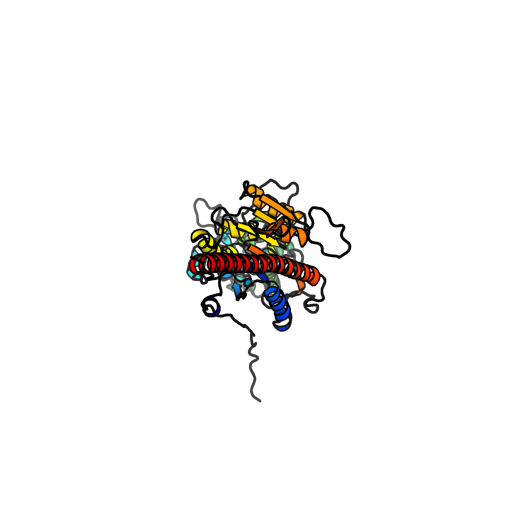328 ILE A CA 1
ATOM 2609 C C . ILE A 1 328 ? -20.735 2.865 5.157 1.00 93.38 328 ILE A C 1
ATOM 2611 O O . ILE A 1 328 ? -20.893 3.764 4.331 1.00 93.38 328 ILE A O 1
ATOM 2615 N N . THR A 1 329 ? -20.629 3.106 6.459 1.00 94.12 329 THR A N 1
ATOM 2616 C CA . THR A 1 329 ? -20.514 4.467 6.982 1.00 94.12 329 THR A CA 1
ATOM 2617 C C . THR A 1 329 ? -19.072 4.946 6.825 1.00 94.12 329 THR A C 1
ATOM 2619 O O . THR A 1 329 ? -18.168 4.439 7.490 1.00 94.12 329 THR A O 1
ATOM 2622 N N . GLU A 1 330 ? -18.847 5.933 5.962 1.00 92.81 330 GLU A N 1
ATOM 2623 C CA . GLU A 1 330 ? -17.556 6.611 5.810 1.00 92.81 330 GLU A CA 1
ATOM 2624 C C . GLU A 1 330 ? -17.578 7.955 6.549 1.00 92.81 330 GLU A C 1
ATOM 2626 O O . GLU A 1 330 ? -18.414 8.815 6.274 1.00 92.81 330 GLU A O 1
ATOM 2631 N N . GLU A 1 331 ? -16.622 8.169 7.453 1.00 90.62 331 GLU A N 1
ATOM 2632 C CA . GLU A 1 331 ? -16.378 9.465 8.081 1.00 90.62 331 GLU A CA 1
ATOM 2633 C C . GLU A 1 331 ? -14.961 9.949 7.777 1.00 90.62 331 GLU A C 1
ATOM 2635 O O . GLU A 1 331 ? -13.977 9.254 8.026 1.00 90.62 331 GLU A O 1
ATOM 2640 N N . LYS A 1 332 ? -14.851 11.176 7.268 1.00 89.88 332 LYS A N 1
ATOM 2641 C CA . LYS A 1 332 ? -13.569 11.830 6.989 1.00 89.88 332 LYS A CA 1
ATOM 2642 C C . LYS A 1 332 ? -13.223 12.750 8.141 1.00 89.88 332 LYS A C 1
ATOM 2644 O O . LYS A 1 332 ? -14.068 13.543 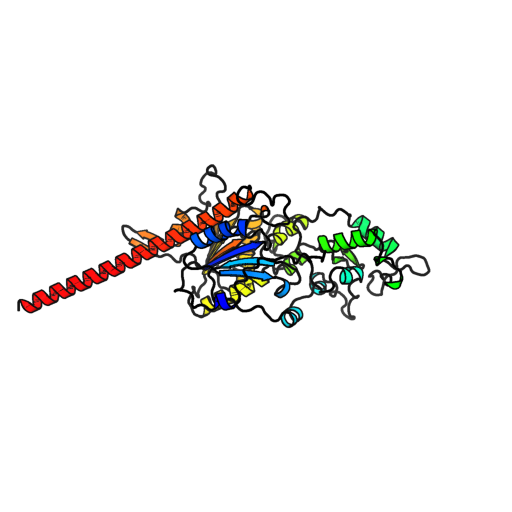8.562 1.00 89.88 332 LYS A O 1
ATOM 2649 N N . LYS A 1 333 ? -11.993 12.653 8.633 1.00 86.50 333 LYS A N 1
ATOM 2650 C CA . LYS A 1 333 ? -11.489 13.496 9.707 1.00 86.50 333 LYS A CA 1
ATOM 2651 C C . LYS A 1 333 ? -10.177 14.168 9.326 1.00 86.50 333 LYS A C 1
ATOM 2653 O O . LYS A 1 333 ? -9.303 13.567 8.710 1.00 86.50 333 LYS A O 1
ATOM 2658 N N . THR A 1 334 ? -10.029 15.415 9.744 1.00 80.62 334 THR A N 1
ATOM 2659 C CA . THR A 1 334 ? -8.799 16.189 9.587 1.00 80.62 334 THR A CA 1
ATOM 2660 C C . THR A 1 334 ? -7.909 15.999 10.819 1.00 80.62 334 THR A C 1
ATOM 2662 O O . THR A 1 334 ? -8.378 16.092 11.957 1.00 80.62 334 THR A O 1
ATOM 2665 N N . LEU A 1 335 ? -6.614 15.757 10.601 1.00 74.62 335 LEU A N 1
ATOM 2666 C CA . LEU A 1 335 ? -5.606 15.666 11.663 1.00 74.62 335 LEU A CA 1
ATOM 2667 C C . LEU A 1 335 ? -5.089 17.056 12.063 1.00 74.62 335 LEU A C 1
ATOM 2669 O O . LEU A 1 335 ? -4.809 17.901 11.210 1.00 74.62 335 LEU A O 1
ATOM 2673 N N . VAL A 1 336 ? -4.920 17.298 13.366 1.00 66.81 336 VAL A N 1
ATOM 2674 C CA . VAL A 1 336 ? -4.392 18.574 13.879 1.00 66.81 336 VAL A CA 1
ATOM 2675 C C . VAL A 1 336 ? -2.876 18.498 13.973 1.00 66.81 336 VAL A C 1
ATOM 2677 O O . VAL A 1 336 ? -2.343 17.915 14.904 1.00 66.81 336 VAL A O 1
ATOM 2680 N N . LEU A 1 337 ? -2.158 19.120 13.039 1.00 59.16 337 LEU A N 1
ATOM 2681 C CA . LEU A 1 337 ? -0.688 19.105 13.076 1.00 59.16 337 LEU A CA 1
ATOM 2682 C C . LEU A 1 337 ? -0.087 20.156 14.023 1.00 59.16 337 LEU A C 1
ATOM 2684 O O . LEU A 1 337 ? 1.044 19.991 14.463 1.00 59.16 337 LEU A O 1
ATOM 2688 N N . HIS A 1 338 ? -0.831 21.217 14.361 1.00 51.06 338 HIS A N 1
ATOM 2689 C CA . HIS A 1 338 ? -0.365 22.318 15.214 1.00 51.06 338 HIS A CA 1
ATOM 2690 C C . HIS A 1 338 ? -1.483 22.823 16.137 1.00 51.06 338 HIS A C 1
ATOM 2692 O O . HIS A 1 338 ? -2.633 22.925 15.710 1.00 51.06 338 HIS A O 1
ATOM 2698 N N . LYS A 1 339 ? -1.130 23.237 17.368 1.00 45.53 339 LYS A N 1
ATOM 2699 C CA . LYS A 1 339 ? -2.030 23.817 18.397 1.00 45.53 339 LYS A CA 1
ATOM 2700 C C . LYS A 1 339 ? -2.827 25.069 17.953 1.00 45.53 339 LYS A C 1
ATOM 2702 O O . LYS A 1 339 ? -3.607 25.581 18.745 1.00 45.53 339 LYS A O 1
ATOM 2707 N N . GLY A 1 340 ? -2.635 25.563 16.726 1.00 42.47 340 GLY A N 1
ATOM 2708 C CA . GLY A 1 340 ? -3.276 26.768 16.186 1.00 42.47 340 GLY A CA 1
ATOM 2709 C C . GLY A 1 340 ? -4.337 26.541 15.103 1.00 42.47 340 GLY A C 1
ATOM 2710 O O . GLY A 1 340 ? -4.942 27.513 14.661 1.00 42.47 340 GLY A O 1
ATOM 2711 N N . ASN A 1 341 ? -4.593 25.304 14.660 1.00 44.44 341 ASN A N 1
ATOM 2712 C CA . ASN A 1 341 ? -5.683 25.063 13.709 1.00 44.44 341 ASN A CA 1
ATOM 2713 C C . ASN A 1 341 ? -7.025 25.032 14.451 1.00 44.44 341 ASN A C 1
ATOM 2715 O O . ASN A 1 341 ? -7.241 24.189 15.320 1.00 44.44 341 ASN A O 1
ATOM 2719 N N . LEU A 1 342 ? -7.903 25.974 14.092 1.00 46.16 342 LEU A N 1
ATOM 2720 C CA . LEU A 1 342 ? -9.297 26.076 14.531 1.00 46.16 342 LEU A CA 1
ATOM 2721 C C . LEU A 1 342 ? -9.947 24.686 14.560 1.00 46.16 342 LEU A C 1
ATOM 2723 O O . LEU A 1 342 ? -9.960 24.001 13.536 1.00 46.16 342 LEU A O 1
ATOM 2727 N N . GLN A 1 343 ? -10.477 24.279 15.719 1.0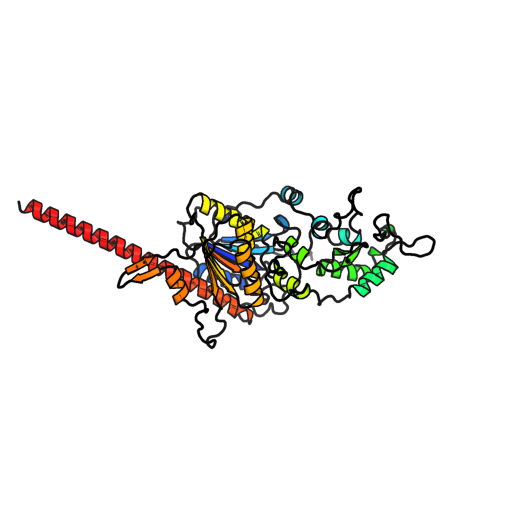0 50.69 343 GLN A N 1
ATOM 2728 C CA . GLN A 1 343 ? -11.260 23.049 15.836 1.00 50.69 343 GLN A CA 1
ATOM 2729 C C . GLN A 1 343 ? -12.456 23.144 14.889 1.00 50.69 343 GLN A C 1
ATOM 2731 O O . GLN A 1 343 ? -13.391 23.907 15.126 1.00 50.69 343 GLN A O 1
ATOM 2736 N N . ARG A 1 344 ? -12.401 22.400 13.787 1.00 59.25 344 ARG A N 1
ATOM 2737 C CA . ARG A 1 344 ? -13.544 22.210 12.901 1.00 59.25 344 ARG A CA 1
ATOM 2738 C C . ARG A 1 344 ? -14.304 20.968 13.361 1.00 59.25 344 ARG A C 1
ATOM 2740 O O . ARG A 1 344 ? -13.747 20.095 14.025 1.00 59.25 344 ARG A O 1
ATOM 2747 N N . SER A 1 345 ? -15.581 20.862 13.006 1.00 60.03 345 SER A N 1
ATOM 2748 C CA . SER A 1 345 ? -16.405 19.691 13.345 1.00 60.03 345 SER A CA 1
ATOM 2749 C C . SER A 1 345 ? -15.878 18.380 12.736 1.00 60.03 345 SER A C 1
ATOM 2751 O O . SER A 1 345 ? -16.159 17.293 13.244 1.00 60.03 345 SER A O 1
ATOM 2753 N N . ASP A 1 346 ? -15.080 18.464 11.669 1.00 72.38 346 ASP A N 1
ATOM 2754 C CA . ASP A 1 346 ? -14.408 17.338 11.023 1.00 72.38 346 ASP A CA 1
ATOM 2755 C C . ASP A 1 346 ? -13.035 17.016 11.636 1.00 72.38 346 ASP A C 1
ATOM 2757 O O . ASP A 1 346 ? -12.355 16.115 11.164 1.00 72.38 346 ASP A O 1
ATOM 2761 N N . THR A 1 347 ? -12.589 17.693 12.693 1.00 82.69 347 THR A N 1
ATOM 2762 C CA . THR A 1 347 ? -11.313 17.374 13.344 1.00 82.69 347 THR A CA 1
ATOM 2763 C C . THR A 1 347 ? -11.381 16.053 14.123 1.00 82.69 347 THR A C 1
ATOM 2765 O O . THR A 1 347 ? -12.336 15.801 14.861 1.00 82.69 347 THR A O 1
ATOM 2768 N N . LEU A 1 348 ? -10.346 15.209 14.007 1.00 88.12 348 LEU A N 1
ATOM 2769 C CA . LEU A 1 348 ? -10.203 14.035 14.870 1.00 88.12 348 LEU A CA 1
ATOM 2770 C C . LEU A 1 348 ? -9.772 14.477 16.275 1.00 88.12 348 LEU A C 1
ATOM 2772 O O . LEU A 1 348 ? -8.666 14.980 16.463 1.00 88.12 348 LEU A O 1
ATOM 2776 N N . THR A 1 349 ? -10.644 14.294 17.265 1.00 90.62 349 THR A N 1
ATOM 2777 C CA . THR A 1 349 ? -10.402 14.709 18.654 1.00 90.62 349 THR A CA 1
ATOM 2778 C C . THR A 1 349 ? -10.488 13.528 19.614 1.00 90.62 349 THR A C 1
ATOM 2780 O O . THR A 1 349 ? -11.140 12.521 19.329 1.00 90.62 349 THR A O 1
ATOM 2783 N N . GLN A 1 350 ? -9.895 13.677 20.802 1.00 91.19 350 GLN A N 1
ATOM 2784 C CA . GLN A 1 350 ? -10.052 12.707 21.890 1.00 91.19 350 GLN A CA 1
ATOM 2785 C C . GLN A 1 350 ? -11.529 12.486 22.251 1.00 91.19 350 GLN A C 1
ATOM 2787 O O . GLN A 1 350 ? -11.932 11.355 22.504 1.00 91.19 350 GLN A O 1
ATOM 2792 N N . HIS A 1 351 ? -12.347 13.547 22.252 1.00 91.38 351 HIS A N 1
ATOM 2793 C CA . HIS A 1 351 ? -13.781 13.444 22.533 1.00 91.38 351 HIS A CA 1
ATOM 2794 C C . HIS A 1 351 ? -14.498 12.578 21.491 1.00 91.38 351 HIS A C 1
ATOM 2796 O O . HIS A 1 351 ? -15.252 11.683 21.859 1.00 91.38 351 HIS A O 1
ATOM 2802 N N . TYR A 1 352 ? -14.198 12.779 20.204 1.00 93.38 352 TYR A N 1
ATOM 2803 C CA . TYR A 1 352 ? -14.746 11.947 19.136 1.00 93.38 352 TYR A CA 1
ATOM 2804 C C . TYR A 1 352 ? -14.326 10.475 19.282 1.00 93.38 352 TYR A C 1
ATOM 2806 O O . TYR A 1 352 ? -15.179 9.594 19.240 1.00 93.38 352 TYR A O 1
ATOM 2814 N N . ILE A 1 353 ? -13.035 10.199 19.519 1.00 94.31 353 ILE A N 1
ATOM 2815 C CA . ILE A 1 353 ? -12.538 8.830 19.745 1.00 94.31 353 ILE A CA 1
ATOM 2816 C C . ILE A 1 353 ? -13.237 8.177 20.943 1.00 94.31 353 ILE A C 1
ATOM 2818 O O . ILE A 1 353 ? -13.663 7.030 20.844 1.00 94.31 353 ILE A O 1
ATOM 2822 N N . ARG A 1 354 ? -13.408 8.903 22.055 1.00 94.12 354 ARG A N 1
ATOM 2823 C CA . ARG A 1 354 ? -14.147 8.408 23.225 1.00 94.12 354 ARG A CA 1
ATOM 2824 C C . ARG A 1 354 ? -15.589 8.059 22.873 1.00 94.12 354 ARG A C 1
ATOM 2826 O O . ARG A 1 354 ? -16.007 6.957 23.202 1.00 94.12 354 ARG A O 1
ATOM 2833 N N . GLY A 1 355 ? -16.286 8.935 22.148 1.00 93.62 355 GLY A N 1
ATOM 2834 C CA . GLY A 1 355 ? -17.661 8.708 21.692 1.00 93.62 355 GLY A CA 1
ATOM 2835 C C . GLY A 1 355 ? -17.827 7.489 20.779 1.00 93.62 355 GLY A C 1
ATOM 2836 O O . GLY A 1 355 ? -18.895 6.890 20.751 1.00 93.62 355 GLY A O 1
ATOM 2837 N N . LEU A 1 356 ? -16.774 7.059 20.069 1.00 94.00 356 LEU A N 1
ATOM 2838 C CA . LEU A 1 356 ? -16.803 5.794 19.323 1.00 94.00 356 LEU A CA 1
ATOM 2839 C C . LEU A 1 356 ? -16.787 4.564 20.238 1.00 94.00 356 LEU A C 1
ATOM 2841 O O . LEU A 1 356 ? -17.263 3.510 19.823 1.00 94.00 356 LEU A O 1
ATOM 2845 N N . VAL A 1 357 ? -16.207 4.676 21.436 1.00 93.44 357 VAL A N 1
ATOM 2846 C CA . VAL A 1 357 ? -15.986 3.564 22.375 1.00 93.44 357 VAL A CA 1
ATOM 2847 C C . VAL A 1 357 ? -17.083 3.497 23.435 1.00 93.44 357 VAL A C 1
ATOM 2849 O O . VAL A 1 357 ? -17.552 2.405 23.756 1.00 93.44 357 VAL A O 1
ATOM 2852 N N . TYR A 1 358 ? -17.509 4.637 23.975 1.00 92.12 358 TYR A N 1
ATOM 2853 C CA . TYR A 1 358 ? -18.581 4.714 24.961 1.00 92.12 358 TYR A CA 1
ATOM 2854 C C . TYR A 1 358 ? -19.287 6.073 24.945 1.00 92.12 358 TYR A C 1
ATOM 2856 O O . TYR A 1 358 ? -18.719 7.087 24.546 1.00 92.12 358 TYR A O 1
ATOM 2864 N N . GLU A 1 359 ? -20.506 6.098 25.474 1.00 91.06 359 GLU A N 1
ATOM 2865 C CA . GLU A 1 359 ? -21.236 7.322 25.813 1.00 91.06 359 GLU A CA 1
ATOM 2866 C C . GLU A 1 359 ? -21.441 7.431 27.325 1.00 91.06 359 GLU A C 1
ATOM 2868 O O . GLU A 1 359 ? -21.570 6.424 28.025 1.00 91.06 359 GLU A O 1
ATOM 2873 N N . GLU A 1 360 ? -21.475 8.661 27.833 1.00 89.38 360 GLU A N 1
ATOM 2874 C CA . GLU A 1 360 ? -21.782 8.952 29.233 1.00 89.38 360 GLU A CA 1
ATOM 2875 C C . GLU A 1 360 ? -23.285 9.229 29.368 1.00 89.38 360 GLU A C 1
ATOM 2877 O O . GLU A 1 360 ? -23.811 10.161 28.763 1.00 89.38 360 GLU A O 1
ATOM 2882 N N . GLN A 1 361 ? -23.986 8.409 30.154 1.00 85.88 361 GLN A N 1
ATOM 2883 C CA . GLN A 1 361 ? -25.406 8.578 30.471 1.00 85.88 361 GLN A CA 1
ATOM 2884 C C . GLN A 1 361 ? -25.569 8.645 31.992 1.00 85.88 361 GLN A C 1
ATOM 2886 O O . GLN A 1 361 ? -25.666 7.620 32.675 1.00 85.88 361 GLN A O 1
ATOM 2891 N N . GLY A 1 362 ? -25.541 9.870 32.528 1.00 83.56 362 GLY A N 1
ATOM 2892 C CA . GLY A 1 362 ? -25.418 10.106 33.968 1.00 83.56 362 GLY A CA 1
ATOM 2893 C C . GLY A 1 362 ? -24.139 9.463 34.505 1.00 83.56 362 GLY A C 1
ATOM 2894 O O . GLY A 1 362 ? -23.061 9.649 33.944 1.00 83.56 362 GLY A O 1
ATOM 2895 N N . ASP A 1 363 ? -24.268 8.631 35.537 1.00 78.94 363 ASP A N 1
ATOM 2896 C CA . ASP A 1 363 ? -23.135 7.908 36.121 1.00 78.94 363 ASP A CA 1
ATOM 2897 C C . ASP A 1 363 ? -22.756 6.625 35.366 1.00 78.94 363 ASP A C 1
ATOM 2899 O O . ASP A 1 363 ? -21.848 5.914 35.797 1.00 78.94 363 ASP A O 1
ATOM 2903 N N . LYS A 1 364 ? -23.401 6.288 34.241 1.00 78.81 364 LYS A N 1
ATOM 2904 C CA . LYS A 1 364 ? -23.117 5.057 33.483 1.00 78.81 364 LYS A CA 1
ATOM 2905 C C . LYS A 1 364 ? -22.293 5.342 32.231 1.00 78.81 364 LYS A C 1
ATOM 2907 O O . LYS A 1 364 ? -22.515 6.333 31.544 1.00 78.81 364 LYS A O 1
ATOM 2912 N N . LEU A 1 365 ? -21.362 4.434 31.925 1.00 86.12 365 LEU A N 1
ATOM 2913 C CA . LEU A 1 365 ? -20.733 4.361 30.606 1.00 86.12 365 LEU A CA 1
ATOM 2914 C C . LEU A 1 365 ? -21.457 3.294 29.794 1.00 86.12 365 LEU A C 1
ATOM 2916 O O . LEU A 1 365 ? -21.490 2.130 30.196 1.00 86.12 365 LEU A O 1
ATOM 2920 N N . VAL A 1 366 ? -22.042 3.689 28.672 1.00 85.31 366 VAL A N 1
ATOM 2921 C CA . VAL A 1 366 ? -22.699 2.775 27.738 1.00 85.31 366 VAL A CA 1
ATOM 2922 C C . VAL A 1 366 ? -21.713 2.459 26.626 1.00 85.31 366 VAL A C 1
ATOM 2924 O O . VAL A 1 366 ? -21.311 3.354 25.886 1.00 85.31 366 VAL A O 1
ATOM 2927 N N . ALA A 1 367 ? -21.291 1.196 26.539 1.00 87.00 367 ALA A N 1
ATOM 2928 C CA . ALA A 1 367 ? -20.377 0.740 25.500 1.00 87.00 367 ALA A CA 1
ATOM 2929 C C . ALA A 1 367 ? -21.000 0.922 24.108 1.00 87.00 367 ALA A C 1
ATOM 2931 O O . ALA A 1 367 ? -22.155 0.563 23.881 1.00 87.00 367 ALA A O 1
ATOM 2932 N N . GLN A 1 368 ? -20.210 1.454 23.183 1.00 89.00 368 GLN A N 1
ATOM 2933 C CA . GLN A 1 368 ? -20.548 1.590 21.769 1.00 89.00 368 GLN A CA 1
ATOM 2934 C C . GLN A 1 368 ? -19.881 0.463 20.965 1.00 89.00 368 GLN A C 1
ATOM 2936 O O . GLN A 1 368 ? -19.149 -0.362 21.517 1.00 89.00 368 GLN A O 1
ATOM 2941 N N . GLN A 1 369 ? -20.098 0.420 19.643 1.00 86.38 369 GLN A N 1
ATOM 2942 C CA . GLN A 1 369 ? -19.444 -0.577 18.780 1.00 86.38 369 GLN A CA 1
ATOM 2943 C C . GLN A 1 369 ? -17.908 -0.531 18.900 1.00 86.38 369 GLN A C 1
ATOM 2945 O O . GLN A 1 369 ? -17.248 -1.569 18.794 1.00 86.38 369 GLN A O 1
ATOM 2950 N N . GLY A 1 370 ? -17.342 0.650 19.159 1.00 92.62 370 GLY A N 1
ATOM 2951 C CA . GLY A 1 370 ? -15.907 0.815 19.294 1.00 92.62 370 GLY A CA 1
ATOM 2952 C C . GLY A 1 370 ? -15.174 0.786 17.959 1.00 92.62 370 GLY A C 1
ATOM 2953 O O . GLY A 1 370 ? -15.759 0.849 16.875 1.00 92.62 370 GLY A O 1
ATOM 2954 N N . ILE A 1 371 ? -13.856 0.695 18.076 1.00 95.38 371 ILE A N 1
ATOM 2955 C CA . ILE A 1 371 ? -12.906 0.504 16.990 1.00 95.38 371 ILE A CA 1
ATOM 2956 C C . ILE A 1 371 ? -12.418 -0.944 17.075 1.00 95.38 371 ILE A C 1
ATOM 2958 O O . ILE A 1 371 ? -12.014 -1.408 18.140 1.00 95.38 371 ILE A O 1
ATOM 2962 N N . ASP A 1 372 ? -12.446 -1.667 15.961 1.00 94.75 372 ASP A N 1
ATOM 2963 C CA . ASP A 1 372 ? -11.949 -3.045 15.906 1.00 94.75 372 ASP A CA 1
ATOM 2964 C C . ASP A 1 372 ? -10.526 -3.096 15.339 1.00 94.75 372 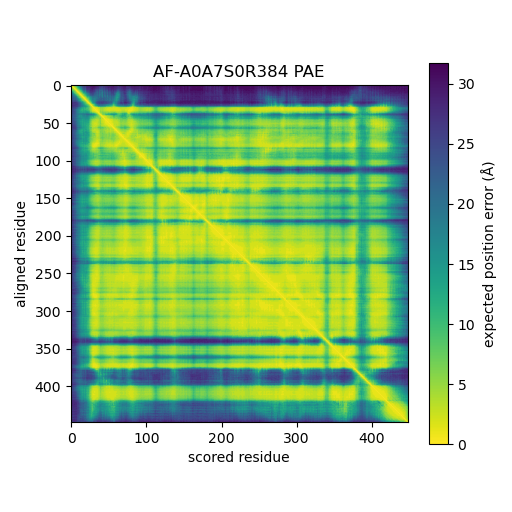ASP A C 1
ATOM 2966 O O . ASP A 1 372 ? -9.716 -3.908 15.782 1.00 94.75 372 ASP A O 1
ATOM 2970 N N . LEU A 1 373 ? -10.214 -2.201 14.395 1.00 95.62 373 LEU A N 1
ATOM 2971 C CA . LEU A 1 373 ? -8.908 -2.085 13.751 1.00 95.62 373 LEU A CA 1
ATOM 2972 C C . LEU A 1 373 ? -8.446 -0.626 13.737 1.00 95.62 373 LEU A C 1
ATOM 2974 O O . LEU A 1 373 ? -9.115 0.233 13.165 1.00 95.62 373 LEU A O 1
ATOM 2978 N N . VAL A 1 374 ? -7.272 -0.368 14.302 1.00 95.62 374 VAL A N 1
ATOM 2979 C CA . VAL A 1 374 ? -6.483 0.839 14.056 1.00 95.62 374 VAL A CA 1
ATOM 2980 C C . VAL A 1 374 ? -5.362 0.471 13.095 1.00 95.62 374 VAL A C 1
ATOM 2982 O O . VAL A 1 374 ? -4.571 -0.430 13.371 1.00 95.62 374 VAL A O 1
ATOM 2985 N N . ILE A 1 375 ? -5.282 1.164 11.965 1.00 94.56 375 ILE A N 1
ATOM 2986 C CA . ILE A 1 375 ? -4.226 0.953 10.977 1.00 94.56 375 ILE A CA 1
ATOM 2987 C C . ILE A 1 375 ? -3.602 2.276 10.557 1.00 94.56 375 ILE A C 1
ATOM 2989 O O . ILE A 1 375 ? -4.303 3.270 10.393 1.00 94.56 375 ILE A O 1
ATOM 2993 N N . GLY A 1 376 ? -2.284 2.289 10.367 1.00 89.38 376 GLY A N 1
ATOM 2994 C CA . GLY A 1 376 ? -1.600 3.422 9.756 1.00 89.38 376 GLY A CA 1
ATOM 2995 C C . GLY A 1 376 ? -0.189 3.102 9.292 1.00 89.38 376 GLY A C 1
ATOM 2996 O O . GLY A 1 376 ? 0.406 2.103 9.691 1.00 89.38 376 GLY A O 1
ATOM 2997 N N . GLY A 1 377 ? 0.332 3.933 8.397 1.00 81.12 377 GLY A N 1
ATOM 2998 C CA . GLY A 1 377 ? 1.713 3.857 7.932 1.00 81.12 377 GLY A CA 1
ATOM 2999 C C . GLY A 1 377 ? 2.549 4.969 8.529 1.00 81.12 377 GLY A C 1
ATOM 3000 O O . GLY A 1 377 ? 2.025 6.036 8.845 1.00 81.12 377 GLY A O 1
ATOM 3001 N N . SER A 1 378 ? 3.852 4.736 8.669 1.00 68.19 378 SER A N 1
ATOM 3002 C CA . SER A 1 378 ? 4.768 5.773 9.109 1.00 68.19 378 SER A CA 1
ATOM 3003 C C . SER A 1 378 ? 4.769 6.909 8.083 1.00 68.19 378 SER A C 1
ATOM 3005 O O . SER A 1 378 ? 5.180 6.706 6.938 1.00 68.19 378 SER A O 1
ATOM 3007 N N . PRO A 1 379 ? 4.376 8.125 8.485 1.00 55.91 379 PRO A N 1
ATOM 3008 C CA . PRO A 1 379 ? 4.464 9.301 7.628 1.00 55.91 379 PRO A CA 1
ATOM 3009 C C . PRO A 1 379 ? 5.920 9.765 7.436 1.00 55.91 379 PRO A C 1
ATOM 3011 O O . PRO A 1 379 ? 6.188 10.665 6.643 1.00 55.91 379 PRO A O 1
ATOM 3014 N N . CYS A 1 380 ? 6.872 9.156 8.154 1.00 51.50 380 CYS A N 1
ATOM 3015 C CA . CYS A 1 380 ? 8.245 9.615 8.255 1.00 51.50 380 CYS A CA 1
ATOM 3016 C C . CYS A 1 380 ? 9.113 9.105 7.104 1.00 51.50 380 CYS A C 1
ATOM 3018 O O . CYS A 1 380 ? 9.829 8.104 7.218 1.00 51.50 380 CYS A O 1
ATOM 3020 N N . ARG A 1 381 ? 9.119 9.852 5.997 1.00 52.91 381 ARG A N 1
ATOM 3021 C CA . ARG A 1 381 ? 10.048 9.630 4.879 1.00 52.91 381 ARG A CA 1
ATOM 3022 C C . ARG A 1 381 ? 11.508 9.894 5.302 1.00 52.91 381 ARG A C 1
ATOM 3024 O O . ARG A 1 381 ? 12.423 9.366 4.668 1.00 52.91 381 ARG A O 1
ATOM 3031 N N . GLN A 1 382 ? 11.728 10.665 6.375 1.00 45.59 382 GLN A N 1
ATOM 3032 C CA . GLN A 1 382 ? 13.045 11.102 6.873 1.00 45.59 382 GLN A CA 1
ATOM 3033 C C . GLN A 1 382 ? 13.820 10.090 7.740 1.00 45.59 382 GLN A C 1
ATOM 3035 O O . GLN A 1 382 ? 15.004 10.298 7.987 1.00 45.59 382 GLN A O 1
ATOM 3040 N N . ILE A 1 383 ? 13.212 8.984 8.187 1.00 35.84 383 ILE A N 1
ATOM 3041 C CA . ILE A 1 383 ? 13.880 8.007 9.078 1.00 35.84 383 ILE A CA 1
ATOM 3042 C C . ILE A 1 383 ? 14.559 6.878 8.276 1.00 35.84 383 ILE A C 1
ATOM 3044 O O . ILE A 1 383 ? 15.350 6.104 8.811 1.00 35.84 383 ILE A O 1
ATOM 3048 N N . SER A 1 384 ? 14.324 6.796 6.961 1.00 43.09 384 SER A N 1
ATOM 3049 C CA . SER A 1 384 ? 14.995 5.800 6.119 1.00 43.09 384 SER A CA 1
ATOM 3050 C C . SER A 1 384 ? 16.480 6.140 5.942 1.00 43.09 384 SER A C 1
ATOM 3052 O O . SER A 1 384 ? 16.821 7.279 5.636 1.00 43.09 384 SER A O 1
ATOM 3054 N N . ARG A 1 385 ? 17.390 5.157 6.021 1.00 39.34 385 ARG A N 1
ATOM 3055 C CA . ARG A 1 385 ? 18.834 5.349 5.720 1.00 39.34 385 ARG A CA 1
ATOM 3056 C C . ARG A 1 385 ? 19.132 5.940 4.332 1.00 39.34 385 ARG A C 1
ATOM 3058 O O . ARG A 1 385 ? 20.280 6.254 4.034 1.00 39.34 385 ARG A O 1
ATOM 3065 N N . PHE A 1 386 ? 18.119 6.049 3.475 1.00 36.44 386 PHE A N 1
ATOM 3066 C CA . PHE A 1 386 ? 18.206 6.542 2.106 1.00 36.44 386 PHE A CA 1
ATOM 3067 C C . PHE A 1 386 ? 17.640 7.962 1.924 1.00 36.44 386 PHE A C 1
ATOM 3069 O O . PHE A 1 386 ? 17.712 8.491 0.813 1.00 36.44 386 PHE A O 1
ATOM 3076 N N . SER A 1 387 ? 17.097 8.601 2.969 1.00 40.34 387 SER A N 1
ATOM 3077 C CA . SER A 1 387 ? 16.737 10.024 2.929 1.00 40.34 387 SER A CA 1
ATOM 3078 C C . SER A 1 387 ? 17.952 10.898 3.232 1.00 40.34 387 SER A C 1
ATOM 3080 O O . SER A 1 387 ? 18.753 10.588 4.109 1.00 40.34 387 SER A O 1
ATOM 3082 N N . LYS A 1 388 ? 18.075 12.027 2.519 1.00 41.56 388 LYS A N 1
ATOM 3083 C CA . LYS A 1 388 ? 19.131 13.026 2.768 1.00 41.56 388 LYS A CA 1
ATOM 3084 C C . LYS A 1 388 ? 19.056 13.635 4.177 1.00 41.56 388 LYS A C 1
ATOM 3086 O O . LYS A 1 388 ? 20.076 14.080 4.677 1.00 41.56 388 LYS A O 1
ATOM 3091 N N . ASP A 1 389 ? 17.887 13.561 4.814 1.00 41.91 389 ASP A N 1
ATOM 3092 C CA . ASP A 1 389 ? 17.600 14.140 6.133 1.00 41.91 389 ASP A CA 1
ATOM 3093 C C . ASP A 1 389 ? 17.623 13.090 7.270 1.00 41.91 389 ASP A C 1
ATOM 3095 O O . ASP A 1 389 ? 17.078 13.321 8.346 1.00 41.91 389 ASP A O 1
ATOM 3099 N N . HIS A 1 390 ? 18.250 11.920 7.050 1.00 44.53 390 HIS A N 1
ATOM 3100 C CA . HIS A 1 390 ? 18.329 10.800 8.014 1.00 44.53 390 HIS A CA 1
ATOM 3101 C C . HIS A 1 390 ? 18.941 11.171 9.381 1.00 44.53 390 HIS A C 1
ATOM 3103 O O . HIS A 1 390 ? 18.823 10.422 10.359 1.00 44.53 390 HIS A O 1
ATOM 3109 N N . GLU A 1 391 ? 19.608 12.318 9.477 1.00 44.78 391 GLU A N 1
ATOM 3110 C CA . GLU A 1 391 ? 20.235 12.798 10.706 1.00 44.78 391 GLU A CA 1
ATOM 3111 C C . GLU A 1 391 ? 19.207 13.238 11.759 1.00 44.78 391 GLU A C 1
ATOM 3113 O O . GLU A 1 391 ? 19.454 13.010 12.940 1.00 44.78 391 GLU A O 1
ATOM 3118 N N . GLN A 1 392 ? 18.016 13.709 11.364 1.00 46.38 392 GLN A N 1
ATOM 3119 C CA . GLN A 1 392 ? 17.073 14.367 12.284 1.00 46.38 392 GLN A CA 1
ATOM 3120 C C . GLN A 1 392 ? 16.159 13.430 13.096 1.00 46.38 392 GLN A C 1
ATOM 3122 O O . GLN A 1 392 ? 15.522 13.883 14.038 1.00 46.38 392 GLN A O 1
ATOM 3127 N N . GLY A 1 393 ? 16.073 12.127 12.793 1.00 52.84 393 GLY A N 1
ATOM 3128 C CA . GLY A 1 393 ? 15.310 11.170 13.619 1.00 52.84 393 GLY A CA 1
ATOM 3129 C C . GLY A 1 393 ? 13.864 11.613 13.934 1.00 52.84 393 GLY A C 1
ATOM 3130 O O . GLY A 1 393 ? 13.098 11.908 13.021 1.00 52.84 393 GLY A O 1
ATOM 3131 N N . LEU A 1 394 ? 13.495 11.650 15.224 1.00 52.28 394 LEU A N 1
ATOM 3132 C CA . LEU A 1 394 ? 12.201 12.149 15.733 1.00 52.28 394 LEU A CA 1
ATOM 3133 C C . LEU A 1 394 ? 12.172 13.672 15.980 1.00 52.28 394 LEU A C 1
ATOM 3135 O O . LEU A 1 394 ? 11.236 14.166 16.598 1.00 52.28 394 LEU A O 1
ATOM 3139 N N . GLU A 1 395 ? 13.171 14.416 15.516 1.00 51.31 395 GLU A N 1
ATOM 3140 C CA . GLU A 1 395 ? 13.272 15.873 15.683 1.00 51.31 395 GLU A CA 1
ATOM 3141 C C . GLU A 1 395 ? 12.991 16.637 14.374 1.00 51.31 395 GLU A C 1
ATOM 3143 O O . GLU A 1 395 ? 12.904 17.862 14.373 1.00 51.31 395 GLU A O 1
ATOM 3148 N N . GLY A 1 396 ? 12.805 15.926 13.255 1.00 55.50 396 GLY A N 1
ATOM 3149 C CA . GLY A 1 396 ? 12.438 16.510 11.959 1.00 55.50 396 GLY A CA 1
ATOM 3150 C C . GLY A 1 396 ? 10.940 16.839 11.829 1.00 55.50 396 GLY A C 1
ATOM 3151 O O . GLY A 1 396 ? 10.134 16.390 12.645 1.00 55.50 396 GLY A O 1
ATOM 3152 N N . PRO A 1 397 ? 10.513 17.580 10.791 1.00 49.91 397 PRO A N 1
ATOM 3153 C CA . PRO A 1 397 ? 9.107 17.945 10.560 1.00 49.91 397 PRO A CA 1
ATOM 3154 C C . PRO A 1 397 ? 8.154 16.740 10.434 1.00 49.91 397 PRO A C 1
ATOM 3156 O O . PRO A 1 397 ? 6.990 16.835 10.828 1.00 49.91 397 PRO A O 1
ATOM 3159 N N . ASP A 1 398 ? 8.649 15.586 9.976 1.00 55.25 398 ASP A N 1
ATOM 3160 C CA . ASP A 1 398 ? 7.882 14.335 9.902 1.00 55.25 398 ASP A CA 1
ATOM 3161 C C . ASP A 1 398 ? 7.552 13.738 11.292 1.00 55.25 398 ASP A C 1
ATOM 3163 O O . ASP A 1 398 ? 6.609 12.954 11.435 1.00 55.25 398 ASP A O 1
ATOM 3167 N N . SER A 1 399 ? 8.276 14.138 12.346 1.00 63.53 399 SER A N 1
ATOM 3168 C CA . SER A 1 399 ? 8.016 13.700 13.724 1.00 63.53 399 SER A CA 1
ATOM 3169 C C . SER 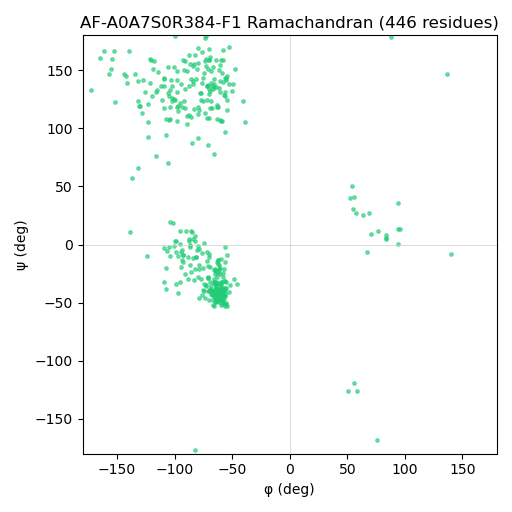A 1 399 ? 6.651 14.141 14.244 1.00 63.53 399 SER A C 1
ATOM 3171 O O . SER A 1 399 ? 6.053 13.443 15.061 1.00 63.53 399 SER A O 1
ATOM 3173 N N . ALA A 1 400 ? 6.121 15.261 13.743 1.00 67.81 400 ALA A N 1
ATOM 3174 C CA . ALA A 1 400 ? 4.814 15.771 14.135 1.00 67.81 400 ALA A CA 1
ATOM 3175 C C . ALA A 1 400 ? 3.700 14.780 13.775 1.00 67.81 400 ALA A C 1
ATOM 3177 O O . ALA A 1 400 ? 2.813 14.532 14.589 1.00 67.81 400 ALA A O 1
ATOM 3178 N N . LEU A 1 401 ? 3.775 14.162 12.592 1.00 74.44 401 LEU A N 1
ATOM 3179 C CA . LEU A 1 401 ? 2.776 13.201 12.126 1.00 74.44 401 LEU A CA 1
ATOM 3180 C C . LEU A 1 401 ? 2.849 11.892 12.930 1.00 74.44 401 LEU A C 1
ATOM 3182 O O . LEU A 1 401 ? 1.817 11.365 13.342 1.00 74.44 401 LEU A O 1
ATOM 3186 N N . PHE A 1 402 ? 4.055 11.410 13.254 1.00 78.88 402 PHE A N 1
ATOM 3187 C CA . PHE A 1 402 ? 4.206 10.267 14.161 1.00 78.88 402 PHE A CA 1
ATOM 3188 C C . PHE A 1 402 ? 3.730 10.577 15.591 1.00 78.88 402 PHE A C 1
ATOM 3190 O O . PHE A 1 402 ? 3.049 9.759 16.207 1.00 78.88 402 PHE A O 1
ATOM 3197 N N . ASN A 1 403 ? 4.028 11.767 16.118 1.00 79.12 403 ASN A N 1
ATOM 3198 C CA . ASN A 1 403 ? 3.533 12.193 17.428 1.00 79.12 403 ASN A CA 1
ATOM 3199 C C . ASN A 1 403 ? 1.997 12.239 17.452 1.00 79.12 403 ASN A C 1
ATOM 3201 O O . ASN A 1 403 ? 1.398 11.822 18.438 1.00 79.12 403 ASN A O 1
ATOM 3205 N N . GLN A 1 404 ? 1.357 12.675 16.360 1.00 81.88 404 GLN A N 1
ATOM 3206 C CA . GLN A 1 404 ? -0.099 12.605 16.212 1.00 81.88 404 GLN A CA 1
ATOM 3207 C C . GLN A 1 404 ? -0.608 11.161 16.186 1.00 81.88 404 GLN A C 1
ATOM 3209 O O . GLN A 1 404 ? -1.568 10.854 16.887 1.00 81.88 404 GLN A O 1
ATOM 3214 N N . PHE A 1 405 ? 0.049 10.259 15.446 1.00 86.00 405 PHE A N 1
ATOM 3215 C CA . PHE A 1 405 ? -0.291 8.832 15.459 1.00 86.00 405 PHE A CA 1
ATOM 3216 C C . PHE A 1 405 ? -0.265 8.266 16.885 1.00 86.00 405 PHE A C 1
ATOM 3218 O O . PHE A 1 405 ? -1.254 7.711 17.359 1.00 86.00 405 PHE A O 1
ATOM 3225 N N . SER A 1 406 ? 0.853 8.467 17.588 1.00 86.00 406 SER A N 1
ATOM 3226 C CA . SER A 1 406 ? 1.051 8.003 18.962 1.00 86.00 406 SER A CA 1
ATOM 3227 C C . SER A 1 406 ? 0.021 8.596 19.923 1.00 86.00 406 SER A C 1
ATOM 3229 O O . SER A 1 406 ? -0.512 7.869 20.754 1.00 86.00 406 SER A O 1
ATOM 3231 N N . LEU A 1 407 ? -0.299 9.884 19.789 1.00 88.25 407 LEU A N 1
ATOM 3232 C CA . LEU A 1 407 ? -1.298 10.557 20.616 1.00 88.25 407 LEU A CA 1
ATOM 3233 C C . LEU A 1 407 ? -2.702 9.971 20.414 1.00 88.25 407 LEU A C 1
ATOM 3235 O O . LEU A 1 407 ? -3.424 9.747 21.384 1.00 88.25 407 LEU A O 1
ATOM 3239 N N . ILE A 1 408 ? -3.083 9.690 19.166 1.00 91.69 408 ILE A N 1
ATOM 3240 C CA . ILE A 1 408 ? -4.372 9.064 18.857 1.00 91.69 408 ILE A CA 1
ATOM 3241 C C . ILE A 1 408 ? -4.431 7.648 19.434 1.00 91.69 408 ILE A C 1
ATOM 3243 O O . ILE A 1 408 ? -5.457 7.281 20.005 1.00 91.69 408 ILE A O 1
ATOM 3247 N N . LEU A 1 409 ? -3.343 6.872 19.352 1.00 91.94 409 LEU A N 1
ATOM 3248 C CA . LEU A 1 409 ? -3.273 5.563 20.011 1.00 91.94 409 LEU A CA 1
ATOM 3249 C C . LEU A 1 409 ? -3.489 5.681 21.523 1.00 91.94 409 LEU A C 1
ATOM 3251 O O . LEU A 1 409 ? -4.297 4.938 22.077 1.00 91.94 409 LEU A O 1
ATOM 3255 N N . THR A 1 410 ? -2.860 6.659 22.180 1.00 91.56 410 THR A N 1
ATOM 3256 C CA . THR A 1 410 ? -3.098 6.937 23.604 1.00 91.56 410 THR A CA 1
ATOM 3257 C C . THR A 1 410 ? -4.572 7.242 23.883 1.00 91.56 410 THR A C 1
ATOM 3259 O O . THR A 1 410 ? -5.145 6.655 24.796 1.00 91.56 410 THR A O 1
ATOM 3262 N N . TRP A 1 411 ? -5.232 8.079 23.074 1.00 94.31 411 TRP A N 1
ATOM 3263 C CA . TRP A 1 411 ? -6.664 8.368 23.244 1.00 94.31 411 TRP A CA 1
ATOM 3264 C C . TRP A 1 411 ? -7.546 7.128 23.114 1.00 94.31 411 TRP A C 1
ATOM 3266 O O . TRP A 1 411 ? -8.503 6.967 23.873 1.00 94.31 411 TRP A O 1
ATOM 3276 N N . VAL A 1 412 ? -7.231 6.261 22.150 1.00 93.62 412 VAL A N 1
ATOM 3277 C CA . VAL A 1 412 ? -7.930 4.992 21.944 1.00 93.62 412 VAL A CA 1
ATOM 3278 C C . VAL A 1 412 ? -7.732 4.082 23.158 1.00 93.62 412 VAL A C 1
ATOM 3280 O O . VAL A 1 412 ? -8.715 3.594 23.716 1.00 93.62 412 VAL A O 1
ATOM 3283 N N . LYS A 1 413 ? -6.489 3.902 23.619 1.00 92.00 413 LYS A N 1
ATOM 3284 C CA . LYS A 1 413 ? -6.159 3.099 24.804 1.00 92.00 413 LYS A CA 1
ATOM 3285 C C . LYS A 1 413 ? -6.903 3.585 26.047 1.00 92.00 413 LYS A C 1
ATOM 3287 O O . LYS A 1 413 ? -7.626 2.799 26.656 1.00 92.00 413 LYS A O 1
ATOM 3292 N N . GLU A 1 414 ? -6.804 4.874 26.366 1.00 92.25 414 GLU A N 1
ATOM 3293 C CA . GLU A 1 414 ? -7.468 5.488 27.523 1.00 92.25 414 GLU A CA 1
ATOM 3294 C C . GLU A 1 414 ? -8.991 5.305 27.487 1.00 92.25 414 GLU A C 1
ATOM 3296 O O . GLU A 1 414 ? -9.625 5.084 28.522 1.00 92.25 414 GLU A O 1
ATOM 3301 N N . ALA A 1 415 ? -9.605 5.407 26.301 1.00 92.12 415 ALA A N 1
ATOM 3302 C CA . ALA A 1 415 ? -11.044 5.227 26.157 1.00 92.12 415 ALA A CA 1
ATOM 3303 C C . ALA A 1 415 ? -11.472 3.798 26.532 1.00 92.12 415 ALA A C 1
ATOM 3305 O O . ALA A 1 415 ? -12.441 3.616 27.272 1.00 92.12 415 ALA A O 1
ATOM 3306 N N . TYR A 1 416 ? -10.726 2.793 26.070 1.00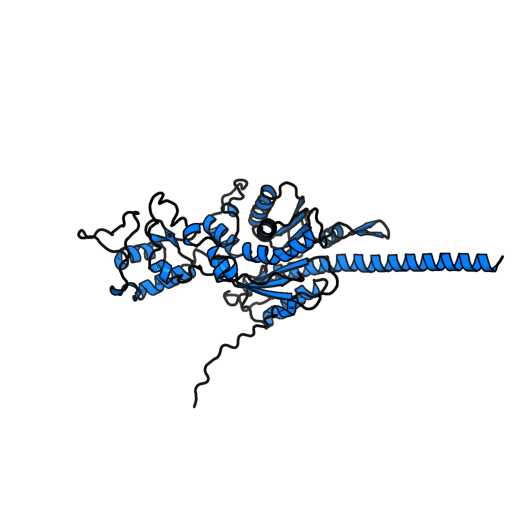 90.88 416 TYR A N 1
ATOM 3307 C CA . TYR A 1 416 ? -10.989 1.390 26.386 1.00 90.88 416 TYR A CA 1
ATOM 3308 C C . TYR A 1 416 ? -10.638 1.015 27.830 1.00 90.88 416 TYR A C 1
ATOM 3310 O O . TYR A 1 416 ? -11.352 0.216 28.438 1.00 90.88 416 TYR A O 1
ATOM 3318 N N . GLU A 1 417 ? -9.577 1.584 28.404 1.00 88.88 417 GLU A N 1
ATOM 3319 C CA . GLU A 1 417 ? -9.220 1.378 29.813 1.00 88.88 417 GLU A CA 1
ATOM 3320 C C . GLU A 1 417 ? -10.301 1.931 30.739 1.00 88.88 417 GLU A C 1
ATOM 3322 O O . GLU A 1 417 ? -10.807 1.198 31.586 1.00 88.88 417 GLU A O 1
ATOM 3327 N N . LYS A 1 418 ? -10.757 3.170 30.507 1.00 88.75 418 LYS A N 1
ATOM 3328 C CA . LYS A 1 418 ? -11.840 3.774 31.298 1.00 88.75 418 LYS A CA 1
ATOM 3329 C C . LYS A 1 418 ? -13.130 2.949 31.233 1.00 88.75 418 LYS A C 1
ATOM 3331 O O . LYS A 1 418 ? -13.793 2.774 32.257 1.00 88.75 418 LYS A O 1
ATOM 3336 N N . LEU A 1 419 ? -13.478 2.419 30.057 1.00 85.25 419 LEU A N 1
ATOM 3337 C CA . LEU A 1 419 ? -14.635 1.533 29.901 1.00 85.25 419 LEU A CA 1
ATOM 3338 C C . LEU A 1 419 ? -14.455 0.207 30.664 1.00 85.25 419 LEU A C 1
ATOM 3340 O O . LEU A 1 419 ? -15.402 -0.264 31.297 1.00 85.25 419 LEU A O 1
ATOM 3344 N N . SER A 1 420 ? -13.248 -0.369 30.644 1.00 82.00 420 SER A N 1
ATOM 3345 C CA . SER A 1 420 ? -12.934 -1.638 31.322 1.00 82.00 420 SER A CA 1
ATOM 3346 C C . SER A 1 420 ? -13.005 -1.488 32.845 1.00 82.00 420 SER A C 1
ATOM 3348 O O . SER A 1 420 ? -13.780 -2.190 33.490 1.00 82.00 420 SER A O 1
ATOM 3350 N N . THR A 1 421 ? -12.312 -0.494 33.415 1.00 77.12 421 THR A N 1
ATOM 3351 C CA . THR A 1 421 ? -12.294 -0.240 34.868 1.00 77.12 421 THR A CA 1
ATOM 3352 C C . THR A 1 421 ? -13.693 0.020 35.425 1.00 77.12 421 THR A C 1
ATOM 3354 O O . THR A 1 421 ? -14.046 -0.472 36.495 1.00 77.12 421 THR A O 1
ATOM 3357 N N . LYS A 1 422 ? -14.529 0.773 34.697 1.00 72.44 422 LYS A N 1
ATOM 3358 C CA . LYS A 1 422 ? -15.912 1.032 35.118 1.00 72.44 422 LYS A CA 1
ATOM 3359 C C . LYS A 1 422 ? -16.775 -0.229 35.041 1.00 72.44 422 LYS A C 1
ATOM 3361 O O . LYS A 1 422 ? -17.588 -0.452 35.931 1.00 72.44 422 LYS A O 1
ATOM 3366 N N . SER A 1 423 ? -16.593 -1.061 34.015 1.00 70.44 423 SER A N 1
ATOM 3367 C CA . SER A 1 423 ? -17.325 -2.328 33.881 1.00 70.44 423 SER A CA 1
ATOM 3368 C C . SER A 1 423 ? -16.994 -3.297 35.022 1.00 70.44 423 SER A C 1
ATOM 3370 O O . SER A 1 423 ? -17.902 -3.892 35.598 1.00 70.44 423 SER A O 1
ATOM 3372 N N . GLU A 1 424 ? -15.718 -3.394 35.404 1.00 71.38 424 GLU A N 1
ATOM 3373 C CA . GLU A 1 424 ? -15.260 -4.184 36.554 1.00 71.38 424 GLU A CA 1
ATOM 3374 C C . GLU A 1 424 ? -15.826 -3.666 37.883 1.00 71.38 424 GLU A C 1
ATOM 3376 O O . GLU A 1 424 ? -16.283 -4.456 38.710 1.00 71.38 424 GLU A O 1
ATOM 3381 N N . LEU A 1 425 ? -15.841 -2.343 38.084 1.00 67.62 425 LEU A N 1
ATOM 3382 C CA . LEU A 1 425 ? -16.414 -1.726 39.283 1.00 67.62 425 LEU A CA 1
ATOM 3383 C C . LEU A 1 425 ? -17.913 -2.041 39.410 1.00 67.62 425 LEU A C 1
ATOM 3385 O O . LEU A 1 425 ? -18.359 -2.505 40.453 1.00 67.62 425 LEU A O 1
ATOM 3389 N N . MET A 1 426 ? -18.669 -1.895 38.317 1.00 70.75 426 MET A N 1
ATOM 3390 C CA . MET A 1 426 ? -20.104 -2.203 38.288 1.00 70.75 426 MET A CA 1
ATOM 3391 C C . MET A 1 426 ? -20.392 -3.697 38.515 1.00 70.75 426 MET A C 1
ATOM 3393 O O . MET A 1 426 ? -21.435 -4.040 39.072 1.00 70.75 426 MET A O 1
ATOM 3397 N N . ALA A 1 427 ? -19.504 -4.597 38.077 1.00 73.50 427 ALA A N 1
ATOM 3398 C CA . ALA A 1 427 ? -19.629 -6.029 38.351 1.00 73.50 427 ALA A CA 1
ATOM 3399 C C . ALA A 1 427 ? -19.443 -6.333 39.848 1.00 73.50 427 ALA A C 1
ATOM 3401 O O . ALA A 1 427 ? -20.246 -7.071 40.419 1.00 73.50 427 ALA A O 1
ATOM 3402 N N . LYS A 1 428 ? -18.451 -5.702 40.491 1.00 75.62 428 LYS A N 1
ATOM 3403 C CA . LYS A 1 428 ? -18.228 -5.807 41.942 1.00 75.62 428 LYS A CA 1
ATOM 3404 C C . LYS A 1 428 ? -19.386 -5.229 42.753 1.00 75.62 428 LYS A C 1
ATOM 3406 O O . LYS A 1 428 ? -19.805 -5.851 43.722 1.00 75.62 428 LYS A O 1
ATOM 3411 N N . ASP A 1 429 ? -19.944 -4.087 42.349 1.00 75.31 429 ASP A N 1
ATOM 3412 C CA . ASP A 1 429 ? -21.095 -3.487 43.039 1.00 75.31 429 ASP A CA 1
ATOM 3413 C C . ASP A 1 429 ? -22.315 -4.421 43.020 1.00 75.31 429 ASP A C 1
ATOM 3415 O O . ASP A 1 429 ? -22.956 -4.623 44.051 1.00 75.31 429 ASP A O 1
ATOM 3419 N N . ARG A 1 430 ? -22.587 -5.078 41.881 1.00 79.12 430 ARG A N 1
ATOM 3420 C CA . ARG A 1 430 ? -23.653 -6.094 41.778 1.00 79.12 430 ARG A CA 1
ATOM 3421 C C . ARG A 1 430 ? -23.400 -7.304 42.672 1.00 79.12 430 ARG A C 1
ATOM 3423 O O . ARG A 1 430 ? -24.339 -7.829 43.263 1.00 79.12 430 ARG A O 1
ATOM 3430 N N . GLU A 1 431 ? -22.153 -7.757 42.768 1.00 85.81 431 GLU A N 1
ATOM 3431 C CA . GLU A 1 431 ? -21.770 -8.858 43.656 1.00 85.81 431 GLU A CA 1
ATOM 3432 C C . GLU A 1 431 ? -21.977 -8.477 45.132 1.00 85.81 431 GLU A C 1
ATOM 3434 O O . GLU A 1 431 ? -22.569 -9.241 45.896 1.00 85.81 431 GLU A O 1
ATOM 3439 N N . VAL A 1 432 ? -21.591 -7.258 45.523 1.00 84.31 432 VAL A N 1
ATOM 3440 C CA . VAL A 1 432 ? -21.823 -6.718 46.872 1.00 84.31 432 VAL A CA 1
ATOM 3441 C C . VAL A 1 432 ? -23.318 -6.600 47.179 1.00 84.31 432 VAL A C 1
ATOM 3443 O O . VAL A 1 432 ? -23.748 -6.968 48.273 1.00 84.31 432 VAL A O 1
ATOM 3446 N N . GLU A 1 433 ? -24.128 -6.111 46.239 1.00 87.81 433 GLU A N 1
ATOM 3447 C CA . GLU A 1 433 ? -25.585 -6.043 46.392 1.00 87.81 433 GLU A CA 1
ATOM 3448 C C . GLU A 1 433 ? -26.214 -7.434 46.543 1.00 87.81 433 GLU A C 1
ATOM 3450 O O . GLU A 1 433 ? -27.046 -7.637 47.431 1.00 87.81 433 GLU A O 1
ATOM 3455 N N . ALA A 1 434 ? -25.775 -8.413 45.745 1.00 88.88 434 ALA A N 1
ATOM 3456 C CA . ALA A 1 434 ? -26.232 -9.796 45.852 1.00 88.88 434 ALA A CA 1
ATOM 3457 C C . ALA A 1 434 ? -25.885 -10.412 47.220 1.00 88.88 434 ALA A C 1
ATOM 3459 O O . ALA A 1 434 ? -26.741 -11.034 47.853 1.00 88.88 434 ALA A O 1
ATOM 3460 N N . LEU A 1 435 ? -24.666 -10.181 47.721 1.00 90.38 435 LEU A N 1
ATOM 3461 C CA . LEU A 1 435 ? -24.241 -10.633 49.050 1.00 90.38 435 LEU A CA 1
ATOM 3462 C C . LEU A 1 435 ? -25.045 -9.965 50.174 1.00 90.38 435 LEU A C 1
ATOM 3464 O O . LEU A 1 435 ? -25.452 -10.636 51.124 1.00 90.38 435 LEU A O 1
ATOM 3468 N N . ARG A 1 436 ? -25.330 -8.660 50.067 1.00 90.56 436 ARG A N 1
ATOM 3469 C CA . ARG A 1 436 ? -26.191 -7.942 51.027 1.00 90.56 436 ARG A CA 1
ATOM 3470 C C . ARG A 1 436 ? -27.606 -8.520 51.052 1.00 90.56 436 ARG A C 1
ATOM 3472 O O . ARG A 1 436 ? -28.145 -8.745 52.134 1.00 90.56 436 ARG A O 1
ATOM 3479 N N . ALA A 1 437 ? -28.183 -8.816 49.886 1.00 89.69 437 ALA A N 1
ATOM 3480 C CA . ALA A 1 437 ? -29.504 -9.432 49.787 1.00 89.69 437 ALA A CA 1
ATOM 3481 C C . ALA A 1 437 ? -29.541 -10.837 50.421 1.00 89.69 437 ALA A C 1
ATOM 3483 O O . ALA A 1 437 ? -30.473 -11.153 51.164 1.00 89.69 437 ALA A O 1
ATOM 3484 N N . GLN A 1 438 ? -28.509 -11.659 50.198 1.00 90.31 438 GLN A N 1
ATOM 3485 C CA . GLN A 1 438 ? -28.374 -12.980 50.828 1.00 90.31 438 GLN A CA 1
ATOM 3486 C C . GLN A 1 438 ? -28.224 -12.894 52.353 1.00 90.31 438 GLN A C 1
ATOM 3488 O O . GLN A 1 438 ? -28.846 -13.670 53.086 1.00 90.31 438 GLN A O 1
ATOM 3493 N N . LEU A 1 439 ? -27.431 -11.938 52.851 1.00 89.94 439 LEU A N 1
ATOM 3494 C CA . LEU A 1 439 ? -27.273 -11.706 54.287 1.00 89.94 439 LEU A CA 1
ATOM 3495 C C . LEU A 1 439 ? -28.612 -11.333 54.933 1.00 89.94 439 LEU A C 1
ATOM 3497 O O . LEU A 1 439 ? -28.966 -11.893 55.970 1.00 89.94 439 LEU A O 1
ATOM 3501 N N . GLN A 1 440 ? -29.379 -10.449 54.294 1.00 88.62 440 GLN A N 1
ATOM 3502 C CA . GLN A 1 440 ? -30.685 -10.018 54.788 1.00 88.62 440 GLN A CA 1
ATOM 3503 C C . GLN A 1 440 ? -31.699 -11.171 54.826 1.00 88.62 440 GLN A C 1
ATOM 3505 O O . GLN A 1 440 ? -32.413 -11.332 55.815 1.00 88.62 440 GLN A O 1
ATOM 3510 N N . GLN A 1 441 ? -31.723 -12.029 53.800 1.00 85.69 441 GLN A N 1
ATOM 3511 C CA . GLN A 1 441 ? -32.536 -13.251 53.818 1.00 85.69 441 GLN A CA 1
ATOM 3512 C C . GLN A 1 441 ? -32.125 -14.193 54.957 1.00 85.69 441 GLN A C 1
ATOM 3514 O O . GLN A 1 441 ? -32.982 -14.697 55.677 1.00 85.69 441 GLN A O 1
ATOM 3519 N N . THR A 1 442 ? -30.822 -14.386 55.174 1.00 85.00 442 THR A N 1
ATOM 3520 C CA . THR A 1 442 ? -30.308 -15.260 56.242 1.00 85.00 442 THR A CA 1
ATOM 3521 C C . THR A 1 442 ? -30.654 -14.729 57.637 1.00 85.00 442 THR A C 1
ATOM 3523 O O . THR A 1 442 ? -30.988 -15.507 58.529 1.00 85.00 442 THR A O 1
ATOM 3526 N N . GLN A 1 443 ? -30.595 -13.409 57.839 1.00 82.81 443 GLN A N 1
ATOM 3527 C CA . GLN A 1 443 ? -30.988 -12.766 59.096 1.00 82.81 443 GLN A CA 1
ATOM 3528 C C . GLN A 1 443 ? -32.489 -12.920 59.367 1.00 82.81 443 GLN A C 1
ATOM 3530 O O . GLN A 1 443 ? -32.872 -13.285 60.479 1.00 82.81 443 GLN A O 1
ATOM 3535 N N . ASN A 1 444 ? -33.333 -12.736 58.350 1.00 78.38 444 ASN A N 1
ATOM 3536 C CA . ASN A 1 444 ? -34.779 -12.914 58.484 1.00 78.38 444 ASN A CA 1
ATOM 3537 C C . ASN A 1 444 ? -35.142 -14.371 58.822 1.00 78.38 444 ASN A C 1
ATOM 3539 O O . ASN A 1 444 ? -35.969 -14.602 59.698 1.00 78.38 444 ASN A O 1
ATOM 3543 N N . SER A 1 445 ? -34.466 -15.351 58.214 1.00 72.88 445 SER A N 1
ATOM 3544 C CA . SER A 1 445 ? -34.691 -16.781 58.483 1.00 72.88 445 SER A CA 1
ATOM 3545 C C . SER A 1 445 ? -34.192 -17.262 59.849 1.00 72.88 445 SER A C 1
ATOM 3547 O O . SER A 1 445 ? -34.603 -18.325 60.290 1.00 72.88 445 SER A O 1
ATOM 3549 N N . ARG A 1 446 ? -33.291 -16.523 60.512 1.00 66.06 446 ARG A N 1
ATOM 3550 C CA . ARG A 1 446 ? -32.824 -16.819 61.883 1.00 66.06 446 ARG A CA 1
ATOM 3551 C C . ARG A 1 446 ? -33.689 -16.181 62.974 1.00 66.06 446 ARG A C 1
ATOM 3553 O O . ARG A 1 446 ? -33.473 -16.461 64.147 1.00 66.06 446 ARG A O 1
ATOM 3560 N N . THR A 1 447 ? -34.590 -15.279 62.590 1.00 57.38 447 THR A N 1
ATOM 3561 C CA . THR A 1 447 ? -35.475 -14.543 63.510 1.00 57.38 447 THR A CA 1
ATOM 3562 C C . THR A 1 447 ? -36.864 -15.199 63.616 1.00 57.38 447 THR A C 1
ATOM 3564 O O . THR A 1 447 ? -37.650 -14.828 64.485 1.00 57.38 447 THR A O 1
ATOM 3567 N N . ILE A 1 448 ? -37.149 -16.178 62.750 1.00 45.94 448 ILE A N 1
ATOM 3568 C CA . ILE A 1 448 ? -38.290 -17.106 62.801 1.00 45.94 448 ILE A CA 1
ATOM 3569 C C . ILE A 1 448 ? -37.813 -18.378 63.498 1.00 45.94 448 ILE A C 1
ATOM 3571 O O . ILE A 1 448 ? -38.588 -18.917 64.318 1.00 45.94 448 ILE A O 1
#

Radius of gyration: 27.42 Å; Cα contacts (8 Å, |Δi|>4): 689; chains: 1; bounding box: 87×48×109 Å

InterPro domains:
  IPR018117 DNA methylase, C-5 cytosine-specific, active site [PS00094] (372-384)
  IPR029063 S-adenosyl-L-methionine-dependent methyltransferase superfamily [G3DSA:3.40.50.150] (277-422)
  IPR029063 S-adenosyl-L-methionine-dependent methyltransferase superfamily [SSF53335] (32-265)
  IPR029063 S-adenosyl-L-methionine-dependent methyltransferase superfamily [SSF53335] (274-410)
  IPR050390 DNA Cytosine-5 Methyltransferase [PTHR23068] (183-414)

Nearest PDB structures (foldseek):
  7l4m-assembly2_A  TM=7.938E-01  e=6.320E-19  Arabidopsis thaliana
  4onq-assembly1_A  TM=8.018E-01  e=1.697E-18  Nicotiana tabacum
  7l4n-assembly1_A  TM=8.312E-01  e=6.687E-18  Arabidopsis thaliana
  4onj-assembly1_A  TM=8.254E-01  e=8.797E-18  Nicotiana tabacum
  4onj-assembly1_B  TM=8.188E-01  e=1.037E-17  Nicotiana tabacum

pLDDT: mean 80.32, std 17.52, range [25.73, 97.44]